Protein AF-0000000083947209 (afdb_homodimer)

InterPro domains:
  IPR000845 Nucleoside phosphorylase domain [PF01048] (144-201)
  IPR035994 Nucleoside phosphorylase superfamily [G3DSA:3.40.50.1580] (2-204)
  IPR035994 Nucleoside phosphorylase superfamily [SSF53167] (5-200)

pLDDT: mean 93.58, std 8.17, range [45.16, 98.88]

Sequence (414 aa):
MKTLVAILTATELEQKPLRDRLGDSFAGRDLSWHIGGMGAGATAAATLCLVRDLRPGIVIQAGIAGALPRKRLAVGDTVLIGSDYQADLGAWRPETGKFEPFSALPEASATVCPYAEPFREHFRIVGARSANSACSPLPLRGGEALESMEGAAFFSVCRAEKVPFLQVRSVSNRVGDPRGEWRIPEALEALSEALARLLETLPVYNLMKTLVAILTATELEQKPLRDRLGDSFAGRDLSWHIGGMGAGATAAATLCLVRDLRPGIVIQAGIAGALPRKRLAVGDTVLIGSDYQADLGAWRPETGKFEPFSALPEASATVCPYAEPFREHFRIVGARSANSACSPLPLRGGEALESMEGAAFFSVCRAEKVPFLQVRSVSNRVGDPRGEWRIPEALEALSEALARLLETLPVYNL

Foldseek 3Di:
DAFEEEEEEADPVLVVVLCVVAPQDHLRHGYHYYHQHAALVSNLVRLLCCCVVVVGLEYEYFEAWAFEPPAPDDALAKAWEFKEFAQQAFDADPVVRATDHPCVDPNGDIFGAPQCVVCVVPGPYFHAYEYSDALDPTDDPDGHGTYYRHPSSSRVNCVVSVHHYIYMYGYQYHSPDDPVRGNRVSRSVSRSVVVNVCVNPDDRRPD/DAFEEEEEEADPVLVVVLCVVAPQDHLRHGYHYYHQHAALVSNLVRLLCCCVVVVGLEYEYFEAWAFEPPAPADFLAKAWEFKEFAQQAFDADPVVRATDHPCVDPRGDIFGAPQCVVCVVPGHYFHAYEYSDALDPTDDPDGHGTYYRHPSSSRVNCVVSVHHYIYMYGYQYHSPDDPVRGNRVSRSVSRSVVVNVCVNPDDRSPD

Organism: NCBI:txid28139

Structure (mmCIF, N/CA/C/O backbone):
data_AF-0000000083947209-model_v1
#
loop_
_entity.id
_entity.type
_entity.pdbx_description
1 polymer 'Futalosine nucleosidase'
#
loop_
_atom_site.group_PDB
_atom_site.id
_atom_site.type_symbol
_atom_site.label_atom_id
_atom_site.label_alt_id
_atom_site.label_comp_id
_atom_site.label_asym_id
_atom_site.label_entity_id
_atom_site.label_seq_id
_atom_site.pdbx_PDB_ins_code
_atom_site.Cartn_x
_atom_site.Cartn_y
_atom_site.Cartn_z
_atom_site.occupancy
_atom_site.B_iso_or_equiv
_atom_site.auth_seq_id
_atom_site.auth_comp_id
_atom_site.auth_asym_id
_atom_site.auth_atom_id
_atom_site.pdbx_PDB_model_num
ATOM 1 N N . MET A 1 1 ? -25 -25.203 -3.809 1 51.09 1 MET A N 1
ATOM 2 C CA . MET A 1 1 ? -24.844 -23.844 -4.332 1 51.09 1 MET A CA 1
ATOM 3 C C . MET A 1 1 ? -23.391 -23.578 -4.738 1 51.09 1 MET A C 1
ATOM 5 O O . MET A 1 1 ? -22.469 -24.062 -4.09 1 51.09 1 MET A O 1
ATOM 9 N N . LYS A 1 2 ? -23.156 -23.125 -5.98 1 68.12 2 LYS A N 1
ATOM 10 C CA . LYS A 1 2 ? -21.797 -22.984 -6.5 1 68.12 2 LYS A CA 1
ATOM 11 C C . LYS A 1 2 ? -21.016 -21.953 -5.699 1 68.12 2 LYS A C 1
ATOM 13 O O . LYS A 1 2 ? -21.562 -20.938 -5.262 1 68.12 2 LYS A O 1
ATOM 18 N N . THR A 1 3 ? -19.875 -22.406 -5.367 1 82.62 3 THR A N 1
ATOM 19 C CA . THR A 1 3 ? -18.984 -21.5 -4.629 1 82.62 3 THR A CA 1
ATOM 20 C C . THR A 1 3 ? -18.422 -20.422 -5.547 1 82.62 3 THR A C 1
ATOM 22 O O . THR A 1 3 ? -17.922 -20.719 -6.633 1 82.62 3 THR A O 1
ATOM 25 N N . LEU A 1 4 ? -18.688 -19.188 -5.234 1 92.94 4 LEU A N 1
ATOM 26 C CA . LEU A 1 4 ? -18.094 -18.078 -5.98 1 92.94 4 LEU A CA 1
ATOM 27 C C . LEU A 1 4 ? -16.625 -17.922 -5.633 1 92.94 4 LEU A C 1
ATOM 29 O O . LEU A 1 4 ? -16.266 -17.75 -4.465 1 92.94 4 LEU A O 1
ATOM 33 N N . VAL A 1 5 ? -15.82 -18.109 -6.699 1 96.56 5 VAL A N 1
ATOM 34 C CA . VAL A 1 5 ? -14.383 -17.891 -6.57 1 96.56 5 VAL A CA 1
ATOM 35 C C . VAL A 1 5 ? -14 -16.547 -7.203 1 96.56 5 VAL A C 1
ATOM 37 O O . VAL A 1 5 ? -14.211 -16.344 -8.398 1 96.56 5 VAL A O 1
ATOM 40 N N . ALA A 1 6 ? -13.484 -15.672 -6.402 1 98.12 6 ALA A N 1
ATOM 41 C CA . ALA A 1 6 ? -12.977 -14.414 -6.941 1 98.12 6 ALA A CA 1
ATOM 42 C C . ALA A 1 6 ? -11.492 -14.523 -7.273 1 98.12 6 ALA A C 1
ATOM 44 O O . ALA A 1 6 ? -10.688 -14.945 -6.438 1 98.12 6 ALA A O 1
ATOM 45 N N . ILE A 1 7 ? -11.141 -14.172 -8.484 1 98.69 7 ILE A N 1
ATOM 46 C CA . ILE A 1 7 ? -9.75 -14.18 -8.93 1 98.69 7 ILE A CA 1
ATOM 47 C C . ILE A 1 7 ? -9.242 -12.742 -9.055 1 98.69 7 ILE A C 1
ATOM 49 O O . ILE A 1 7 ? -9.852 -11.922 -9.742 1 98.69 7 ILE A O 1
ATOM 53 N N . LEU A 1 8 ? -8.18 -12.453 -8.375 1 98.81 8 LEU A N 1
ATOM 54 C CA . LEU A 1 8 ? -7.578 -11.125 -8.375 1 98.81 8 LEU A CA 1
ATOM 55 C C . LEU A 1 8 ? -6.207 -11.141 -9.039 1 98.81 8 LEU A C 1
ATOM 57 O O . LEU A 1 8 ? -5.367 -11.992 -8.711 1 98.81 8 LEU A O 1
ATOM 61 N N . THR A 1 9 ? -5.969 -10.312 -10.016 1 98.69 9 THR A N 1
ATOM 62 C CA . THR A 1 9 ? -4.676 -10.086 -10.656 1 98.69 9 THR A CA 1
ATOM 63 C C . THR A 1 9 ? -4.293 -8.609 -10.602 1 98.69 9 THR A C 1
ATOM 65 O O . THR A 1 9 ? -5.152 -7.75 -10.406 1 98.69 9 THR A O 1
ATOM 68 N N . ALA A 1 10 ? -3.016 -8.328 -10.734 1 97.38 10 ALA A N 1
ATOM 69 C CA . ALA A 1 10 ? -2.572 -6.938 -10.641 1 97.38 10 ALA A CA 1
ATOM 70 C C . ALA A 1 10 ? -2.975 -6.145 -11.875 1 97.38 10 ALA A C 1
ATOM 72 O O . ALA A 1 10 ? -3.371 -4.98 -11.781 1 97.38 10 ALA A O 1
ATOM 73 N N . THR A 1 11 ? -2.879 -6.785 -13.016 1 96.31 11 THR A N 1
ATOM 74 C CA . THR A 1 11 ? -3.102 -6.047 -14.25 1 96.31 11 THR A CA 1
ATOM 75 C C . THR A 1 11 ? -3.934 -6.871 -15.227 1 96.31 11 THR A C 1
ATOM 77 O O . THR A 1 11 ? -4.043 -8.094 -15.086 1 96.31 11 THR A O 1
ATOM 80 N N . GLU A 1 12 ? -4.434 -6.184 -16.234 1 96.12 12 GLU A N 1
ATOM 81 C CA . GLU A 1 12 ? -5.168 -6.848 -17.312 1 96.12 12 GLU A CA 1
ATOM 82 C C . GLU A 1 12 ? -4.266 -7.789 -18.109 1 96.12 12 GLU A C 1
ATOM 84 O O . GLU A 1 12 ? -4.707 -8.844 -18.562 1 96.12 12 GLU A O 1
ATOM 89 N N . LEU A 1 13 ? -3.033 -7.391 -18.25 1 93.62 13 LEU A N 1
ATOM 90 C CA . LEU A 1 13 ? -2.064 -8.219 -18.953 1 93.62 13 LEU A CA 1
ATOM 91 C C . LEU A 1 13 ? -1.935 -9.586 -18.297 1 93.62 13 LEU A C 1
ATOM 93 O O . LEU A 1 13 ? -1.802 -10.602 -18.984 1 93.62 13 LEU A O 1
ATOM 97 N N . GLU A 1 14 ? -1.999 -9.602 -16.984 1 96.38 14 GLU A N 1
ATOM 98 C CA . GLU A 1 14 ? -1.908 -10.859 -16.25 1 96.38 14 GLU A CA 1
ATOM 99 C C . GLU A 1 14 ? -3.23 -11.617 -16.281 1 96.38 14 GLU A C 1
ATOM 101 O O . GLU A 1 14 ? -3.244 -12.852 -16.297 1 96.38 14 GLU A O 1
ATOM 106 N N . GLN A 1 15 ? -4.34 -10.906 -16.312 1 98.06 15 GLN A N 1
ATOM 107 C CA . GLN A 1 15 ? -5.652 -11.523 -16.156 1 98.06 15 GLN A CA 1
ATOM 108 C C . GLN A 1 15 ? -6.129 -12.148 -17.469 1 98.06 15 GLN A C 1
ATOM 110 O O . GLN A 1 15 ? -6.719 -13.234 -17.453 1 98.06 15 GLN A O 1
ATOM 115 N N . LYS A 1 16 ? -5.891 -11.5 -18.547 1 97.38 16 LYS A N 1
ATOM 116 C CA . LYS A 1 16 ? -6.492 -11.852 -19.828 1 97.38 16 LYS A CA 1
ATOM 117 C C . LYS A 1 16 ? -6.172 -13.297 -20.203 1 97.38 16 LYS A C 1
ATOM 119 O O . LYS A 1 16 ? -7.074 -14.078 -20.516 1 97.38 16 LYS A O 1
ATOM 124 N N . PRO A 1 17 ? -4.891 -13.688 -20.188 1 96.94 17 PRO A N 1
ATOM 125 C CA . PRO A 1 17 ? -4.605 -15.078 -20.562 1 96.94 17 PRO A CA 1
ATOM 126 C C . PRO A 1 17 ? -5.277 -16.094 -19.625 1 96.94 17 PRO A C 1
ATOM 128 O O . PRO A 1 17 ? -5.66 -17.172 -20.062 1 96.94 17 PRO A O 1
ATOM 131 N N . LEU A 1 18 ? -5.445 -15.773 -18.359 1 98.12 18 LEU A N 1
ATOM 132 C CA . LEU A 1 18 ? -6.102 -16.656 -17.406 1 98.12 18 LEU A CA 1
ATOM 133 C C . LEU A 1 18 ? -7.594 -16.781 -17.703 1 98.12 18 LEU A C 1
ATOM 135 O O . LEU A 1 18 ? -8.125 -17.891 -17.781 1 98.12 18 LEU A O 1
ATOM 139 N N . ARG A 1 19 ? -8.227 -15.648 -17.875 1 98.19 19 ARG A N 1
ATOM 140 C CA . ARG A 1 19 ? -9.664 -15.609 -18.125 1 98.19 19 ARG A CA 1
ATOM 141 C C . ARG A 1 19 ? -10.008 -16.25 -19.469 1 98.19 19 ARG A C 1
ATOM 143 O O . ARG A 1 19 ? -11.031 -16.922 -19.594 1 98.19 19 ARG A O 1
ATOM 150 N N . ASP A 1 20 ? -9.164 -16.016 -20.469 1 97.31 20 ASP A N 1
ATOM 151 C CA . ASP A 1 20 ? -9.367 -16.625 -21.781 1 97.31 20 ASP A CA 1
ATOM 152 C C . ASP A 1 20 ? -9.367 -18.156 -21.688 1 97.31 20 ASP A C 1
ATOM 154 O O . ASP A 1 20 ? -10.133 -18.828 -22.391 1 97.31 20 ASP A O 1
ATOM 158 N N . ARG A 1 21 ? -8.594 -18.641 -20.844 1 96.19 21 ARG A N 1
ATOM 159 C CA . ARG A 1 21 ? -8.438 -20.094 -20.734 1 96.19 21 ARG A CA 1
ATOM 160 C C . ARG A 1 21 ? -9.531 -20.688 -19.859 1 96.19 21 ARG A C 1
ATOM 162 O O . ARG A 1 21 ? -10.039 -21.781 -20.156 1 96.19 21 ARG A O 1
ATOM 169 N N . LEU A 1 22 ? -9.922 -20 -18.797 1 97.31 22 LEU A N 1
ATOM 170 C CA . LEU A 1 22 ? -10.734 -20.641 -17.766 1 97.31 22 LEU A CA 1
ATOM 171 C C . LEU A 1 22 ? -12.188 -20.172 -17.859 1 97.31 22 LEU A C 1
ATOM 173 O O . LEU A 1 22 ? -13.086 -20.828 -17.312 1 97.31 22 LEU A O 1
ATOM 177 N N . GLY A 1 23 ? -12.391 -19.031 -18.453 1 97.38 23 GLY A N 1
ATOM 178 C CA . GLY A 1 23 ? -13.727 -18.469 -18.562 1 97.38 23 GLY A CA 1
ATOM 179 C C . GLY A 1 23 ? -14.273 -18 -17.234 1 97.38 23 GLY A C 1
ATOM 180 O O . GLY A 1 23 ? -13.516 -17.656 -16.328 1 97.38 23 GLY A O 1
ATOM 181 N N . ASP A 1 24 ? -15.672 -17.906 -17.234 1 97.44 24 ASP A N 1
ATOM 182 C CA . ASP A 1 24 ? -16.344 -17.391 -16.047 1 97.44 24 ASP A CA 1
ATOM 183 C C . ASP A 1 24 ? -16.969 -18.531 -15.234 1 97.44 24 ASP A C 1
ATOM 185 O O . ASP A 1 24 ? -17.609 -18.281 -14.211 1 97.44 24 ASP A O 1
ATOM 189 N N . SER A 1 25 ? -16.844 -19.703 -15.734 1 94.88 25 SER A N 1
ATOM 190 C CA . SER A 1 25 ? -17.219 -20.938 -15.055 1 94.88 25 SER A CA 1
ATOM 191 C C . SER A 1 25 ? -16.25 -22.062 -15.367 1 94.88 25 SER A C 1
ATOM 193 O O . SER A 1 25 ? -15.938 -22.312 -16.531 1 94.88 25 SER A O 1
ATOM 195 N N . PHE A 1 26 ? -15.766 -22.672 -14.289 1 94.12 26 PHE A N 1
ATOM 196 C CA . PHE A 1 26 ? -14.758 -23.719 -14.461 1 94.12 26 PHE A CA 1
ATOM 197 C C . PHE A 1 26 ? -14.836 -24.734 -13.336 1 94.12 26 PHE A C 1
ATOM 199 O O . PHE A 1 26 ? -14.922 -24.375 -12.164 1 94.12 26 PHE A O 1
ATOM 206 N N . ALA A 1 27 ? -14.883 -26.016 -13.711 1 91.38 27 ALA A N 1
ATOM 207 C CA . ALA A 1 27 ? -14.867 -27.125 -12.758 1 91.38 27 ALA A CA 1
ATOM 208 C C . ALA A 1 27 ? -15.984 -26.969 -11.727 1 91.38 27 ALA A C 1
ATOM 210 O O . ALA A 1 27 ? -15.766 -27.172 -10.531 1 91.38 27 ALA A O 1
ATOM 211 N N . GLY A 1 28 ? -17.109 -26.469 -12.164 1 89.19 28 GLY A N 1
ATOM 212 C CA . GLY A 1 28 ? -18.281 -26.359 -11.312 1 89.19 28 GLY A CA 1
ATOM 213 C C . GLY A 1 28 ? -18.25 -25.141 -10.406 1 89.19 28 GLY A C 1
ATOM 214 O O . GLY A 1 28 ? -19 -25.062 -9.438 1 89.19 28 GLY A O 1
ATOM 215 N N . ARG A 1 29 ? -17.344 -24.219 -10.695 1 91.56 29 ARG A N 1
ATOM 216 C CA . ARG A 1 29 ? -17.234 -23 -9.906 1 91.56 29 ARG A CA 1
ATOM 217 C C . ARG A 1 29 ? -17.531 -21.766 -10.75 1 91.56 29 ARG A C 1
ATOM 219 O O . ARG A 1 29 ? -17.188 -21.719 -11.93 1 91.56 29 ARG A O 1
ATOM 226 N N . ASP A 1 30 ? -18.219 -20.844 -10.148 1 94.75 30 ASP A N 1
ATOM 227 C CA . ASP A 1 30 ? -18.375 -19.531 -10.75 1 94.75 30 ASP A CA 1
ATOM 228 C C . ASP A 1 30 ? -17.156 -18.656 -10.469 1 94.75 30 ASP A C 1
ATOM 230 O O . ASP A 1 30 ? -16.75 -18.516 -9.312 1 94.75 30 ASP A O 1
ATOM 234 N N . LEU A 1 31 ? -16.625 -18.125 -11.516 1 97.25 31 LEU A N 1
ATOM 235 C CA . LEU A 1 31 ? -15.422 -17.312 -11.375 1 97.25 31 LEU A CA 1
ATOM 236 C C . LEU A 1 31 ? -15.742 -15.836 -11.602 1 97.25 31 LEU A C 1
ATOM 238 O O . LEU A 1 31 ? -16.453 -15.484 -12.547 1 97.25 31 LEU A O 1
ATOM 242 N N . SER A 1 32 ? -15.352 -14.992 -10.695 1 98.19 32 SER A N 1
ATOM 243 C CA . SER A 1 32 ? -15.375 -13.539 -10.852 1 98.19 32 SER A CA 1
ATOM 244 C C . SER A 1 32 ? -13.969 -12.969 -10.961 1 98.19 32 SER A C 1
ATOM 246 O O . SER A 1 32 ? -13.117 -13.227 -10.102 1 98.19 32 SER A O 1
ATOM 248 N N . TRP A 1 33 ? -13.711 -12.18 -12.016 1 98.69 33 TRP A N 1
ATOM 249 C CA . TRP A 1 33 ? -12.367 -11.688 -12.328 1 98.69 33 TRP A CA 1
ATOM 250 C C . TRP A 1 33 ? -12.234 -10.211 -11.961 1 98.69 33 TRP A C 1
ATOM 252 O O . TRP A 1 33 ? -13.078 -9.391 -12.328 1 98.69 33 TRP A O 1
ATOM 262 N N . HIS A 1 34 ? -11.164 -9.883 -11.25 1 98.69 34 HIS A N 1
ATOM 263 C CA . HIS A 1 34 ? -10.977 -8.523 -10.758 1 98.69 34 HIS A CA 1
ATOM 264 C C . HIS A 1 34 ? -9.523 -8.086 -10.891 1 98.69 34 HIS A C 1
ATOM 266 O O . HIS A 1 34 ? -8.609 -8.891 -10.719 1 98.69 34 HIS A O 1
ATOM 272 N N . ILE A 1 35 ? -9.352 -6.781 -11.18 1 98.12 35 ILE A N 1
ATOM 273 C CA . ILE A 1 35 ? -8.031 -6.164 -11.227 1 98.12 35 ILE A CA 1
ATOM 274 C C . ILE A 1 35 ? -7.738 -5.469 -9.898 1 98.12 35 ILE A C 1
ATOM 276 O O . ILE A 1 35 ? -8.5 -4.602 -9.461 1 98.12 35 ILE A O 1
ATOM 280 N N . GLY A 1 36 ? -6.676 -5.832 -9.281 1 97.62 36 GLY A N 1
ATOM 281 C CA . GLY A 1 36 ? -6.301 -5.281 -7.992 1 97.62 36 GLY A CA 1
ATOM 282 C C . GLY A 1 36 ? -5.457 -4.023 -8.102 1 97.62 36 GLY A C 1
ATOM 283 O O . GLY A 1 36 ? -5.438 -3.203 -7.18 1 97.62 36 GLY A O 1
ATOM 284 N N . GLY A 1 37 ? -4.699 -3.977 -9.297 1 96.25 37 GLY A N 1
ATOM 285 C CA . GLY A 1 37 ? -3.746 -2.889 -9.445 1 96.25 37 GLY A CA 1
ATOM 286 C C . GLY A 1 37 ? -2.363 -3.229 -8.922 1 96.25 37 GLY A C 1
ATOM 287 O O . GLY A 1 37 ? -2.188 -4.227 -8.227 1 96.25 37 GLY A O 1
ATOM 288 N N . MET A 1 38 ? -1.426 -2.371 -9.242 1 96.44 38 MET A N 1
ATOM 289 C CA . MET A 1 38 ? -0.044 -2.631 -8.844 1 96.44 38 MET A CA 1
ATO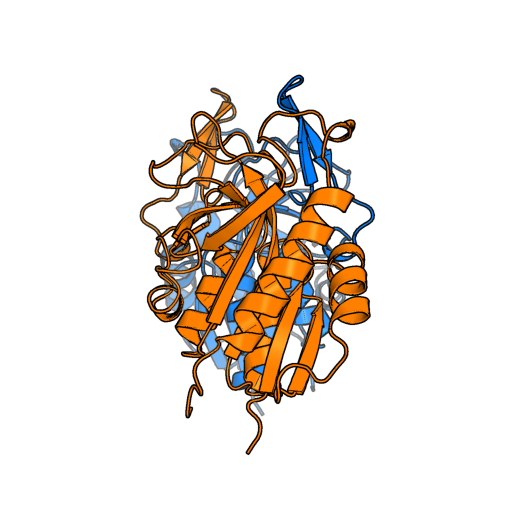M 290 C C . MET A 1 38 ? 0.277 -1.962 -7.512 1 96.44 38 MET A C 1
ATOM 292 O O . MET A 1 38 ? -0.143 -0.831 -7.266 1 96.44 38 MET A O 1
ATOM 296 N N . GLY A 1 39 ? 0.95 -2.738 -6.719 1 97.06 39 GLY A N 1
ATOM 297 C CA . GLY A 1 39 ? 1.408 -2.186 -5.457 1 97.06 39 GLY A CA 1
ATOM 298 C C . GLY A 1 39 ? 0.486 -2.506 -4.293 1 97.06 39 GLY A C 1
ATOM 299 O O . GLY A 1 39 ? -0.642 -2.961 -4.496 1 97.06 39 GLY A O 1
ATOM 300 N N . ALA A 1 40 ? 0.982 -2.191 -3.129 1 97.94 40 ALA A N 1
ATOM 301 C CA . ALA A 1 40 ? 0.301 -2.566 -1.892 1 97.94 40 ALA A CA 1
ATOM 302 C C . ALA A 1 40 ? -0.989 -1.772 -1.713 1 97.94 40 ALA A C 1
ATOM 304 O O . ALA A 1 40 ? -2.02 -2.328 -1.327 1 97.94 40 ALA A O 1
ATOM 305 N N . GLY A 1 41 ? -0.985 -0.476 -2.004 1 98.12 41 GLY A N 1
ATOM 306 C CA . GLY A 1 41 ? -2.148 0.372 -1.798 1 98.12 41 GLY A CA 1
ATOM 307 C C . GLY A 1 41 ? -3.328 -0.012 -2.67 1 98.12 41 GLY A C 1
ATOM 308 O O . GLY A 1 41 ? -4.438 -0.214 -2.17 1 98.12 41 GLY A O 1
ATOM 309 N N . ALA A 1 42 ? -3.088 -0.151 -3.916 1 97.88 42 ALA A N 1
ATOM 310 C CA . ALA A 1 42 ? -4.145 -0.503 -4.859 1 97.88 42 ALA A CA 1
ATOM 311 C C . ALA A 1 42 ? -4.719 -1.884 -4.551 1 97.88 42 ALA A C 1
ATOM 313 O O . ALA A 1 42 ? -5.938 -2.066 -4.531 1 97.88 42 ALA A O 1
ATOM 314 N N . THR A 1 43 ? -3.83 -2.805 -4.297 1 98.44 43 THR A N 1
ATOM 315 C CA . THR A 1 43 ? -4.266 -4.176 -4.047 1 98.44 43 THR A CA 1
ATOM 316 C C . THR A 1 43 ? -5.074 -4.258 -2.756 1 98.44 43 THR A C 1
ATOM 318 O O . THR A 1 43 ? -6.086 -4.957 -2.693 1 98.44 43 THR A O 1
ATOM 321 N N . ALA A 1 44 ? -4.598 -3.564 -1.701 1 98.69 44 ALA A N 1
ATOM 322 C CA . ALA A 1 44 ? -5.324 -3.58 -0.434 1 98.69 44 ALA A CA 1
ATOM 323 C C . ALA A 1 44 ? -6.742 -3.043 -0.608 1 98.69 44 ALA A C 1
ATOM 325 O O . ALA A 1 44 ? -7.707 -3.664 -0.157 1 98.69 44 ALA A O 1
ATOM 326 N N . ALA A 1 45 ? -6.875 -1.914 -1.294 1 98.56 45 ALA A N 1
ATOM 327 C CA . ALA A 1 45 ? -8.188 -1.305 -1.511 1 98.56 45 ALA A CA 1
ATOM 328 C C . ALA A 1 45 ? -9.078 -2.211 -2.354 1 98.56 45 ALA A C 1
ATOM 330 O O . ALA A 1 45 ? -10.234 -2.457 -2 1 98.56 45 ALA A O 1
ATOM 331 N N . ALA A 1 46 ? -8.531 -2.744 -3.418 1 98.5 46 ALA A N 1
ATOM 332 C CA . ALA A 1 46 ? -9.312 -3.586 -4.324 1 98.5 46 ALA A CA 1
ATOM 333 C C . ALA A 1 46 ? -9.75 -4.875 -3.637 1 98.5 46 ALA A C 1
ATOM 335 O O . ALA A 1 46 ? -10.883 -5.328 -3.812 1 98.5 46 ALA A O 1
ATOM 336 N N . THR A 1 47 ? -8.828 -5.469 -2.891 1 98.81 47 THR A N 1
ATOM 337 C CA . THR A 1 47 ? -9.156 -6.695 -2.176 1 98.81 47 THR A CA 1
ATOM 338 C C . THR A 1 47 ? -10.273 -6.457 -1.17 1 98.81 47 THR A C 1
ATOM 340 O O . THR A 1 47 ? -11.227 -7.238 -1.089 1 98.81 47 THR A O 1
ATOM 343 N N . LEU A 1 48 ? -10.133 -5.387 -0.447 1 98.75 48 LEU A N 1
ATOM 344 C CA . LEU A 1 48 ? -11.141 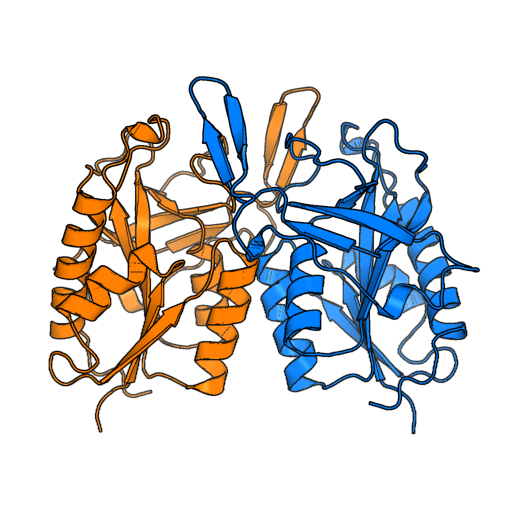-5.078 0.559 1 98.75 48 LEU A CA 1
ATOM 345 C C . LEU A 1 48 ? -12.5 -4.844 -0.09 1 98.75 48 LEU A C 1
ATOM 347 O O . LEU A 1 48 ? -13.516 -5.367 0.377 1 98.75 48 LEU A O 1
ATOM 351 N N . CYS A 1 49 ? -12.539 -4.078 -1.182 1 98.25 49 CYS A N 1
ATOM 352 C CA . CYS A 1 49 ? -13.781 -3.854 -1.914 1 98.25 49 CYS A CA 1
ATOM 353 C C . CYS A 1 49 ? -14.383 -5.172 -2.393 1 98.25 49 CYS A C 1
ATOM 355 O O . CYS A 1 49 ? -15.57 -5.418 -2.207 1 98.25 49 CYS A O 1
ATOM 357 N N . LEU A 1 50 ? -13.547 -5.953 -2.943 1 98 50 LEU A N 1
ATOM 358 C CA . LEU A 1 50 ? -13.961 -7.242 -3.484 1 98 50 LEU A CA 1
ATOM 359 C C . LEU A 1 50 ? -14.594 -8.109 -2.402 1 98 50 LEU A C 1
ATOM 361 O O . LEU A 1 50 ? -15.688 -8.648 -2.594 1 98 50 LEU A O 1
ATOM 365 N N . VAL A 1 51 ? -13.961 -8.211 -1.27 1 97.94 51 VAL A N 1
ATOM 366 C CA . VAL A 1 51 ? -14.383 -9.102 -0.19 1 97.94 51 VAL A CA 1
ATOM 367 C C . VAL A 1 51 ? -15.68 -8.586 0.43 1 97.94 51 VAL A C 1
ATOM 369 O O . VAL A 1 51 ? -16.609 -9.359 0.681 1 97.94 51 VAL A O 1
ATOM 372 N N . ARG A 1 52 ? -15.781 -7.336 0.606 1 97.25 52 ARG A N 1
ATOM 373 C CA . ARG A 1 52 ? -16.922 -6.777 1.314 1 97.25 52 ARG A CA 1
ATOM 374 C C . ARG A 1 52 ? -18.141 -6.652 0.391 1 97.25 52 ARG A C 1
ATOM 376 O O . ARG A 1 52 ? -19.281 -6.812 0.828 1 97.25 52 ARG A O 1
ATOM 383 N N . ASP A 1 53 ? -17.906 -6.391 -0.873 1 96.81 53 ASP A N 1
ATOM 384 C CA . ASP A 1 53 ? -19.016 -6.168 -1.798 1 96.81 53 ASP A CA 1
ATOM 385 C C . ASP A 1 53 ? -19.547 -7.492 -2.352 1 96.81 53 ASP A C 1
ATOM 387 O O . ASP A 1 53 ? -20.75 -7.684 -2.473 1 96.81 53 ASP A O 1
ATOM 391 N N . LEU A 1 54 ? -18.688 -8.414 -2.666 1 96.12 54 LEU A N 1
ATOM 392 C CA . LEU A 1 54 ? -19.062 -9.641 -3.355 1 96.12 54 LEU A CA 1
ATOM 393 C C . LEU A 1 54 ? -19.219 -10.797 -2.367 1 96.12 54 LEU A C 1
ATOM 395 O O . LEU A 1 54 ? -19.922 -11.766 -2.654 1 96.12 54 LEU A O 1
ATOM 399 N N . ARG A 1 55 ? -18.516 -10.766 -1.285 1 94.56 55 ARG A N 1
ATOM 400 C CA . ARG A 1 55 ? -18.516 -11.812 -0.268 1 94.56 55 ARG A CA 1
ATOM 401 C C . ARG A 1 55 ? -18.281 -13.18 -0.89 1 94.56 55 ARG A C 1
ATOM 403 O O . ARG A 1 55 ? -19.062 -14.102 -0.701 1 94.56 55 ARG A O 1
ATOM 410 N N . PRO A 1 56 ? -17.188 -13.391 -1.589 1 96 56 PRO A N 1
ATOM 411 C CA . PRO A 1 56 ? -16.891 -14.664 -2.242 1 96 56 PRO A CA 1
ATOM 412 C C . PRO A 1 56 ? -16.609 -15.789 -1.244 1 96 56 PRO A C 1
ATOM 414 O O . PRO A 1 56 ? -16.297 -15.523 -0.079 1 96 56 PRO A O 1
ATOM 417 N N . GLY A 1 57 ? -16.781 -17.016 -1.708 1 94.31 57 GLY A N 1
ATOM 418 C CA . GLY A 1 57 ? -16.422 -18.156 -0.886 1 94.31 57 GLY A CA 1
ATOM 419 C C . GLY A 1 57 ? -14.922 -18.266 -0.659 1 94.31 57 GLY A C 1
ATOM 420 O O . GLY A 1 57 ? -14.484 -18.781 0.371 1 94.31 57 GLY A O 1
ATOM 421 N N . ILE A 1 58 ? -14.125 -17.781 -1.649 1 96.56 58 ILE A N 1
ATOM 422 C CA . ILE A 1 58 ? -12.672 -17.781 -1.581 1 96.56 58 ILE A CA 1
ATOM 423 C C . ILE A 1 58 ? -12.117 -16.734 -2.557 1 96.56 58 ILE A C 1
ATOM 425 O O . ILE A 1 58 ? -12.711 -16.484 -3.602 1 96.56 58 ILE A O 1
ATOM 429 N N . VAL A 1 59 ? -11.039 -16.141 -2.195 1 98.25 59 VAL A N 1
ATOM 430 C CA . VAL A 1 59 ? -10.305 -15.242 -3.08 1 98.25 59 VAL A CA 1
ATOM 431 C C . VAL A 1 59 ? -8.953 -15.852 -3.439 1 98.25 59 VAL A C 1
ATOM 433 O O . VAL A 1 59 ? -8.227 -16.328 -2.561 1 98.25 59 VAL A O 1
ATOM 436 N N . ILE A 1 60 ? -8.617 -15.867 -4.719 1 98.5 60 ILE A N 1
ATOM 437 C CA . ILE A 1 60 ? -7.312 -16.328 -5.18 1 98.5 60 ILE A CA 1
ATOM 438 C C . ILE A 1 60 ? -6.582 -15.188 -5.887 1 98.5 60 ILE A C 1
ATOM 440 O O . ILE A 1 60 ? -7.086 -14.633 -6.867 1 98.5 60 ILE A O 1
ATOM 444 N N . GLN A 1 61 ? -5.48 -14.836 -5.363 1 98.88 61 GLN A N 1
ATOM 445 C CA . GLN A 1 61 ? -4.613 -13.906 -6.082 1 98.88 61 GLN A CA 1
ATOM 446 C C . GLN A 1 61 ? -3.615 -14.656 -6.961 1 98.88 61 GLN A C 1
ATOM 448 O O . GLN A 1 61 ? -2.84 -15.477 -6.469 1 98.88 61 GLN A O 1
ATOM 453 N N . ALA A 1 62 ? -3.705 -14.398 -8.188 1 98.81 62 ALA A N 1
ATOM 454 C CA . ALA A 1 62 ? -2.828 -15.031 -9.164 1 98.81 62 ALA A CA 1
ATOM 455 C C . ALA A 1 62 ? -1.93 -14 -9.844 1 98.81 62 ALA A C 1
ATOM 457 O O . ALA A 1 62 ? -2.393 -12.93 -10.242 1 98.81 62 ALA A O 1
ATOM 458 N N . GLY A 1 63 ? -0.671 -14.289 -9.938 1 98.5 63 GLY A N 1
ATOM 459 C CA . GLY A 1 63 ? 0.258 -13.375 -10.578 1 98.5 63 GLY A CA 1
ATOM 460 C C . GLY A 1 63 ? 1.637 -13.977 -10.781 1 98.5 63 GLY A C 1
ATOM 461 O O . GLY A 1 63 ? 1.854 -15.156 -10.516 1 98.5 63 GLY A O 1
ATOM 462 N N . ILE A 1 64 ? 2.559 -13.203 -11.336 1 98.06 64 ILE A N 1
ATOM 463 C CA . ILE A 1 64 ? 3.939 -13.617 -11.555 1 98.06 64 ILE A CA 1
ATOM 464 C C . ILE A 1 64 ? 4.836 -13.023 -10.469 1 98.06 64 ILE A C 1
ATOM 466 O O . ILE A 1 64 ? 4.414 -12.125 -9.727 1 98.06 64 ILE A O 1
ATOM 470 N N . ALA A 1 65 ? 6.031 -13.547 -10.352 1 97.38 65 ALA A N 1
ATOM 471 C CA . ALA A 1 65 ? 6.969 -13.117 -9.312 1 97.38 65 ALA A CA 1
ATOM 472 C C . ALA A 1 65 ? 8.414 -13.391 -9.734 1 97.38 65 ALA A C 1
ATOM 474 O O . ALA A 1 65 ? 8.656 -14.094 -10.711 1 97.38 65 ALA A O 1
ATOM 475 N N . GLY A 1 66 ? 9.258 -12.758 -9.023 1 96.5 66 GLY A N 1
ATOM 476 C CA . GLY A 1 66 ? 10.68 -13.031 -9.188 1 96.5 66 GLY A CA 1
ATOM 477 C C . GLY A 1 66 ? 11.227 -13.992 -8.156 1 96.5 66 GLY A C 1
ATOM 478 O O . GLY A 1 66 ? 10.969 -13.836 -6.957 1 96.5 66 GLY A O 1
ATOM 479 N N . ALA A 1 67 ? 12.023 -14.938 -8.648 1 96.94 67 ALA A N 1
ATOM 480 C CA . ALA A 1 67 ? 12.688 -15.859 -7.727 1 96.94 67 ALA A CA 1
ATOM 481 C C . ALA A 1 67 ? 13.883 -15.188 -7.047 1 96.94 67 ALA A C 1
ATOM 483 O O . ALA A 1 67 ? 14.68 -14.523 -7.707 1 96.94 67 ALA A O 1
ATOM 484 N N . LEU A 1 68 ? 13.922 -15.328 -5.738 1 95.06 68 LEU A N 1
ATOM 485 C CA . LEU A 1 68 ? 15.055 -14.781 -4.996 1 95.06 68 LEU A CA 1
ATOM 486 C C . LEU A 1 68 ? 16.297 -15.664 -5.172 1 95.06 68 LEU A C 1
ATOM 488 O O . LEU A 1 68 ? 16.172 -16.844 -5.512 1 95.06 68 LEU A O 1
ATOM 492 N N . PRO A 1 69 ? 17.453 -15.102 -4.945 1 85.38 69 PRO A N 1
ATOM 493 C CA . PRO A 1 69 ? 18.672 -15.875 -5.156 1 85.38 69 PRO A CA 1
ATOM 494 C C . PRO A 1 69 ? 18.766 -17.109 -4.254 1 85.38 69 PRO A C 1
ATOM 496 O O . PRO A 1 69 ? 18.219 -17.094 -3.148 1 85.38 69 PRO A O 1
ATOM 499 N N . ARG A 1 70 ? 19.516 -18.062 -4.711 1 75.19 70 ARG A N 1
ATOM 500 C CA . ARG A 1 70 ? 19.906 -19.281 -4.004 1 75.19 70 ARG A CA 1
ATOM 501 C C . ARG A 1 70 ? 18.672 -20.062 -3.584 1 75.19 70 ARG A C 1
ATOM 503 O O . ARG A 1 70 ? 18.719 -20.859 -2.633 1 75.19 70 ARG A O 1
ATOM 510 N N . LYS A 1 71 ? 17.672 -19.609 -4.34 1 72.31 71 LYS A N 1
ATOM 511 C CA . LYS A 1 71 ? 16.484 -20.391 -4.047 1 72.31 71 LYS A CA 1
ATOM 512 C C . LYS A 1 71 ? 16.188 -21.375 -5.18 1 72.31 71 LYS A C 1
ATOM 514 O O . LYS A 1 71 ? 16.719 -21.25 -6.281 1 72.31 71 LYS A O 1
ATOM 519 N N . ARG A 1 72 ? 15.656 -22.531 -4.914 1 82.62 72 ARG A N 1
ATOM 520 C CA . ARG A 1 72 ? 15.453 -23.625 -5.863 1 82.62 72 ARG A CA 1
ATOM 521 C C . ARG A 1 72 ? 14.156 -23.422 -6.645 1 82.62 72 ARG A C 1
ATOM 523 O O . ARG A 1 72 ? 13.297 -24.312 -6.668 1 82.62 72 ARG A O 1
ATOM 530 N N . LEU A 1 73 ? 14.023 -22.219 -7.211 1 94.56 73 LEU A N 1
ATOM 531 C CA . LEU A 1 73 ? 12.914 -21.953 -8.117 1 94.56 73 LEU A CA 1
ATOM 532 C C . LEU A 1 73 ? 13.414 -21.516 -9.484 1 94.56 73 LEU A C 1
ATOM 534 O O . LEU A 1 73 ? 14.328 -20.688 -9.586 1 94.56 73 LEU A O 1
ATOM 538 N N . ALA A 1 74 ? 12.883 -22.172 -10.508 1 92.69 74 ALA A N 1
ATOM 539 C CA . ALA A 1 74 ? 13.203 -21.828 -11.891 1 92.69 74 ALA A CA 1
ATOM 540 C C . ALA A 1 74 ? 12.062 -21.062 -12.555 1 92.69 74 ALA A C 1
ATOM 542 O O . ALA A 1 74 ? 10.914 -21.141 -12.102 1 92.69 74 ALA A O 1
ATOM 543 N N . VAL A 1 75 ? 12.43 -20.328 -13.539 1 93.12 75 VAL A N 1
ATOM 544 C CA . VAL A 1 75 ? 11.391 -19.688 -14.344 1 93.12 75 VAL A CA 1
ATOM 545 C C . VAL A 1 75 ? 10.383 -20.734 -14.812 1 93.12 75 VAL A C 1
ATOM 547 O O . VAL A 1 75 ? 10.766 -21.828 -15.25 1 93.12 75 VAL A O 1
ATOM 550 N N . GLY A 1 76 ? 9.141 -20.406 -14.633 1 94.62 76 GLY A N 1
ATOM 551 C CA . GLY A 1 76 ? 8.086 -21.328 -15.016 1 94.62 76 GLY A CA 1
ATOM 552 C C . GLY A 1 76 ? 7.559 -22.141 -13.844 1 94.62 76 GLY A C 1
ATOM 553 O O . GLY A 1 76 ? 6.473 -22.734 -13.93 1 94.62 76 GLY A O 1
ATOM 554 N N . ASP A 1 77 ? 8.344 -22.219 -12.812 1 97.06 77 ASP A N 1
ATOM 555 C CA . ASP A 1 77 ? 7.812 -22.859 -11.609 1 97.06 77 ASP A CA 1
ATOM 556 C C . ASP A 1 77 ? 6.621 -22.078 -11.055 1 97.06 77 ASP A C 1
ATOM 558 O O . ASP A 1 77 ? 6.633 -20.844 -11.031 1 97.06 77 ASP A O 1
ATOM 562 N N . THR A 1 78 ? 5.57 -22.797 -10.695 1 98.25 78 THR A N 1
ATOM 563 C CA . THR A 1 78 ? 4.41 -22.188 -10.047 1 98.25 78 THR A CA 1
ATOM 564 C C . THR A 1 78 ? 4.234 -22.734 -8.633 1 98.25 78 THR A C 1
ATOM 566 O O . THR A 1 78 ? 4.285 -23.938 -8.414 1 98.25 78 THR A O 1
ATOM 569 N N . VAL A 1 79 ? 4.039 -21.828 -7.672 1 98.25 79 VAL A N 1
ATOM 570 C CA . VAL A 1 79 ? 4 -22.219 -6.266 1 98.25 79 VAL A CA 1
ATOM 571 C C . VAL A 1 79 ? 2.82 -21.531 -5.574 1 98.25 79 VAL A C 1
ATOM 573 O O . VAL A 1 79 ? 2.262 -20.562 -6.102 1 98.25 79 VAL A O 1
ATOM 576 N N . LEU A 1 80 ? 2.4 -22.078 -4.441 1 98.38 80 LEU A N 1
ATOM 577 C CA . LEU A 1 80 ? 1.495 -21.422 -3.508 1 98.38 80 LEU A CA 1
ATOM 578 C C . LEU A 1 80 ? 2.273 -20.703 -2.41 1 98.38 80 LEU A C 1
ATOM 580 O O . LEU A 1 80 ? 3.322 -21.188 -1.973 1 98.38 80 LEU A O 1
ATOM 584 N N . ILE A 1 81 ? 1.73 -19.625 -2.01 1 98.62 81 ILE A N 1
ATOM 585 C CA . ILE A 1 81 ? 2.398 -18.844 -0.971 1 98.62 81 ILE A CA 1
ATOM 586 C C . ILE A 1 81 ? 1.767 -19.156 0.386 1 98.62 81 ILE A C 1
ATOM 588 O O . ILE A 1 81 ? 0.565 -18.938 0.578 1 98.62 81 ILE A O 1
ATOM 592 N N . GLY A 1 82 ? 2.619 -19.594 1.298 1 98.31 82 GLY A N 1
ATOM 593 C CA . GLY A 1 82 ? 2.137 -19.938 2.627 1 98.31 82 GLY A CA 1
ATOM 594 C C . GLY A 1 82 ? 2.273 -18.797 3.619 1 98.31 82 GLY A C 1
ATOM 595 O O . GLY A 1 82 ? 1.612 -18.781 4.66 1 98.31 82 GLY A O 1
ATOM 596 N N . SER A 1 83 ? 3.209 -17.922 3.311 1 98.25 83 SER A N 1
ATOM 597 C CA . SER A 1 83 ? 3.432 -16.734 4.129 1 98.25 83 SER A CA 1
ATOM 598 C C . SER A 1 83 ? 4.023 -15.594 3.305 1 98.25 83 SER A C 1
ATOM 600 O O . SER A 1 83 ? 4.723 -15.828 2.318 1 98.25 83 SER A O 1
ATOM 602 N N . ASP A 1 84 ? 3.697 -14.445 3.689 1 98.31 84 ASP A N 1
ATOM 603 C CA . ASP A 1 84 ? 4.188 -13.258 3.002 1 98.31 84 ASP A CA 1
ATOM 604 C C . ASP A 1 84 ? 4.344 -12.086 3.971 1 98.31 84 ASP A C 1
ATOM 606 O O . ASP A 1 84 ? 3.619 -12 4.965 1 98.31 84 ASP A O 1
ATOM 610 N N . TYR A 1 85 ? 5.324 -11.188 3.709 1 97.5 85 TYR A N 1
ATOM 611 C CA . TYR A 1 85 ? 5.488 -9.984 4.52 1 97.5 85 TYR A CA 1
ATOM 612 C C . TYR A 1 85 ? 5.898 -8.797 3.654 1 97.5 85 TYR A C 1
ATOM 614 O O . TYR A 1 85 ? 6.496 -8.977 2.59 1 97.5 85 TYR A O 1
ATOM 622 N N . GLN A 1 86 ? 5.52 -7.672 4.078 1 97.94 86 GLN A N 1
ATOM 623 C CA . GLN A 1 86 ? 5.895 -6.438 3.395 1 97.94 86 GLN A CA 1
ATOM 624 C C . GLN A 1 86 ? 7.332 -6.039 3.729 1 97.94 86 GLN A C 1
ATOM 626 O O . GLN A 1 86 ? 7.594 -5.492 4.801 1 97.94 86 GLN A O 1
ATOM 631 N N . ALA A 1 87 ? 8.227 -6.105 2.832 1 97 87 ALA A N 1
ATOM 632 C CA . ALA A 1 87 ? 9.656 -6.055 3.109 1 97 87 ALA A CA 1
ATOM 633 C C . ALA A 1 87 ? 10.172 -4.617 3.072 1 97 87 ALA A C 1
ATOM 635 O O . ALA A 1 87 ? 11.25 -4.324 3.602 1 97 87 ALA A O 1
ATOM 636 N N . ASP A 1 88 ? 9.391 -3.756 2.467 1 97.12 88 ASP A N 1
ATOM 637 C CA . ASP A 1 88 ? 9.945 -2.432 2.211 1 97.12 88 ASP A CA 1
ATOM 638 C C . ASP A 1 88 ? 9.422 -1.411 3.219 1 97.12 88 ASP A C 1
ATOM 640 O O . ASP A 1 88 ? 9.469 -0.205 2.971 1 97.12 88 ASP A O 1
ATOM 644 N N . LEU A 1 89 ? 8.906 -1.841 4.312 1 96.75 89 LEU A N 1
ATOM 645 C CA . LEU A 1 89 ? 8.578 -0.921 5.395 1 96.75 89 LEU A CA 1
ATOM 646 C C . LEU A 1 89 ? 9.805 -0.635 6.254 1 96.75 89 LEU A C 1
ATOM 648 O O . LEU A 1 89 ? 10.289 -1.517 6.969 1 96.75 89 LEU A O 1
ATOM 652 N N . GLY A 1 90 ? 10.344 0.542 6.152 1 94.38 90 GLY A N 1
ATOM 653 C CA . GLY A 1 90 ? 11.562 0.938 6.832 1 94.38 90 GLY A CA 1
ATOM 654 C C . GLY A 1 90 ? 12.086 2.285 6.375 1 94.38 90 GLY A C 1
ATOM 655 O O . GLY A 1 90 ? 11.32 3.148 5.953 1 94.38 90 GLY A O 1
ATOM 656 N N . ALA A 1 91 ? 13.359 2.494 6.566 1 93.44 91 ALA A N 1
ATOM 657 C CA . ALA A 1 91 ? 14.008 3.744 6.188 1 93.44 91 ALA A CA 1
ATOM 658 C C . ALA A 1 91 ? 15.367 3.479 5.543 1 93.44 91 ALA A C 1
ATOM 660 O O . ALA A 1 91 ? 16.109 2.598 5.98 1 93.44 91 ALA A O 1
ATOM 661 N N . TRP A 1 92 ? 15.586 4.215 4.516 1 93.25 92 TRP A N 1
ATOM 662 C CA . TRP A 1 92 ? 16.906 4.188 3.91 1 93.25 92 TRP A CA 1
ATOM 663 C C . TRP A 1 92 ? 17.859 5.16 4.609 1 93.25 92 TRP A C 1
ATOM 665 O O . TRP A 1 92 ? 17.453 6.27 4.969 1 93.25 92 TRP A O 1
ATOM 675 N N . ARG A 1 93 ? 19.078 4.719 4.746 1 90.81 93 ARG A N 1
ATOM 676 C CA . ARG A 1 93 ? 20.156 5.574 5.242 1 90.81 93 ARG A CA 1
ATOM 677 C C . ARG A 1 93 ? 20.984 6.137 4.09 1 90.81 93 ARG A C 1
ATOM 679 O O . ARG A 1 93 ? 21.844 5.445 3.553 1 90.81 93 ARG A O 1
ATOM 686 N N . PRO A 1 94 ? 20.75 7.371 3.826 1 82.5 94 PRO A N 1
ATOM 687 C CA . PRO A 1 94 ? 21.422 7.918 2.643 1 82.5 94 PRO A CA 1
ATOM 688 C C . PRO A 1 94 ? 22.938 7.871 2.748 1 82.5 94 PRO A C 1
ATOM 690 O O . PRO A 1 94 ? 23.625 7.727 1.734 1 82.5 94 PRO A O 1
ATOM 693 N N . GLU A 1 95 ? 23.469 8 3.945 1 84.06 95 GLU A N 1
ATOM 694 C CA . GLU A 1 95 ? 24.922 8.055 4.148 1 84.06 95 GLU A CA 1
ATOM 695 C C . GLU A 1 95 ? 25.562 6.723 3.785 1 84.06 95 GLU A C 1
ATOM 697 O O . GLU A 1 95 ? 26.703 6.691 3.297 1 84.06 95 GLU A O 1
ATOM 702 N N . THR A 1 96 ? 24.812 5.66 3.963 1 86.19 96 THR A N 1
ATOM 703 C CA . THR A 1 96 ? 25.391 4.336 3.758 1 86.19 96 THR A CA 1
ATOM 704 C C . THR A 1 96 ? 24.703 3.615 2.607 1 86.19 96 THR A C 1
ATOM 706 O O . THR A 1 96 ? 25.203 2.605 2.107 1 86.19 96 THR A O 1
ATOM 709 N N . GLY A 1 97 ? 23.609 4.133 2.281 1 85.25 97 GLY A N 1
ATOM 710 C CA . GLY A 1 97 ? 22.828 3.453 1.266 1 85.25 97 GLY A CA 1
ATOM 711 C C . GLY A 1 97 ? 22.156 2.191 1.775 1 85.25 97 GLY A C 1
ATOM 712 O O . GLY A 1 97 ? 21.672 1.379 0.987 1 85.25 97 GLY A O 1
ATOM 713 N N . LYS A 1 98 ? 22.141 2.02 3.012 1 90.88 98 LYS A N 1
ATOM 714 C CA . LYS A 1 98 ? 21.594 0.809 3.607 1 90.88 98 LYS A CA 1
ATOM 715 C C . LYS A 1 98 ? 20.125 1.013 4.008 1 90.88 98 LYS A C 1
ATOM 717 O O . LYS A 1 98 ? 19.719 2.127 4.34 1 90.88 98 LYS A O 1
ATOM 722 N N . PHE A 1 99 ? 19.391 -0.055 3.945 1 93.56 99 PHE A N 1
ATOM 723 C CA . PHE A 1 99 ? 17.984 -0.052 4.344 1 93.56 99 PHE A CA 1
ATOM 724 C C . PHE A 1 99 ? 17.828 -0.607 5.754 1 93.56 99 PHE A C 1
ATOM 726 O O . PHE A 1 99 ? 18.406 -1.645 6.09 1 93.56 99 PHE A O 1
ATOM 733 N N . GLU A 1 100 ? 17 0.116 6.602 1 92.31 100 GLU A N 1
ATOM 734 C CA . GLU A 1 100 ? 16.656 -0.316 7.953 1 92.31 100 GLU A CA 1
ATOM 735 C C . GLU A 1 10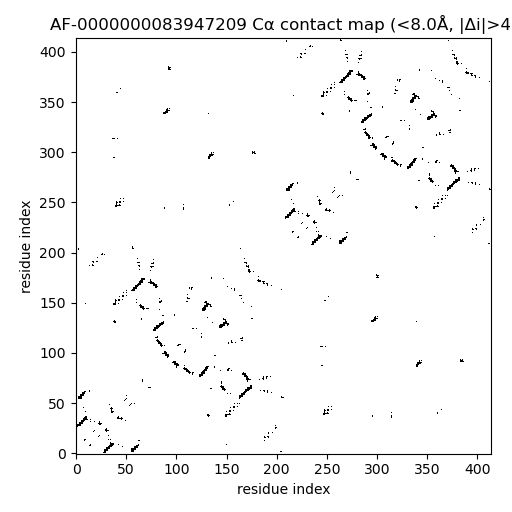0 ? 15.18 -0.659 8.062 1 92.31 100 GLU A C 1
ATOM 737 O O . GLU A 1 100 ? 14.328 0.233 8.062 1 92.31 100 GLU A O 1
ATOM 742 N N . PRO A 1 101 ? 14.961 -1.931 8.227 1 93.19 101 PRO A N 1
ATOM 743 C CA . PRO A 1 101 ? 13.555 -2.334 8.312 1 93.19 101 PRO A CA 1
ATOM 744 C C . PRO A 1 101 ? 12.906 -1.938 9.641 1 93.19 101 PRO A C 1
ATOM 746 O O . PRO A 1 101 ? 13.578 -1.919 10.68 1 93.19 101 PRO A O 1
ATOM 749 N N . PHE A 1 102 ? 11.531 -1.575 9.555 1 89.38 102 PHE A N 1
ATOM 750 C CA . PHE A 1 102 ? 10.711 -1.435 10.75 1 89.38 102 PHE A CA 1
ATOM 751 C C . PHE A 1 102 ? 10.109 -2.775 11.156 1 89.38 102 PHE A C 1
ATOM 753 O O . PHE A 1 102 ? 8.891 -2.924 11.211 1 89.38 102 PHE A O 1
ATOM 760 N N . SER A 1 103 ? 10.875 -3.676 11.484 1 81.62 103 SER A N 1
ATOM 761 C CA . SER A 1 103 ? 10.477 -5.074 11.625 1 81.62 103 SER A CA 1
ATOM 762 C C . SER A 1 103 ? 9.578 -5.273 12.844 1 81.62 103 SER A C 1
ATOM 764 O O . SER A 1 103 ? 8.852 -6.266 12.922 1 81.62 103 SER A O 1
ATOM 766 N N . ALA A 1 104 ? 9.57 -4.355 13.688 1 80.62 104 ALA A N 1
ATOM 767 C CA . ALA A 1 104 ? 8.805 -4.52 14.93 1 80.62 104 ALA A CA 1
ATOM 768 C C . ALA A 1 104 ? 7.348 -4.121 14.734 1 80.62 104 ALA A C 1
ATOM 770 O O . ALA A 1 104 ? 6.508 -4.363 15.602 1 80.62 104 ALA A O 1
ATOM 771 N N . LEU A 1 105 ? 7.047 -3.715 13.531 1 84.56 105 LEU A N 1
ATOM 772 C CA . LEU A 1 105 ? 5.691 -3.242 13.281 1 84.56 105 LEU A CA 1
ATOM 773 C C . LEU A 1 105 ? 4.793 -4.387 12.828 1 84.56 105 LEU A C 1
ATOM 775 O O . LEU A 1 105 ? 5.227 -5.258 12.07 1 84.56 105 LEU A O 1
ATOM 779 N N . PRO A 1 106 ? 3.598 -4.316 13.273 1 83.88 106 PRO A N 1
ATOM 780 C CA . PRO A 1 106 ? 2.648 -5.348 12.844 1 83.88 106 PRO A CA 1
ATOM 781 C C . PRO A 1 106 ? 2.51 -5.43 11.328 1 83.88 106 PRO A C 1
ATOM 783 O O . PRO A 1 106 ? 2.418 -6.523 10.766 1 83.88 106 PRO A O 1
ATOM 786 N N . GLU A 1 107 ? 2.605 -4.359 10.703 1 85.5 107 GLU A N 1
ATOM 787 C CA . GLU A 1 107 ? 2.426 -4.301 9.25 1 85.5 107 GLU A CA 1
ATOM 788 C C . GLU A 1 107 ? 3.576 -4.996 8.523 1 85.5 107 GLU A C 1
ATOM 790 O O . GLU A 1 107 ? 3.449 -5.352 7.352 1 85.5 107 GLU A O 1
ATOM 795 N N . ALA A 1 108 ? 4.66 -5.117 9.273 1 88.38 108 ALA A N 1
ATOM 796 C CA . ALA A 1 108 ? 5.844 -5.727 8.672 1 88.38 108 ALA A CA 1
ATOM 797 C C . ALA A 1 108 ? 5.938 -7.211 9.023 1 88.38 108 ALA A C 1
ATOM 799 O O . ALA A 1 108 ? 6.816 -7.918 8.523 1 88.38 108 ALA A O 1
ATOM 800 N N . SER A 1 109 ? 5.059 -7.641 9.859 1 92.06 109 SER A N 1
ATOM 801 C CA . SER A 1 109 ? 5.078 -9.047 10.258 1 92.06 109 SER A CA 1
ATOM 802 C C . SER A 1 109 ? 4.555 -9.945 9.141 1 92.06 109 SER A C 1
ATOM 804 O O . SER A 1 109 ? 3.701 -9.531 8.352 1 92.06 109 SER A O 1
ATOM 806 N N . ALA A 1 110 ? 5.086 -11.164 9.156 1 94.69 110 ALA A N 1
ATOM 807 C CA . ALA A 1 110 ? 4.625 -12.141 8.164 1 94.69 110 ALA A CA 1
ATOM 808 C C . ALA A 1 110 ? 3.193 -12.578 8.453 1 94.69 110 ALA A C 1
ATOM 810 O O . ALA A 1 110 ? 2.838 -12.844 9.602 1 94.69 110 ALA A O 1
ATOM 811 N N . THR A 1 111 ? 2.443 -12.57 7.395 1 96.44 111 THR A N 1
ATOM 812 C CA . THR A 1 111 ? 1.101 -13.133 7.449 1 96.44 111 THR A CA 1
ATOM 813 C C . THR A 1 111 ? 1.084 -14.547 6.871 1 96.44 111 THR A C 1
ATOM 815 O O . THR A 1 111 ? 1.605 -14.781 5.781 1 96.44 111 THR A O 1
ATOM 818 N N . VAL A 1 112 ? 0.432 -15.492 7.535 1 97.56 112 VAL A N 1
ATOM 819 C CA . VAL A 1 112 ? 0.379 -16.875 7.098 1 97.56 112 VAL A CA 1
ATOM 820 C C . VAL A 1 112 ? -0.962 -17.156 6.422 1 97.56 112 VAL A C 1
ATOM 822 O O . VAL A 1 112 ? -1.987 -16.594 6.805 1 97.56 112 VAL A O 1
ATOM 825 N N . CYS A 1 113 ? -0.942 -17.984 5.465 1 97.56 113 CYS A N 1
ATOM 826 C CA . CYS A 1 113 ? -2.152 -18.469 4.812 1 97.56 113 CYS A CA 1
ATOM 827 C C . CYS A 1 113 ? -2.459 -19.906 5.238 1 97.56 113 CYS A C 1
ATOM 829 O O . CYS A 1 113 ? -1.896 -20.859 4.688 1 97.56 113 CYS A O 1
ATOM 831 N N . PRO A 1 114 ? -3.406 -20.094 6.051 1 94.75 114 PRO A N 1
ATOM 832 C CA . PRO A 1 114 ? -3.723 -21.453 6.496 1 94.75 114 PRO A CA 1
ATOM 833 C C . PRO A 1 114 ? -4.414 -22.281 5.414 1 94.75 114 PRO A C 1
ATOM 835 O O . PRO A 1 114 ? -4.465 -23.516 5.512 1 94.75 114 PRO A O 1
ATOM 838 N N . TYR A 1 115 ? -4.844 -21.703 4.395 1 95.62 115 TYR A N 1
ATOM 839 C CA . TYR A 1 115 ? -5.66 -22.375 3.391 1 95.62 115 TYR A CA 1
ATOM 840 C C . TYR A 1 115 ? -4.785 -23 2.311 1 95.62 115 TYR A C 1
ATOM 842 O O . TYR A 1 115 ? -5.289 -23.703 1.429 1 95.62 115 TYR A O 1
ATOM 850 N N . ALA A 1 116 ? -3.508 -22.75 2.418 1 96.25 116 ALA A N 1
ATOM 851 C CA . ALA A 1 116 ? -2.582 -23.344 1.452 1 96.25 116 ALA A CA 1
ATOM 852 C C . ALA A 1 116 ? -2.244 -24.781 1.823 1 96.25 116 ALA A C 1
ATOM 854 O O . ALA A 1 116 ? -1.913 -25.594 0.954 1 96.25 116 ALA A O 1
ATOM 855 N N . GLU A 1 117 ? -2.373 -25.172 3.004 1 94.06 117 GLU A N 1
ATOM 856 C CA . GLU A 1 117 ? -1.852 -26.422 3.545 1 94.06 117 GLU A CA 1
ATOM 857 C C . GLU A 1 117 ? -2.516 -27.625 2.883 1 94.06 117 GLU A C 1
ATOM 859 O O . GLU A 1 117 ? -1.847 -28.609 2.566 1 94.06 117 GLU A O 1
ATOM 864 N N . PRO A 1 118 ? -3.766 -27.594 2.645 1 93.12 118 PRO A N 1
ATOM 865 C CA . PRO A 1 118 ? -4.426 -28.75 2.031 1 93.12 118 PRO A CA 1
ATOM 866 C C . PRO A 1 118 ? -3.871 -29.078 0.645 1 93.12 118 PRO A C 1
ATOM 868 O O . PRO A 1 118 ? -4.078 -30.188 0.137 1 93.12 118 PRO A O 1
ATOM 871 N N . PHE A 1 119 ? -3.135 -28.125 0.043 1 95.25 119 PHE A N 1
ATOM 872 C CA . PHE A 1 119 ? -2.664 -28.297 -1.325 1 95.25 119 PHE A CA 1
ATOM 873 C C . PHE A 1 119 ? -1.204 -28.734 -1.343 1 95.25 119 PHE A C 1
ATOM 875 O O . PHE A 1 119 ? -0.588 -28.828 -2.408 1 95.25 119 PHE A O 1
ATOM 882 N N . ARG A 1 120 ? -0.644 -29.062 -0.237 1 94.31 120 ARG A N 1
ATOM 883 C CA . ARG A 1 120 ? 0.787 -29.297 -0.077 1 94.31 120 ARG A CA 1
ATOM 884 C C . ARG A 1 120 ? 1.239 -30.5 -0.899 1 94.31 120 ARG A C 1
ATOM 886 O O . ARG A 1 120 ? 2.406 -30.594 -1.289 1 94.31 120 ARG A O 1
ATOM 893 N N . GLU A 1 121 ? 0.355 -31.469 -1.155 1 92.06 121 GLU A N 1
ATOM 894 C CA . GLU A 1 121 ? 0.714 -32.656 -1.916 1 92.06 121 GLU A CA 1
ATOM 895 C C . GLU A 1 121 ? 0.839 -32.344 -3.404 1 92.06 121 GLU A C 1
ATOM 897 O O . GLU A 1 121 ? 1.58 -33.031 -4.125 1 92.06 121 GLU A O 1
ATOM 902 N N . HIS A 1 122 ? 0.203 -31.266 -3.83 1 90.88 122 HIS A N 1
ATOM 903 C CA . HIS A 1 122 ? 0.124 -31 -5.266 1 90.88 122 HIS A CA 1
ATOM 904 C C . HIS A 1 122 ? 0.845 -29.703 -5.629 1 90.88 122 HIS A C 1
ATOM 906 O O . HIS A 1 122 ? 1.138 -29.469 -6.805 1 90.88 122 HIS A O 1
ATOM 912 N N . PHE A 1 123 ? 1.085 -28.844 -4.637 1 95.12 123 PHE A N 1
ATOM 913 C CA . PHE A 1 123 ? 1.743 -27.562 -4.875 1 95.12 123 PHE A CA 1
ATOM 914 C C . PHE A 1 123 ? 2.873 -27.344 -3.875 1 95.12 123 PHE A C 1
ATOM 916 O O . PHE A 1 123 ? 2.713 -27.609 -2.682 1 95.12 123 PHE A O 1
ATOM 923 N N . ARG A 1 124 ? 3.994 -26.969 -4.43 1 96.38 124 ARG A N 1
ATOM 924 C CA . ARG A 1 124 ? 5.02 -26.469 -3.521 1 96.38 124 ARG A CA 1
ATOM 925 C C . ARG A 1 124 ? 4.559 -25.203 -2.818 1 96.38 124 ARG A C 1
ATOM 927 O O . ARG A 1 124 ? 4.047 -24.281 -3.461 1 96.38 124 ARG A O 1
ATOM 934 N N . ILE A 1 125 ? 4.613 -25.203 -1.444 1 97.62 125 ILE A N 1
ATOM 935 C CA . ILE A 1 125 ? 4.234 -24.031 -0.646 1 97.62 125 ILE A CA 1
ATOM 936 C C . ILE A 1 125 ? 5.484 -23.344 -0.12 1 97.62 125 ILE A C 1
ATOM 938 O O . ILE A 1 125 ? 6.34 -23.969 0.509 1 97.62 125 ILE A O 1
ATOM 942 N N . VAL A 1 126 ? 5.652 -22.062 -0.427 1 97.81 126 VAL A N 1
ATOM 943 C CA . VAL A 1 126 ? 6.867 -21.359 -0.039 1 97.81 126 VAL A CA 1
ATOM 944 C C . VAL A 1 126 ? 6.508 -20.031 0.635 1 97.81 126 VAL A C 1
ATOM 946 O O . VAL A 1 126 ? 5.348 -19.609 0.607 1 97.81 126 VAL A O 1
ATOM 949 N N . GLY A 1 127 ? 7.512 -19.422 1.303 1 97.56 127 GLY A N 1
ATOM 950 C CA . GLY A 1 127 ? 7.395 -18.062 1.799 1 97.56 127 GLY A CA 1
ATOM 951 C C . GLY A 1 127 ? 7.758 -17.016 0.763 1 97.56 127 GLY A C 1
ATOM 952 O O . GLY A 1 127 ? 8.609 -17.25 -0.093 1 97.56 127 GLY A O 1
ATOM 953 N N . ALA A 1 128 ? 7.141 -15.859 0.879 1 98.06 128 ALA A N 1
ATOM 954 C CA . ALA A 1 128 ? 7.398 -14.766 -0.049 1 98.06 128 ALA A CA 1
ATOM 955 C C . ALA A 1 128 ? 7.605 -13.453 0.7 1 98.06 128 ALA A C 1
ATOM 957 O O . ALA A 1 128 ? 7.305 -13.352 1.892 1 98.06 128 ALA A O 1
ATOM 958 N N . ARG A 1 129 ? 8.219 -12.5 0.002 1 97.5 129 ARG A N 1
ATOM 959 C CA . ARG A 1 129 ? 8.18 -11.102 0.419 1 97.5 129 ARG A CA 1
ATOM 960 C C . ARG A 1 129 ? 7.531 -10.227 -0.647 1 97.5 129 ARG A C 1
ATOM 962 O O . ARG A 1 129 ? 7.477 -10.609 -1.82 1 97.5 129 ARG A O 1
ATOM 969 N N . SER A 1 130 ? 7.043 -9.141 -0.193 1 98.06 130 SER A N 1
ATOM 970 C CA . SER A 1 130 ? 6.445 -8.172 -1.103 1 98.06 130 SER A CA 1
ATOM 971 C C . SER A 1 130 ? 7.086 -6.797 -0.94 1 98.06 130 SER A C 1
ATOM 973 O O . SER A 1 130 ? 7.488 -6.422 0.161 1 98.06 130 SER A O 1
ATOM 975 N N . ALA A 1 131 ? 7.207 -6.109 -2.029 1 97.19 131 ALA A N 1
ATOM 976 C CA . ALA A 1 131 ? 7.637 -4.715 -2.09 1 97.19 131 ALA A CA 1
ATOM 977 C C . ALA A 1 131 ? 6.93 -3.969 -3.217 1 97.19 131 ALA A C 1
ATOM 979 O O . ALA A 1 131 ? 6.512 -4.578 -4.207 1 97.19 131 ALA A O 1
ATOM 980 N N . ASN A 1 132 ? 6.805 -2.65 -3.096 1 96.56 132 ASN A N 1
ATOM 981 C CA . ASN A 1 132 ? 6.133 -1.878 -4.137 1 96.56 132 ASN A CA 1
ATOM 982 C C . ASN A 1 132 ? 6.965 -1.812 -5.41 1 96.56 132 ASN A C 1
ATOM 984 O O . ASN A 1 132 ? 6.449 -1.48 -6.48 1 96.56 132 ASN A O 1
ATOM 988 N N . SER A 1 133 ? 8.242 -2.018 -5.277 1 94.94 133 SER A N 1
ATOM 989 C CA . SER A 1 133 ? 9.117 -2.059 -6.449 1 94.94 133 SER A CA 1
ATOM 990 C C . SER A 1 133 ? 9.641 -3.469 -6.695 1 94.94 133 SER A C 1
ATOM 992 O O . SER A 1 133 ? 9.992 -4.18 -5.754 1 94.94 133 SER A O 1
ATOM 994 N N . ALA A 1 134 ? 9.664 -3.854 -7.926 1 93.88 134 ALA A N 1
ATOM 995 C CA . ALA A 1 134 ? 10.258 -5.137 -8.305 1 93.88 134 ALA A CA 1
ATOM 996 C C . ALA A 1 134 ? 11.773 -5.102 -8.156 1 93.88 134 ALA A C 1
ATOM 998 O O . ALA A 1 134 ? 12.406 -4.07 -8.406 1 93.88 134 ALA A O 1
ATOM 999 N N . CYS A 1 135 ? 12.32 -6.223 -7.711 1 93.5 135 CYS A N 1
ATOM 1000 C CA . CYS A 1 135 ? 13.758 -6.426 -7.598 1 93.5 135 CYS A CA 1
ATOM 1001 C C . CYS A 1 135 ? 14.375 -5.426 -6.625 1 93.5 135 CYS A C 1
ATOM 1003 O O . CYS A 1 135 ? 15.461 -4.902 -6.875 1 93.5 135 CYS A O 1
ATOM 1005 N N . SER A 1 136 ? 13.641 -5.117 -5.566 1 91.12 136 SER A N 1
ATOM 1006 C CA . SER A 1 136 ? 14.102 -4.148 -4.574 1 91.12 136 SER A CA 1
ATOM 1007 C C . SER A 1 136 ? 15.336 -4.652 -3.842 1 91.12 136 SER A C 1
ATOM 1009 O O . SER A 1 136 ? 15.391 -5.809 -3.42 1 91.12 136 SER A O 1
ATOM 1011 N N . PRO A 1 137 ? 16.312 -3.793 -3.713 1 91.5 137 PRO A N 1
ATOM 1012 C CA . PRO A 1 137 ? 17.516 -4.184 -2.992 1 91.5 137 PRO A CA 1
ATOM 1013 C C . PRO A 1 137 ? 17.344 -4.148 -1.477 1 91.5 137 PRO A C 1
ATOM 1015 O O . PRO A 1 137 ? 18.016 -3.371 -0.792 1 91.5 137 PRO A O 1
ATOM 1018 N N . LEU A 1 138 ? 16.516 -4.984 -0.964 1 93.75 138 LEU A N 1
ATOM 1019 C CA . LEU A 1 138 ? 16.188 -5.062 0.455 1 93.75 138 LEU A CA 1
ATOM 1020 C C . LEU A 1 138 ? 16.812 -6.293 1.095 1 93.75 138 LEU A C 1
ATOM 1022 O O . LEU A 1 138 ? 17.062 -7.297 0.417 1 93.75 138 LEU A O 1
ATOM 1026 N N . PRO A 1 139 ? 17.125 -6.195 2.332 1 92.94 139 PRO A N 1
ATOM 1027 C CA . PRO A 1 139 ? 17.688 -7.367 3.008 1 92.94 139 PRO A CA 1
ATOM 1028 C C . PRO A 1 139 ? 16.719 -8.539 3.072 1 92.94 139 PRO A C 1
ATOM 1030 O O . PRO A 1 139 ? 15.5 -8.328 3.164 1 92.94 139 PRO A O 1
ATOM 1033 N N . LEU A 1 140 ? 17.312 -9.727 3.002 1 92.31 140 LEU A N 1
ATOM 1034 C CA . LEU A 1 140 ? 16.516 -10.938 3.152 1 92.31 140 LEU A CA 1
ATOM 1035 C C . LEU A 1 140 ? 16.391 -11.328 4.621 1 92.31 140 LEU A C 1
ATOM 1037 O O . LEU A 1 140 ? 17.344 -11.195 5.391 1 92.31 140 LEU A O 1
ATOM 1041 N N . ARG A 1 141 ? 15.195 -11.703 5.027 1 91.19 141 ARG A N 1
ATOM 1042 C CA . ARG A 1 141 ? 14.992 -12.211 6.375 1 91.19 141 ARG A CA 1
ATOM 1043 C C . ARG A 1 141 ? 15.312 -13.703 6.453 1 91.19 141 ARG A C 1
ATOM 1045 O O . ARG A 1 141 ? 15.539 -14.242 7.539 1 91.19 141 ARG A O 1
ATOM 1052 N N . GLY A 1 142 ? 15.227 -14.266 5.43 1 88.94 142 GLY A N 1
ATOM 1053 C CA . GLY A 1 142 ? 15.367 -15.711 5.414 1 88.94 142 GLY A CA 1
ATOM 1054 C C . GLY A 1 142 ? 14.047 -16.438 5.297 1 88.94 142 GLY A C 1
ATOM 1055 O O . GLY A 1 142 ? 13.031 -15.992 5.836 1 88.94 142 GLY A O 1
ATOM 1056 N N . GLY A 1 143 ? 13.82 -17.375 4.348 1 91.06 143 GLY A N 1
ATOM 1057 C CA . GLY A 1 143 ? 12.633 -18.203 4.211 1 91.06 143 GLY A CA 1
ATOM 1058 C C . GLY A 1 143 ? 11.812 -17.875 2.979 1 91.06 143 GLY A C 1
ATOM 1059 O O . GLY A 1 143 ? 10.953 -18.656 2.568 1 91.06 143 GLY A O 1
ATOM 1060 N N . GLU A 1 144 ? 12.008 -16.578 2.58 1 95.81 144 GLU A N 1
ATOM 1061 C CA . GLU A 1 144 ? 11.281 -16.219 1.367 1 95.81 144 GLU A CA 1
ATOM 1062 C C . GLU A 1 144 ? 11.961 -16.781 0.123 1 95.81 144 GLU A C 1
ATOM 1064 O O . GLU A 1 144 ? 13.195 -16.812 0.05 1 95.81 144 GLU A O 1
ATOM 1069 N N . ALA A 1 145 ? 11.172 -17.219 -0.78 1 97.38 145 ALA A N 1
ATOM 1070 C CA . ALA A 1 145 ? 11.695 -17.828 -2.004 1 97.38 145 ALA A CA 1
ATOM 1071 C C . ALA A 1 145 ? 11.484 -16.906 -3.201 1 97.38 145 ALA A C 1
ATOM 1073 O O . ALA A 1 145 ? 12.172 -17.031 -4.219 1 97.38 145 ALA A O 1
ATOM 1074 N N . LEU A 1 146 ? 10.539 -16 -3.084 1 97.38 146 LEU A N 1
ATOM 1075 C CA . LEU A 1 146 ? 10.266 -15.117 -4.215 1 97.38 146 LEU A CA 1
ATOM 1076 C C . LEU A 1 146 ? 9.781 -13.758 -3.736 1 97.38 146 LEU A C 1
ATOM 1078 O O . LEU A 1 146 ? 9.516 -13.57 -2.547 1 97.38 146 LEU A O 1
ATOM 1082 N N . GLU A 1 147 ? 9.812 -12.828 -4.625 1 97.31 147 GLU A N 1
ATOM 1083 C CA . GLU A 1 147 ? 9.352 -11.461 -4.395 1 97.31 147 GLU A CA 1
ATOM 1084 C C . GLU A 1 147 ? 8.18 -11.109 -5.309 1 97.31 147 GLU A C 1
ATOM 1086 O O . GLU A 1 147 ? 8.203 -11.414 -6.504 1 97.31 147 GLU A O 1
ATOM 1091 N N . SER A 1 148 ? 7.125 -10.617 -4.727 1 97.31 148 SER A N 1
ATOM 1092 C CA . SER A 1 148 ? 6.02 -10.047 -5.484 1 97.31 148 SER A CA 1
ATOM 1093 C C . SER A 1 148 ? 5.785 -8.586 -5.098 1 97.31 148 SER A C 1
ATOM 1095 O O . SER A 1 148 ? 6.531 -8.023 -4.297 1 97.31 148 SER A O 1
ATOM 1097 N N . MET A 1 149 ? 4.781 -7.988 -5.738 1 97.38 149 MET A N 1
ATOM 1098 C CA . MET A 1 149 ? 4.52 -6.578 -5.465 1 97.38 149 MET A CA 1
ATOM 1099 C C . MET A 1 149 ? 3.242 -6.406 -4.652 1 97.38 149 MET A C 1
ATOM 1101 O O . MET A 1 149 ? 3.014 -5.348 -4.062 1 97.38 149 MET A O 1
ATOM 1105 N N . GLU A 1 150 ? 2.404 -7.453 -4.629 1 98.12 150 GLU A N 1
ATOM 1106 C CA . GLU A 1 150 ? 1.063 -7.234 -4.098 1 98.12 150 GLU A CA 1
ATOM 1107 C C . GLU A 1 150 ? 0.74 -8.234 -2.99 1 98.12 150 GLU A C 1
ATOM 1109 O O . GLU A 1 150 ? -0.224 -8.047 -2.244 1 98.12 150 GLU A O 1
ATOM 1114 N N . GLY A 1 151 ? 1.467 -9.234 -2.775 1 98.62 151 GLY A N 1
ATOM 1115 C CA . GLY A 1 151 ? 1.063 -10.406 -2.02 1 98.62 151 GLY A CA 1
ATOM 1116 C C . GLY A 1 151 ? 0.798 -10.109 -0.555 1 98.62 151 GLY A C 1
ATOM 1117 O O . GLY A 1 151 ? -0.227 -10.523 -0.009 1 98.62 151 GLY A O 1
ATOM 1118 N N . ALA A 1 152 ? 1.712 -9.383 0.09 1 98.44 152 ALA A N 1
ATOM 1119 C CA . ALA A 1 152 ? 1.593 -9.117 1.521 1 98.44 152 ALA A CA 1
ATOM 1120 C C . ALA A 1 152 ? 0.328 -8.32 1.828 1 98.44 152 ALA A C 1
ATOM 1122 O O . ALA A 1 152 ? -0.362 -8.594 2.812 1 98.44 152 ALA A O 1
ATOM 1123 N N . ALA A 1 153 ? 0.058 -7.344 1.011 1 98.5 153 ALA A N 1
ATOM 1124 C CA . ALA A 1 153 ? -1.151 -6.547 1.198 1 98.5 153 ALA A CA 1
ATOM 1125 C C . ALA A 1 153 ? -2.404 -7.402 1.032 1 98.5 153 ALA A C 1
ATOM 1127 O O . ALA A 1 153 ? -3.35 -7.289 1.817 1 98.5 153 ALA A O 1
ATOM 1128 N N . PHE A 1 154 ? -2.391 -8.266 0.01 1 98.88 154 PHE A N 1
ATOM 1129 C CA . PHE A 1 154 ? -3.484 -9.203 -0.23 1 98.88 154 PHE A CA 1
ATOM 1130 C C . PHE A 1 154 ? -3.713 -10.094 0.986 1 98.88 154 PHE A C 1
ATOM 1132 O O . PHE A 1 154 ? -4.844 -10.211 1.468 1 98.88 154 PHE A O 1
ATOM 1139 N N . PHE A 1 155 ? -2.654 -10.656 1.527 1 98.81 155 PHE A N 1
ATOM 1140 C CA . PHE A 1 155 ? -2.713 -11.508 2.705 1 98.81 155 PHE A CA 1
ATOM 1141 C C . PHE A 1 155 ? -3.32 -10.766 3.889 1 98.81 155 PHE A C 1
ATOM 1143 O O . PHE A 1 155 ? -4.219 -11.281 4.555 1 98.81 155 PHE A O 1
ATOM 1150 N N . SER A 1 156 ? -2.824 -9.602 4.086 1 98.12 156 SER A N 1
ATOM 1151 C CA . SER A 1 156 ? -3.227 -8.828 5.258 1 98.12 156 SER A CA 1
ATOM 1152 C C . SER A 1 156 ? -4.723 -8.539 5.242 1 98.12 156 SER A C 1
ATOM 1154 O O . SER A 1 156 ? -5.402 -8.711 6.258 1 98.12 156 SER A O 1
ATOM 1156 N N . VAL A 1 157 ? -5.238 -8.148 4.105 1 98.5 157 VAL A N 1
ATOM 1157 C CA . VAL A 1 157 ? -6.652 -7.801 3.998 1 98.5 157 VAL A CA 1
ATOM 1158 C C . VAL A 1 157 ? -7.504 -9.055 4.168 1 98.5 157 VAL A C 1
ATOM 1160 O O . VAL A 1 157 ? -8.484 -9.055 4.91 1 98.5 157 VAL A O 1
ATOM 1163 N N . CYS A 1 158 ? -7.141 -10.125 3.5 1 98.5 158 CYS A N 1
ATOM 1164 C CA . CYS A 1 158 ? -7.926 -11.352 3.572 1 98.5 158 CYS A CA 1
ATOM 1165 C C . CYS A 1 158 ? -7.961 -11.898 4.996 1 98.5 158 CYS A C 1
ATOM 1167 O O . CYS A 1 158 ? -9.008 -12.344 5.469 1 98.5 158 CYS A O 1
ATOM 1169 N N . ARG A 1 159 ? -6.793 -11.828 5.656 1 97.94 159 ARG A N 1
ATOM 1170 C CA . ARG A 1 159 ? -6.734 -12.289 7.039 1 97.94 159 ARG A CA 1
ATOM 1171 C C . ARG A 1 159 ? -7.633 -11.438 7.934 1 97.94 159 ARG A C 1
ATOM 1173 O O . ARG A 1 159 ? -8.375 -11.969 8.766 1 97.94 159 ARG A O 1
ATOM 1180 N N . ALA A 1 160 ? -7.543 -10.195 7.773 1 97 160 ALA A N 1
ATOM 1181 C CA . ALA A 1 160 ? -8.32 -9.273 8.602 1 97 160 ALA A CA 1
ATOM 1182 C C . ALA A 1 160 ? -9.812 -9.461 8.383 1 97 160 ALA A C 1
ATOM 1184 O O . ALA A 1 160 ? -10.609 -9.352 9.32 1 97 160 ALA A O 1
ATOM 1185 N N . GLU A 1 161 ? -10.219 -9.742 7.145 1 97.56 161 GLU A N 1
ATOM 1186 C CA . GLU A 1 161 ? -11.625 -9.891 6.797 1 97.56 161 GLU A CA 1
ATOM 1187 C C . GLU A 1 161 ? -12.094 -11.328 6.992 1 97.56 161 GLU A C 1
ATOM 1189 O O . GLU A 1 161 ? -13.266 -11.641 6.762 1 97.56 161 GLU A O 1
ATOM 1194 N N . LYS A 1 162 ? -11.18 -12.227 7.367 1 96.81 162 LYS A N 1
ATOM 1195 C CA . LYS A 1 162 ? -11.469 -13.625 7.664 1 96.81 162 LYS A CA 1
ATOM 1196 C C . LYS A 1 162 ? -12.109 -14.32 6.469 1 96.81 162 LYS A C 1
ATOM 1198 O O . LYS A 1 162 ? -13.086 -15.062 6.621 1 96.81 162 LYS A O 1
ATOM 1203 N N . VAL A 1 163 ? -11.648 -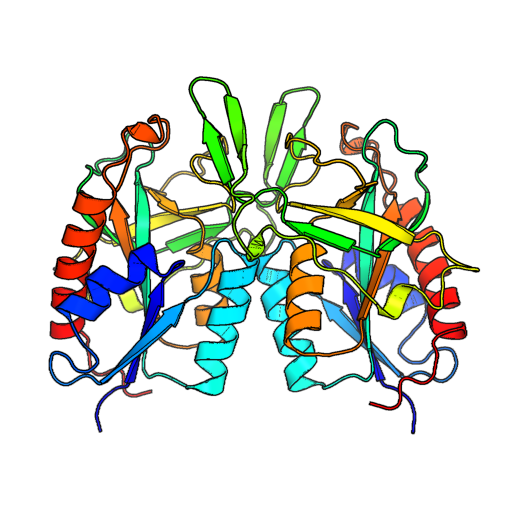14.031 5.266 1 96.69 163 VAL A N 1
ATOM 1204 C CA . VAL A 1 163 ? -12.102 -14.711 4.055 1 96.69 163 VAL A CA 1
ATOM 1205 C C . VAL A 1 163 ? -11.078 -15.766 3.639 1 96.69 163 VAL A C 1
ATOM 1207 O O . VAL A 1 163 ? -9.867 -15.523 3.711 1 96.69 163 VAL A O 1
ATOM 1210 N N . PRO A 1 164 ? -11.484 -16.953 3.289 1 96.81 164 PRO A N 1
ATOM 1211 C CA . PRO A 1 164 ? -10.531 -17.891 2.717 1 96.81 164 PRO A CA 1
ATOM 1212 C C . PRO A 1 164 ? -9.797 -17.344 1.498 1 96.81 164 PRO A C 1
ATOM 1214 O O . PRO A 1 164 ? -10.406 -16.656 0.669 1 96.81 164 PRO A O 1
ATOM 1217 N N . PHE A 1 165 ? -8.484 -17.625 1.438 1 98.06 165 PHE A N 1
ATOM 1218 C CA . PHE A 1 165 ? -7.711 -17.047 0.349 1 98.06 165 PHE A CA 1
ATOM 1219 C C . PHE A 1 165 ? -6.523 -17.922 -0.006 1 98.06 165 PHE A C 1
ATOM 1221 O O . PHE A 1 165 ? -6.109 -18.766 0.795 1 98.06 165 PHE A O 1
ATOM 1228 N N . LEU A 1 166 ? -6.047 -17.75 -1.229 1 98.25 166 LEU A N 1
ATOM 1229 C CA . LEU A 1 166 ? -4.828 -18.375 -1.736 1 98.25 166 LEU A CA 1
ATOM 1230 C C . LEU A 1 166 ? -4.039 -17.391 -2.6 1 98.25 166 LEU A C 1
ATOM 1232 O O . LEU A 1 166 ? -4.621 -16.516 -3.24 1 98.25 166 LEU A O 1
ATOM 1236 N N . GLN A 1 167 ? -2.82 -17.531 -2.58 1 98.81 167 GLN A N 1
ATOM 1237 C CA . GLN A 1 167 ? -1.913 -16.812 -3.471 1 98.81 167 GLN A CA 1
ATOM 1238 C C . GLN A 1 167 ? -1.076 -17.781 -4.297 1 98.81 167 GLN A C 1
ATOM 1240 O O . GLN A 1 167 ? -0.381 -18.641 -3.746 1 98.81 167 GLN A O 1
ATOM 1245 N N . VAL A 1 168 ? -1.211 -17.641 -5.578 1 98.75 168 VAL A N 1
ATOM 1246 C CA . VAL A 1 168 ? -0.434 -18.469 -6.496 1 98.75 168 VAL A CA 1
ATOM 1247 C C . VAL A 1 168 ? 0.451 -17.578 -7.367 1 98.75 168 VAL A C 1
ATOM 1249 O O . VAL A 1 168 ? 0.009 -16.547 -7.852 1 98.75 168 VAL A O 1
ATOM 1252 N N . ARG A 1 169 ? 1.703 -17.922 -7.492 1 98.69 169 ARG A N 1
ATOM 1253 C CA . ARG A 1 169 ? 2.67 -17.156 -8.273 1 98.69 169 ARG A CA 1
ATOM 1254 C C . ARG A 1 169 ? 3.455 -18.062 -9.219 1 98.69 169 ARG A C 1
ATOM 1256 O O . ARG A 1 169 ? 3.859 -19.172 -8.828 1 98.69 169 ARG A O 1
ATOM 1263 N N . SER A 1 170 ? 3.602 -17.625 -10.391 1 98.56 170 SER A N 1
ATOM 1264 C CA . SER A 1 170 ? 4.543 -18.25 -11.32 1 98.56 170 SER A CA 1
ATOM 1265 C C . SER A 1 170 ? 5.793 -17.391 -11.5 1 98.56 170 SER A C 1
ATOM 1267 O O . SER A 1 170 ? 5.695 -16.172 -11.633 1 98.56 170 SER A O 1
ATOM 1269 N N . VAL A 1 171 ? 6.918 -18.047 -11.562 1 98 171 VAL A N 1
ATOM 1270 C CA . VAL A 1 171 ? 8.195 -17.344 -11.625 1 98 171 VAL A CA 1
ATOM 1271 C C . VAL A 1 171 ? 8.453 -16.875 -13.047 1 98 171 VAL A C 1
ATOM 1273 O O . VAL A 1 171 ? 8.492 -17.672 -13.984 1 98 171 VAL A O 1
ATOM 1276 N N . SER A 1 172 ? 8.609 -15.578 -13.172 1 97.19 172 SER A N 1
ATOM 1277 C CA . SER A 1 172 ? 8.852 -15.008 -14.492 1 97.19 172 SER A CA 1
ATOM 1278 C C . SER A 1 172 ? 10.32 -14.641 -14.68 1 97.19 172 SER A C 1
ATOM 1280 O O . SER A 1 172 ? 10.789 -14.492 -15.812 1 97.19 172 SER A O 1
ATOM 1282 N N . ASN A 1 173 ? 11.031 -14.492 -13.578 1 94.69 173 ASN A N 1
ATOM 1283 C CA . ASN A 1 173 ? 12.422 -14.031 -13.602 1 94.69 173 ASN A CA 1
ATOM 1284 C C . ASN A 1 173 ? 13.141 -14.344 -12.297 1 94.69 173 ASN A C 1
ATOM 1286 O O . ASN A 1 173 ? 12.508 -14.742 -11.312 1 94.69 173 ASN A O 1
ATOM 1290 N N . ARG A 1 174 ? 14.43 -14.164 -12.438 1 92.31 174 ARG A N 1
ATOM 1291 C CA . ARG A 1 174 ? 15.219 -14.102 -11.219 1 92.31 174 ARG A CA 1
ATOM 1292 C C . ARG A 1 174 ? 15.445 -12.648 -10.789 1 92.31 174 ARG A C 1
ATOM 1294 O O . ARG A 1 174 ? 15.68 -11.781 -11.633 1 92.31 174 ARG A O 1
ATOM 1301 N N . VAL A 1 175 ? 15.242 -12.5 -9.461 1 89.88 175 VAL A N 1
ATOM 1302 C CA . VAL A 1 175 ? 15.523 -11.156 -8.961 1 89.88 175 VAL A CA 1
ATOM 1303 C C . VAL A 1 175 ? 16.969 -10.773 -9.305 1 89.88 175 VAL A C 1
ATOM 1305 O O . VAL A 1 175 ? 17.906 -11.5 -8.984 1 89.88 175 VAL A O 1
ATOM 1308 N N . GLY A 1 176 ? 17.141 -9.711 -10.07 1 82.25 176 GLY A N 1
ATOM 1309 C CA . GLY A 1 176 ? 18.453 -9.289 -10.508 1 82.25 176 GLY A CA 1
ATOM 1310 C C . GLY A 1 176 ? 18.641 -9.352 -12.016 1 82.25 176 GLY A C 1
ATOM 1311 O O . GLY A 1 176 ? 19.547 -8.727 -12.562 1 82.25 176 GLY A O 1
ATOM 1312 N N . ASP A 1 177 ? 17.812 -10.164 -12.648 1 85.5 177 ASP A N 1
ATOM 1313 C CA . ASP A 1 177 ? 17.875 -10.234 -14.102 1 85.5 177 ASP A CA 1
ATOM 1314 C C . ASP A 1 177 ? 17.406 -8.922 -14.734 1 85.5 177 ASP A C 1
ATOM 1316 O O . ASP A 1 177 ? 16.5 -8.266 -14.203 1 85.5 177 ASP A O 1
ATOM 1320 N N . PRO A 1 178 ? 18.016 -8.664 -15.883 1 84.75 178 PRO A N 1
ATOM 1321 C CA . PRO A 1 178 ? 17.469 -7.523 -16.625 1 84.75 178 PRO A CA 1
ATOM 1322 C C . PRO A 1 178 ? 16.031 -7.738 -17.062 1 84.75 178 PRO A C 1
ATOM 1324 O O . PRO A 1 178 ? 15.648 -8.859 -17.406 1 84.75 178 PRO A O 1
ATOM 1327 N N . ARG A 1 179 ? 15.297 -6.637 -17.078 1 82.81 179 ARG A N 1
ATOM 1328 C CA . ARG A 1 179 ? 13.875 -6.715 -17.359 1 82.81 179 ARG A CA 1
ATOM 1329 C C . ARG A 1 179 ? 13.625 -7.371 -18.719 1 82.81 179 ARG A C 1
ATOM 1331 O O . ARG A 1 179 ? 12.664 -8.125 -18.875 1 82.81 179 ARG A O 1
ATOM 1338 N N . GLY A 1 180 ? 14.469 -7.086 -19.594 1 83.38 180 GLY A N 1
ATOM 1339 C CA . GLY A 1 180 ? 14.32 -7.621 -20.938 1 83.38 180 GLY A CA 1
ATOM 1340 C C . GLY A 1 180 ? 14.438 -9.133 -21 1 83.38 180 GLY A C 1
ATOM 1341 O O . GLY A 1 180 ? 14.055 -9.758 -21.984 1 83.38 180 GLY A O 1
ATOM 1342 N N . GLU A 1 181 ? 14.875 -9.75 -19.938 1 89.38 181 GLU A N 1
ATOM 1343 C CA . GLU A 1 181 ? 15.086 -11.195 -19.891 1 89.38 181 GLU A CA 1
ATOM 1344 C C . GLU A 1 181 ? 13.969 -11.898 -19.141 1 89.38 181 GLU A C 1
ATOM 1346 O O . GLU A 1 181 ? 13.953 -13.125 -19.031 1 89.38 181 GLU A O 1
ATOM 1351 N N . TRP A 1 182 ? 13.039 -11.133 -18.688 1 92.56 182 TRP A N 1
ATOM 1352 C CA . TRP A 1 182 ? 11.914 -11.742 -17.984 1 92.56 182 TRP A CA 1
ATOM 1353 C C . TRP A 1 182 ? 11.055 -12.562 -18.922 1 92.56 182 TRP A C 1
ATOM 1355 O O . TRP A 1 182 ? 10.688 -12.094 -20.016 1 92.56 182 TRP A O 1
ATOM 1365 N N . ARG A 1 183 ? 10.75 -13.734 -18.5 1 95.94 183 ARG A N 1
ATOM 1366 C CA . ARG A 1 183 ? 9.953 -14.648 -19.312 1 95.94 183 ARG A CA 1
ATOM 1367 C C . ARG A 1 183 ? 8.492 -14.617 -18.906 1 95.94 183 ARG A C 1
ATOM 1369 O O . ARG A 1 183 ? 7.938 -15.641 -18.484 1 95.94 183 ARG A O 1
ATOM 1376 N N . ILE A 1 184 ? 7.859 -13.523 -19.188 1 95.75 184 ILE A N 1
ATOM 1377 C CA . ILE A 1 184 ? 6.527 -13.219 -18.688 1 95.75 184 ILE A CA 1
ATOM 1378 C C . ILE A 1 184 ? 5.496 -14.109 -19.375 1 95.75 184 ILE A C 1
ATOM 1380 O O . ILE A 1 184 ? 4.676 -14.75 -18.719 1 95.75 184 ILE A O 1
ATOM 1384 N N . PRO A 1 185 ? 5.57 -14.297 -20.734 1 95.44 185 PRO A N 1
ATOM 1385 C CA . PRO A 1 185 ? 4.582 -15.156 -21.391 1 95.44 185 PRO A CA 1
ATOM 1386 C C . PRO A 1 185 ? 4.625 -16.594 -20.875 1 95.44 185 PRO A C 1
ATOM 1388 O O . PRO A 1 185 ? 3.576 -17.203 -20.656 1 95.44 185 PRO A O 1
ATOM 1391 N N . GLU A 1 186 ? 5.812 -17.062 -20.703 1 96.69 186 GLU A N 1
ATOM 1392 C CA . GLU A 1 186 ? 5.98 -18.422 -20.203 1 96.69 186 GLU A CA 1
ATOM 1393 C C . GLU A 1 186 ? 5.422 -18.562 -18.781 1 96.69 186 GLU A C 1
ATOM 1395 O O . GLU A 1 186 ? 4.746 -19.531 -18.469 1 96.69 186 GLU A O 1
ATOM 1400 N N . ALA A 1 187 ? 5.684 -17.625 -17.953 1 97.88 187 ALA A N 1
ATOM 1401 C CA . ALA A 1 187 ? 5.195 -17.641 -16.578 1 97.88 187 ALA A CA 1
ATOM 1402 C C . ALA A 1 187 ? 3.672 -17.562 -16.547 1 97.88 187 ALA A C 1
ATOM 1404 O O . ALA A 1 187 ? 3.035 -18.234 -15.727 1 97.88 187 ALA A O 1
ATOM 1405 N N . LEU A 1 188 ? 3.08 -16.766 -17.422 1 97.44 188 LEU A N 1
ATOM 1406 C CA . LEU A 1 188 ? 1.628 -16.609 -17.453 1 97.44 188 LEU A CA 1
ATOM 1407 C C . LEU A 1 188 ? 0.961 -17.906 -17.922 1 97.44 188 LEU A C 1
ATOM 1409 O O . LEU A 1 188 ? -0.113 -18.266 -17.438 1 97.44 188 LEU A O 1
ATOM 1413 N N . GLU A 1 189 ? 1.575 -18.562 -18.828 1 97.19 189 GLU A N 1
ATOM 1414 C CA . GLU A 1 189 ? 1.069 -19.859 -19.266 1 97.19 189 GLU A CA 1
ATOM 1415 C C . GLU A 1 189 ? 1.093 -20.875 -18.125 1 97.19 189 GLU A C 1
ATOM 1417 O O . GLU A 1 189 ? 0.109 -21.578 -17.891 1 97.19 189 GLU A O 1
ATOM 1422 N N . ALA A 1 190 ? 2.201 -20.922 -17.453 1 97.94 190 ALA A N 1
ATOM 1423 C CA . ALA A 1 190 ? 2.324 -21.812 -16.312 1 97.94 190 ALA A CA 1
ATOM 1424 C C . ALA A 1 190 ? 1.297 -21.469 -15.234 1 97.94 190 ALA A C 1
ATOM 1426 O O . ALA A 1 190 ? 0.71 -22.359 -14.617 1 97.94 190 ALA A O 1
ATOM 1427 N N . LEU A 1 191 ? 1.105 -20.219 -15.008 1 98.38 191 LEU A N 1
ATOM 1428 C CA . LEU A 1 191 ? 0.14 -19.734 -14.023 1 98.38 191 LEU A CA 1
ATOM 1429 C C . LEU A 1 191 ? -1.27 -20.188 -14.375 1 98.38 191 LEU A C 1
ATOM 1431 O O . LEU A 1 191 ? -2.014 -20.641 -13.5 1 98.38 191 LEU A O 1
ATOM 1435 N N . SER A 1 192 ? -1.628 -20.094 -15.617 1 97.44 192 SER A N 1
ATOM 1436 C CA . SER A 1 192 ? -2.949 -20.516 -16.078 1 97.44 192 SER A CA 1
ATOM 1437 C C . SER A 1 192 ? -3.182 -22 -15.828 1 97.44 192 SER A C 1
ATOM 1439 O O . SER A 1 192 ? -4.25 -22.391 -15.352 1 97.44 192 SER A O 1
ATOM 1441 N N . GLU A 1 193 ? -2.201 -22.781 -16.109 1 96.94 193 GLU A N 1
ATOM 1442 C CA . GLU A 1 193 ? -2.289 -24.219 -15.891 1 96.94 193 GLU A CA 1
ATOM 1443 C C . GLU A 1 193 ? -2.428 -24.5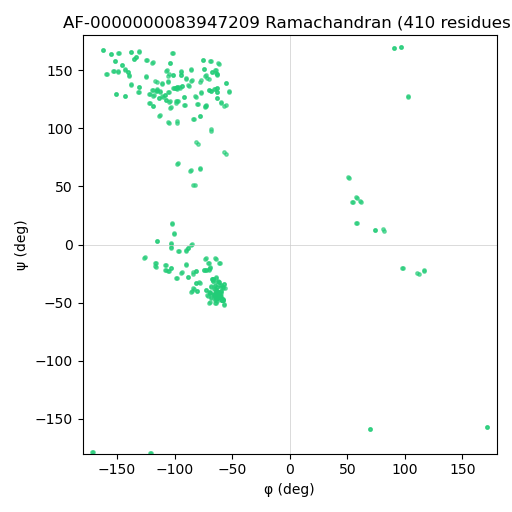31 -14.406 1 96.94 193 GLU A C 1
ATOM 1445 O O . GLU A 1 193 ? -3.234 -25.375 -14.016 1 96.94 193 GLU A O 1
ATOM 1450 N N . ALA A 1 194 ? -1.637 -23.875 -13.633 1 97.31 194 ALA A N 1
ATOM 1451 C CA . ALA A 1 194 ? -1.668 -24.094 -12.188 1 97.31 194 ALA A CA 1
ATOM 1452 C C . ALA A 1 194 ? -3.014 -23.688 -11.602 1 97.31 194 ALA A C 1
ATOM 1454 O O . ALA A 1 194 ? -3.551 -24.359 -10.727 1 97.31 194 ALA A O 1
ATOM 1455 N N . LEU A 1 195 ? -3.514 -22.531 -12.031 1 97.44 195 LEU A N 1
ATOM 1456 C CA . LEU A 1 195 ? -4.805 -22.047 -11.547 1 97.44 195 LEU A CA 1
ATOM 1457 C C . LEU A 1 195 ? -5.91 -23.047 -11.883 1 97.44 195 LEU A C 1
ATOM 1459 O O . LEU A 1 195 ? -6.785 -23.312 -11.062 1 97.44 195 LEU A O 1
ATOM 1463 N N . ALA A 1 196 ? -5.883 -23.656 -13.078 1 96.62 196 ALA A N 1
ATOM 1464 C CA . ALA A 1 196 ? -6.852 -24.672 -13.461 1 96.62 196 ALA A CA 1
ATOM 1465 C C . ALA A 1 196 ? -6.809 -25.859 -12.5 1 96.62 196 ALA A C 1
ATOM 1467 O O . ALA A 1 196 ? -7.848 -26.312 -12.016 1 96.62 196 ALA A O 1
ATOM 1468 N N . ARG A 1 197 ? -5.617 -26.312 -12.242 1 95.44 197 ARG A N 1
ATOM 1469 C CA . ARG A 1 197 ? -5.441 -27.438 -11.328 1 95.44 197 ARG A CA 1
ATOM 1470 C C . ARG A 1 197 ? -5.949 -27.094 -9.93 1 95.44 197 ARG A C 1
ATOM 1472 O O . ARG A 1 197 ? -6.582 -27.922 -9.281 1 95.44 197 ARG A O 1
ATOM 1479 N N . LEU A 1 198 ? -5.633 -25.922 -9.5 1 95.06 198 LEU A N 1
ATOM 1480 C CA . LEU A 1 198 ? -6.062 -25.453 -8.18 1 95.06 198 LEU A CA 1
ATOM 1481 C C . LEU A 1 198 ? -7.582 -25.422 -8.086 1 95.06 198 LEU A C 1
ATOM 1483 O O . LEU A 1 198 ? -8.156 -25.906 -7.102 1 95.06 198 LEU A O 1
ATOM 1487 N N . LEU A 1 199 ? -8.227 -24.922 -9.109 1 94.38 199 LEU A N 1
ATOM 1488 C CA . LEU A 1 199 ? -9.688 -24.797 -9.141 1 94.38 199 LEU A CA 1
ATOM 1489 C C . LEU A 1 199 ? -10.344 -26.172 -9.164 1 94.38 199 LEU A C 1
ATOM 1491 O O . LEU A 1 199 ? -11.422 -26.359 -8.594 1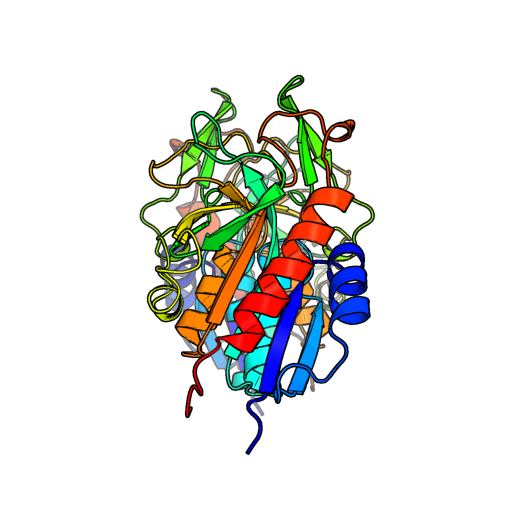 94.38 199 LEU A O 1
ATOM 1495 N N . GLU A 1 200 ? -9.711 -27.156 -9.75 1 93.06 200 GLU A N 1
ATOM 1496 C CA . GLU A 1 200 ? -10.242 -28.516 -9.836 1 93.06 200 GLU A CA 1
ATOM 1497 C C . GLU A 1 200 ? -10.18 -29.219 -8.477 1 93.06 200 GLU A C 1
ATOM 1499 O O . GLU A 1 200 ? -10.938 -30.156 -8.219 1 93.06 200 GLU A O 1
ATOM 1504 N N . THR A 1 201 ? -9.305 -28.734 -7.621 1 90.56 201 THR A N 1
ATOM 1505 C CA . THR A 1 201 ? -9.062 -29.469 -6.383 1 90.56 201 THR A CA 1
ATOM 1506 C C . THR A 1 201 ? -9.508 -28.641 -5.176 1 90.56 201 THR A C 1
ATOM 1508 O O . THR A 1 201 ? -9.305 -29.047 -4.031 1 90.56 201 THR A O 1
ATOM 1511 N N . LEU A 1 202 ? -10.078 -27.453 -5.414 1 89.12 202 LEU A N 1
ATOM 1512 C CA . LEU A 1 202 ? -10.516 -26.578 -4.328 1 89.12 202 LEU A CA 1
ATOM 1513 C C . LEU A 1 202 ? -11.562 -27.266 -3.465 1 89.12 202 LEU A C 1
ATOM 1515 O O . LEU A 1 202 ? -12.539 -27.812 -3.982 1 89.12 202 LEU A O 1
ATOM 1519 N N . PRO A 1 203 ? -11.25 -27.359 -2.23 1 78 203 PRO A N 1
ATOM 1520 C CA . PRO A 1 203 ? -12.32 -27.875 -1.371 1 78 203 PRO A CA 1
ATOM 1521 C C . PRO A 1 203 ? -13.523 -26.953 -1.311 1 78 203 PRO A C 1
ATOM 1523 O O . PRO A 1 203 ? -13.43 -25.781 -1.699 1 78 203 PRO A O 1
ATOM 1526 N N . VAL A 1 204 ? -14.75 -27.531 -1.104 1 64.88 204 VAL A N 1
ATOM 1527 C CA . VAL A 1 204 ? -15.914 -26.688 -0.856 1 64.88 204 VAL A CA 1
ATOM 1528 C C . VAL A 1 204 ? -15.781 -26 0.504 1 64.88 204 VAL A C 1
ATOM 1530 O O . VAL A 1 204 ? -15.648 -26.672 1.531 1 64.88 204 VAL A O 1
ATOM 1533 N N . TYR A 1 205 ? -15.328 -24.656 0.428 1 59.81 205 TYR A N 1
ATOM 1534 C CA . TYR A 1 205 ? -15.258 -23.938 1.692 1 59.81 205 TYR A CA 1
ATOM 1535 C C . TYR A 1 205 ? -16.625 -23.406 2.102 1 59.81 205 TYR A C 1
ATOM 1537 O O . TYR A 1 205 ? -17.375 -22.906 1.265 1 59.81 205 TYR A O 1
ATOM 1545 N N . ASN A 1 206 ? -17.453 -24.172 2.832 1 50.22 206 ASN A N 1
ATOM 1546 C CA . ASN A 1 206 ? -18.734 -23.719 3.365 1 50.22 206 ASN A CA 1
ATOM 1547 C C . ASN A 1 206 ? -18.562 -22.484 4.254 1 50.22 206 ASN A C 1
ATOM 1549 O O . ASN A 1 206 ? -17.906 -22.547 5.293 1 50.22 206 ASN A O 1
ATOM 1553 N N . LEU A 1 207 ? -18.422 -21.297 3.686 1 45.47 207 LEU A N 1
ATOM 1554 C CA . LEU A 1 207 ? -18.438 -20.156 4.598 1 45.47 207 LEU A CA 1
ATOM 1555 C C . LEU A 1 207 ? -19.844 -19.938 5.16 1 45.47 207 LEU A C 1
ATOM 1557 O O . LEU A 1 207 ? -20.828 -20.172 4.469 1 45.47 207 LEU A O 1
ATOM 1561 N N . MET B 1 1 ? -26.5 19.844 12.281 1 50.97 1 MET B N 1
ATOM 1562 C CA . MET B 1 1 ? -25.922 18.562 12.688 1 50.97 1 MET B CA 1
ATOM 1563 C C . MET B 1 1 ? -24.406 18.594 12.578 1 50.97 1 MET B C 1
ATOM 1565 O O . MET B 1 1 ? -23.844 19.234 11.672 1 50.97 1 MET B O 1
ATOM 1569 N N . LYS B 1 2 ? -23.688 18.234 13.648 1 67.38 2 LYS B N 1
ATOM 1570 C CA . LYS B 1 2 ? -22.234 18.359 13.688 1 67.38 2 LYS B CA 1
ATOM 1571 C C . LYS B 1 2 ? -21.562 17.469 12.641 1 67.38 2 LYS B C 1
ATOM 1573 O O . LYS B 1 2 ? -22.031 16.359 12.383 1 67.38 2 LYS B O 1
ATOM 1578 N N . THR B 1 3 ? -20.703 18.109 11.969 1 82.44 3 THR B N 1
ATOM 1579 C CA . THR B 1 3 ? -19.969 17.375 10.953 1 82.44 3 THR B CA 1
ATOM 1580 C C . THR B 1 3 ? -18.938 16.453 11.602 1 82.44 3 THR B C 1
ATOM 1582 O O . THR B 1 3 ? -18.188 16.875 12.477 1 82.44 3 THR B O 1
ATOM 1585 N N . LEU B 1 4 ? -19.078 15.164 11.367 1 92.75 4 LEU B N 1
ATOM 1586 C CA . LEU B 1 4 ? -18.078 14.211 11.844 1 92.75 4 LEU B CA 1
ATOM 1587 C C . LEU B 1 4 ? -16.797 14.32 11.031 1 92.75 4 LEU B C 1
ATOM 1589 O O . LEU B 1 4 ? -16.812 14.172 9.805 1 92.75 4 LEU B O 1
ATOM 1593 N N . VAL B 1 5 ? -15.734 14.664 11.773 1 96.44 5 VAL B N 1
ATOM 1594 C CA . VAL B 1 5 ? -14.406 14.711 11.18 1 96.44 5 VAL B CA 1
ATOM 1595 C C . VAL B 1 5 ? -13.602 13.484 11.609 1 96.44 5 VAL B C 1
ATOM 1597 O O . VAL B 1 5 ? -13.367 13.273 12.805 1 96.44 5 VAL B O 1
ATOM 1600 N N . ALA B 1 6 ? -13.227 12.688 10.656 1 98.12 6 ALA B N 1
ATOM 1601 C CA . ALA B 1 6 ? -12.344 11.555 10.961 1 98.12 6 ALA B CA 1
ATOM 1602 C C . ALA B 1 6 ? -10.883 11.938 10.789 1 98.12 6 ALA B C 1
ATOM 1604 O O . ALA B 1 6 ? -10.492 12.484 9.758 1 98.12 6 ALA B O 1
ATOM 1605 N N . ILE B 1 7 ? -10.094 11.695 11.812 1 98.69 7 ILE B N 1
ATOM 1606 C CA . ILE B 1 7 ? -8.664 11.969 11.766 1 98.69 7 ILE B CA 1
ATOM 1607 C C . ILE B 1 7 ? -7.895 10.648 11.68 1 98.69 7 ILE B C 1
ATOM 1609 O O . ILE B 1 7 ? -8.078 9.758 12.508 1 98.69 7 ILE B O 1
ATOM 1613 N N . LEU B 1 8 ? -7.082 10.531 10.688 1 98.81 8 LEU B N 1
ATOM 1614 C CA . LEU B 1 8 ? -6.285 9.336 10.445 1 98.81 8 LEU B CA 1
ATOM 1615 C C . LEU B 1 8 ? -4.797 9.625 10.617 1 98.81 8 LEU B C 1
ATOM 1617 O O . LEU B 1 8 ? -4.281 10.602 10.07 1 98.81 8 LEU B O 1
ATOM 1621 N N . THR B 1 9 ? -4.098 8.875 11.438 1 98.69 9 THR B N 1
ATOM 1622 C CA . THR B 1 9 ? -2.65 8.914 11.609 1 98.69 9 THR B CA 1
ATOM 1623 C C . THR B 1 9 ? -2.043 7.531 11.391 1 98.69 9 THR B C 1
ATOM 1625 O O . THR B 1 9 ? -2.746 6.52 11.461 1 98.69 9 THR B O 1
ATOM 1628 N N . ALA B 1 10 ? -0.77 7.48 11.086 1 97.38 10 ALA B N 1
ATOM 1629 C CA . ALA B 1 10 ? -0.139 6.195 10.805 1 97.38 10 ALA B CA 1
ATOM 1630 C C . ALA B 1 10 ? 0.041 5.379 12.078 1 97.38 10 ALA B C 1
ATOM 1632 O O . ALA B 1 10 ? -0.143 4.16 12.078 1 97.38 10 ALA B O 1
ATOM 1633 N N . THR B 1 11 ? 0.39 6.062 13.141 1 96.31 11 THR B N 1
ATOM 1634 C CA . THR B 1 11 ? 0.724 5.332 14.367 1 96.31 11 THR B CA 1
ATOM 1635 C C . THR B 1 11 ? 0.123 6.02 15.586 1 96.31 11 THR B C 1
ATOM 1637 O O . THR B 1 11 ? -0.245 7.195 15.523 1 96.31 11 THR B O 1
ATOM 1640 N N . GLU B 1 12 ? 0.11 5.285 16.688 1 96.12 12 GLU B N 1
ATOM 1641 C CA . GLU B 1 12 ? -0.341 5.836 17.969 1 96.12 12 GLU B CA 1
ATOM 1642 C C . GLU B 1 12 ? 0.587 6.949 18.438 1 96.12 12 GLU B C 1
ATOM 1644 O O . GLU B 1 12 ? 0.137 7.918 19.062 1 96.12 12 GLU B O 1
ATOM 1649 N N . LEU B 1 13 ? 1.848 6.785 18.156 1 93.56 13 LEU B N 1
ATOM 1650 C CA . LEU B 1 13 ? 2.828 7.797 18.547 1 93.56 13 LEU B CA 1
ATOM 1651 C C . LEU B 1 13 ? 2.492 9.148 17.906 1 93.56 13 LEU B C 1
ATOM 1653 O O . LEU B 1 13 ? 2.67 10.195 18.547 1 93.56 13 LEU B O 1
ATOM 1657 N N . GLU B 1 14 ? 2.004 9.109 16.688 1 96.44 14 GLU B N 1
ATOM 1658 C CA . GLU B 1 14 ? 1.62 10.336 16 1 96.44 14 GLU B CA 1
ATOM 1659 C C . GLU B 1 14 ? 0.271 10.844 16.5 1 96.44 14 GLU B C 1
ATOM 1661 O O . GLU B 1 14 ? 0.047 12.055 16.562 1 96.44 14 GLU B O 1
ATOM 1666 N N . GLN B 1 15 ? -0.627 9.953 16.875 1 98.06 15 GLN B N 1
ATOM 1667 C CA . GLN B 1 15 ? -2.008 10.32 17.172 1 98.06 15 GLN B CA 1
ATOM 1668 C C . GLN B 1 15 ? -2.135 10.891 18.578 1 98.06 15 GLN B C 1
ATOM 1670 O O . GLN B 1 15 ? -2.879 11.844 18.812 1 98.06 15 GLN B O 1
ATOM 1675 N N . LYS B 1 16 ? -1.444 10.328 19.5 1 97.31 16 LYS B N 1
ATOM 1676 C CA . LYS B 1 16 ? -1.643 10.602 20.922 1 97.31 16 LYS B CA 1
ATOM 1677 C C . LYS B 1 16 ? -1.482 12.086 21.219 1 97.31 16 LYS B C 1
ATOM 1679 O O . LYS B 1 16 ? -2.359 12.703 21.828 1 97.31 16 LYS B O 1
ATOM 1684 N N . PRO B 1 17 ? -0.371 12.703 20.781 1 96.88 17 PRO B N 1
ATOM 1685 C CA . PRO B 1 17 ? -0.232 14.125 21.094 1 96.88 17 PRO B CA 1
ATOM 1686 C C . PRO B 1 17 ? -1.339 14.977 20.469 1 96.88 17 PRO B C 1
ATOM 1688 O O . PRO B 1 17 ? -1.743 15.984 21.047 1 96.88 17 PRO B O 1
ATOM 1691 N N . LEU B 1 18 ? -1.855 14.586 19.328 1 98.06 18 LEU B N 1
ATOM 1692 C CA . LEU B 1 18 ? -2.938 15.312 18.656 1 98.06 18 LEU B CA 1
ATOM 1693 C C . LEU B 1 18 ? -4.238 15.172 19.438 1 98.06 18 LEU B C 1
ATOM 1695 O O . LEU B 1 18 ? -4.91 16.172 19.719 1 98.06 18 LEU B O 1
ATOM 1699 N N . ARG B 1 19 ? -4.582 13.953 19.766 1 98.12 19 ARG B N 1
ATOM 1700 C CA . ARG B 1 19 ? -5.824 13.656 20.469 1 98.12 19 ARG B CA 1
ATOM 1701 C C . ARG B 1 19 ? -5.816 14.266 21.859 1 98.12 19 ARG B C 1
ATOM 1703 O O . ARG B 1 19 ? -6.848 14.75 22.344 1 98.12 19 ARG B O 1
ATOM 1710 N N . ASP B 1 20 ? -4.66 14.242 22.531 1 97.25 20 ASP B N 1
ATOM 1711 C CA . ASP B 1 20 ? -4.535 14.836 23.859 1 97.25 20 ASP B CA 1
ATOM 1712 C C . ASP B 1 20 ? -4.84 16.328 23.812 1 97.25 20 ASP B C 1
ATOM 1714 O O . ASP B 1 20 ? -5.434 16.875 24.75 1 97.25 20 ASP B O 1
ATOM 1718 N N . ARG B 1 21 ? -4.484 16.938 22.781 1 96.12 21 ARG B N 1
ATOM 1719 C CA . ARG B 1 21 ? -4.633 18.375 22.672 1 96.12 21 ARG B CA 1
ATOM 1720 C C . ARG B 1 21 ? -6.047 18.75 22.234 1 96.12 21 ARG B C 1
ATOM 1722 O O . ARG B 1 21 ? -6.613 19.734 22.703 1 96.12 21 ARG B O 1
ATOM 1729 N N . LEU B 1 22 ? -6.629 17.969 21.328 1 97.25 22 LEU B N 1
ATOM 1730 C CA . LEU B 1 22 ? -7.836 18.406 20.641 1 97.25 22 LEU B CA 1
ATOM 1731 C C . LEU B 1 22 ? -9.07 17.688 21.188 1 97.25 22 LEU B C 1
ATOM 1733 O O . LEU B 1 22 ? -10.195 18.156 21 1 97.25 22 LEU B O 1
ATOM 1737 N N . GLY B 1 23 ? -8.859 16.547 21.781 1 97.25 23 GLY B N 1
ATOM 1738 C CA . GLY B 1 23 ? -9.969 15.758 22.297 1 97.25 23 GLY B CA 1
ATOM 1739 C C . GLY B 1 23 ? -10.828 15.148 21.219 1 97.25 23 GLY B C 1
ATOM 1740 O O . GLY B 1 23 ? -10.352 14.922 20.094 1 97.25 23 GLY B O 1
ATOM 1741 N N . ASP B 1 24 ? -12.109 14.812 21.688 1 97.38 24 ASP B N 1
ATOM 1742 C CA . ASP B 1 24 ? -13.031 14.148 20.766 1 97.38 24 ASP B CA 1
ATOM 1743 C C . ASP B 1 24 ? -14.07 15.133 20.234 1 97.38 24 ASP B C 1
ATOM 1745 O O . ASP B 1 24 ? -14.961 14.742 19.469 1 97.38 24 ASP B O 1
ATOM 1749 N N . SER B 1 25 ? -14.008 16.328 20.703 1 94.81 25 SER B N 1
ATOM 1750 C CA . SER B 1 25 ? -14.805 17.453 20.234 1 94.81 25 SER B CA 1
ATOM 1751 C C . SER B 1 25 ? -14 18.75 20.25 1 94.81 25 SER B C 1
ATOM 1753 O O . SER B 1 25 ? -13.375 19.094 21.25 1 94.81 25 SER B O 1
ATOM 1755 N N . PHE B 1 26 ? -14.016 19.406 19.078 1 94.06 26 PHE B N 1
ATOM 1756 C CA . PHE B 1 26 ? -13.211 20.609 18.938 1 94.06 26 PHE B CA 1
ATOM 1757 C C . PHE B 1 26 ? -13.844 21.578 17.938 1 94.06 26 PHE B C 1
ATOM 1759 O O . PHE B 1 26 ? -14.234 21.172 16.844 1 94.06 26 PHE B O 1
ATOM 1766 N N . ALA B 1 27 ? -13.992 22.828 18.344 1 91.25 27 ALA B N 1
ATOM 1767 C CA . ALA B 1 27 ? -14.5 23.891 17.469 1 91.25 27 ALA B CA 1
ATOM 1768 C C . ALA B 1 27 ? -15.844 23.5 16.859 1 91.25 27 ALA B C 1
ATOM 1770 O O . ALA B 1 27 ? -16.062 23.703 15.664 1 91.25 27 ALA B O 1
ATOM 1771 N N . GLY B 1 28 ? -16.641 22.828 17.625 1 88.94 28 GLY B N 1
ATOM 1772 C CA . GLY B 1 28 ? -18 22.484 17.188 1 88.94 28 GLY B CA 1
ATOM 1773 C C . GLY B 1 28 ? -18.047 21.25 16.297 1 88.94 28 GLY B C 1
ATOM 1774 O O . GLY B 1 28 ? -19.047 21 15.625 1 88.94 28 GLY B O 1
ATOM 1775 N N . ARG B 1 29 ? -16.938 20.531 16.234 1 91.44 29 ARG B N 1
ATOM 1776 C CA . ARG B 1 29 ? -16.859 19.312 15.422 1 91.44 29 ARG B CA 1
ATOM 1777 C C . ARG B 1 29 ? -16.656 18.078 16.281 1 91.44 29 ARG B C 1
ATOM 1779 O O . ARG B 1 29 ? -15.938 18.125 17.281 1 91.44 29 ARG B O 1
ATOM 1786 N N . ASP B 1 30 ? -17.328 17.047 15.914 1 94.69 30 ASP B N 1
ATOM 1787 C CA . ASP B 1 30 ? -17.031 15.734 16.484 1 94.69 30 ASP B CA 1
ATOM 1788 C C . ASP B 1 30 ? -15.836 15.086 15.797 1 94.69 30 ASP B C 1
ATOM 1790 O O . ASP B 1 30 ? -15.805 14.984 14.562 1 94.69 30 ASP B O 1
ATOM 1794 N N . LEU B 1 31 ? -14.898 14.688 16.594 1 97.19 31 LEU B N 1
ATOM 1795 C CA . LEU B 1 31 ? -13.68 14.094 16.047 1 97.19 31 LEU B CA 1
ATOM 1796 C C . LEU B 1 31 ? -13.641 12.594 16.312 1 97.19 31 LEU B C 1
ATOM 1798 O O . LEU B 1 31 ? -13.93 12.156 17.438 1 97.19 31 LEU B O 1
ATOM 1802 N N . SER B 1 32 ? -13.414 11.82 15.305 1 98.19 32 SER B N 1
ATOM 1803 C CA . SER B 1 32 ? -13.125 10.391 15.422 1 98.19 32 SER B CA 1
ATOM 1804 C C . SER B 1 32 ? -11.68 10.086 15.047 1 98.19 32 SER B C 1
ATOM 1806 O O . SER B 1 32 ? -11.219 10.469 13.961 1 98.19 32 SER B O 1
ATOM 1808 N N . TRP B 1 33 ? -10.953 9.383 15.93 1 98.69 33 TRP B N 1
ATOM 1809 C CA . TRP B 1 33 ? -9.523 9.156 15.773 1 98.69 33 TRP B CA 1
ATOM 1810 C C . TRP B 1 33 ? -9.25 7.719 15.336 1 98.69 33 TRP B C 1
ATOM 1812 O O . TRP B 1 33 ? -9.758 6.77 15.938 1 98.69 33 TRP B O 1
ATOM 1822 N N . HIS B 1 34 ? -8.43 7.574 14.305 1 98.62 34 HIS B N 1
ATOM 1823 C CA . HIS B 1 34 ? -8.18 6.258 13.734 1 98.62 34 HIS B CA 1
ATOM 1824 C C . HIS B 1 34 ? -6.707 6.086 13.367 1 98.62 34 HIS B C 1
ATOM 1826 O O . HIS B 1 34 ? -6.059 7.039 12.93 1 98.62 34 HIS B O 1
ATOM 1832 N N . ILE B 1 35 ? -6.215 4.836 13.531 1 98.12 35 ILE B N 1
ATOM 1833 C CA . ILE B 1 35 ? -4.863 4.473 13.125 1 98.12 35 ILE B CA 1
ATOM 1834 C C . ILE B 1 35 ? -4.902 3.803 11.75 1 98.12 35 ILE B C 1
ATOM 1836 O O . ILE B 1 35 ? -5.594 2.801 11.562 1 98.12 35 ILE B O 1
ATOM 1840 N N . GLY B 1 36 ? -4.191 4.332 10.836 1 97.62 36 GLY B N 1
ATOM 1841 C CA . GLY B 1 36 ? -4.164 3.82 9.477 1 97.62 36 GLY B CA 1
ATOM 1842 C C . GLY B 1 36 ? -3.123 2.738 9.266 1 97.62 36 GLY B C 1
ATOM 1843 O O . GLY B 1 36 ? -3.258 1.909 8.359 1 97.62 36 GLY B O 1
ATOM 1844 N N . GLY B 1 37 ? -2.02 2.865 10.141 1 96.25 37 GLY B N 1
ATOM 1845 C CA . GLY B 1 37 ? -0.892 1.97 9.93 1 96.25 37 GLY B CA 1
ATOM 1846 C C . GLY B 1 37 ? 0.159 2.539 9 1 96.25 37 GLY B C 1
ATOM 1847 O O . GLY B 1 37 ? -0.092 3.523 8.297 1 96.25 37 GLY B O 1
ATOM 1848 N N . MET B 1 38 ? 1.289 1.874 8.961 1 96.44 38 MET B N 1
ATOM 1849 C CA . MET B 1 38 ? 2.395 2.365 8.141 1 96.44 38 MET B CA 1
ATOM 1850 C C . MET B 1 38 ? 2.375 1.719 6.758 1 96.44 38 MET B C 1
ATOM 1852 O O . MET B 1 38 ? 2.113 0.521 6.633 1 96.44 38 MET B O 1
ATOM 1856 N N . GLY B 1 39 ? 2.596 2.578 5.82 1 97.06 39 GLY B N 1
ATOM 1857 C CA . GLY B 1 39 ? 2.703 2.072 4.461 1 97.06 39 GLY B CA 1
ATOM 1858 C C . GLY B 1 39 ? 1.408 2.189 3.676 1 97.06 39 GLY B C 1
ATOM 1859 O O . GLY B 1 39 ? 0.348 2.439 4.254 1 97.06 39 GLY B O 1
ATOM 1860 N N . ALA B 1 40 ? 1.547 1.936 2.406 1 97.94 40 ALA B N 1
ATOM 1861 C CA . ALA B 1 40 ? 0.442 2.148 1.476 1 97.94 40 ALA B CA 1
ATOM 1862 C C . ALA B 1 40 ? -0.672 1.131 1.705 1 97.94 40 ALA B C 1
ATOM 1864 O O . ALA B 1 40 ? -1.854 1.483 1.694 1 97.94 40 ALA B O 1
ATOM 1865 N N . GLY B 1 41 ? -0.349 -0.134 1.932 1 98.19 41 GLY B N 1
ATOM 1866 C CA . GLY B 1 41 ? -1.344 -1.183 2.092 1 98.19 41 GLY B CA 1
ATOM 1867 C C . GLY B 1 41 ? -2.219 -0.993 3.318 1 98.19 41 GLY B C 1
ATOM 1868 O O . GLY B 1 41 ? -3.447 -1.005 3.219 1 98.19 41 GLY B O 1
ATOM 1869 N N . ALA B 1 42 ? -1.599 -0.779 4.422 1 97.88 42 ALA B N 1
ATOM 1870 C CA . ALA B 1 42 ? -2.328 -0.595 5.672 1 97.88 42 ALA B CA 1
ATOM 1871 C C . ALA B 1 42 ? -3.211 0.649 5.613 1 97.88 42 ALA B C 1
ATOM 1873 O O . ALA B 1 42 ? -4.379 0.607 6.004 1 97.88 42 ALA B O 1
ATOM 1874 N N . THR B 1 43 ? -2.648 1.706 5.109 1 98.5 43 THR B N 1
ATOM 1875 C CA . THR B 1 43 ? -3.383 2.965 5.059 1 98.5 43 THR B CA 1
ATOM 1876 C C . THR B 1 43 ? -4.574 2.857 4.109 1 98.5 43 THR B C 1
ATOM 1878 O O . THR B 1 43 ? -5.656 3.363 4.406 1 98.5 43 THR B O 1
ATOM 1881 N N . ALA B 1 44 ? -4.355 2.234 2.941 1 98.69 44 ALA B N 1
ATOM 1882 C CA . ALA B 1 44 ? -5.449 2.08 1.986 1 98.69 44 ALA B CA 1
ATOM 1883 C C . ALA B 1 44 ? -6.605 1.3 2.602 1 98.69 44 ALA B C 1
ATOM 1885 O O . ALA B 1 44 ? -7.762 1.723 2.514 1 98.69 44 ALA B O 1
ATOM 1886 N N . ALA B 1 45 ? -6.301 0.186 3.252 1 98.56 45 ALA B N 1
ATOM 1887 C CA . ALA B 1 45 ? -7.336 -0.642 3.869 1 98.56 45 ALA B CA 1
ATOM 1888 C C . ALA B 1 45 ? -8.047 0.114 4.988 1 98.56 45 ALA B C 1
ATOM 1890 O O . ALA B 1 45 ? -9.281 0.135 5.043 1 98.56 45 ALA B O 1
ATOM 1891 N N . ALA B 1 46 ? -7.281 0.77 5.828 1 98.5 46 ALA B N 1
ATOM 1892 C CA . ALA B 1 46 ? -7.852 1.486 6.965 1 98.5 46 ALA B CA 1
ATOM 1893 C C . ALA B 1 46 ? -8.719 2.654 6.5 1 98.5 46 ALA B C 1
ATOM 1895 O O . ALA B 1 46 ? -9.789 2.898 7.059 1 98.5 46 ALA B O 1
ATOM 1896 N N . THR B 1 47 ? -8.219 3.381 5.516 1 98.81 47 THR B N 1
ATOM 1897 C CA . THR B 1 47 ? -8.977 4.508 4.988 1 98.81 47 THR B CA 1
ATOM 1898 C C . THR B 1 47 ? -10.305 4.035 4.398 1 98.81 47 THR B C 1
ATOM 1900 O O . THR B 1 47 ? -11.352 4.629 4.66 1 98.81 47 THR B O 1
ATOM 1903 N N . LEU B 1 48 ? -10.227 2.986 3.637 1 98.75 48 LEU B N 1
ATOM 1904 C CA . LEU B 1 48 ? -11.438 2.465 3.008 1 98.75 48 LEU B CA 1
ATOM 1905 C C . LEU B 1 48 ? -12.438 2.006 4.059 1 98.75 48 LEU B C 1
ATOM 1907 O O . LEU B 1 48 ? -13.625 2.32 3.967 1 98.75 48 LEU B O 1
ATOM 1911 N N . CYS B 1 49 ? -11.969 1.293 5.074 1 98.25 49 CYS B N 1
ATOM 1912 C CA . CYS B 1 49 ? -12.836 0.869 6.168 1 98.25 49 CYS B CA 1
ATOM 1913 C C . CYS B 1 49 ? -13.477 2.07 6.855 1 98.25 49 CYS B C 1
ATOM 1915 O O . CYS B 1 49 ? -14.688 2.092 7.078 1 98.25 49 CYS B O 1
ATOM 1917 N N . LEU B 1 50 ? -12.664 3.006 7.129 1 98 50 LEU B N 1
ATOM 1918 C CA . LEU B 1 50 ? -13.102 4.219 7.812 1 98 50 LEU B CA 1
ATOM 1919 C C . LEU B 1 50 ? -14.203 4.922 7.023 1 98 50 LEU B C 1
ATOM 1921 O O . LEU B 1 50 ? -15.25 5.258 7.578 1 98 50 LEU B O 1
ATOM 1925 N N . VAL B 1 51 ? -14.008 5.102 5.746 1 97.88 51 VAL B N 1
ATOM 1926 C CA . VAL B 1 51 ? -14.914 5.863 4.891 1 97.88 51 VAL B CA 1
ATOM 1927 C C . VAL B 1 51 ? -16.219 5.098 4.715 1 97.88 51 VAL B C 1
ATOM 1929 O O . VAL B 1 51 ? -17.312 5.684 4.797 1 97.88 51 VAL B O 1
ATOM 1932 N N . ARG B 1 52 ? -16.156 3.836 4.551 1 97.19 52 ARG B N 1
ATOM 1933 C CA . ARG B 1 52 ? -17.344 3.055 4.242 1 97.19 52 ARG B CA 1
ATOM 1934 C C . ARG B 1 52 ? -18.141 2.746 5.508 1 97.19 52 ARG B C 1
ATOM 1936 O O . ARG B 1 52 ? -19.375 2.678 5.473 1 97.19 52 ARG B O 1
ATOM 1943 N N . ASP B 1 53 ? -17.469 2.576 6.613 1 96.75 53 ASP B N 1
ATOM 1944 C CA . ASP B 1 53 ? -18.156 2.188 7.844 1 96.75 53 ASP B CA 1
ATOM 1945 C C . ASP B 1 53 ? -18.703 3.41 8.578 1 96.75 53 ASP B C 1
ATOM 1947 O O . ASP B 1 53 ? -19.812 3.383 9.094 1 96.75 53 ASP B O 1
ATOM 1951 N N . LEU B 1 54 ? -17.953 4.48 8.633 1 96.12 54 LEU B N 1
ATOM 1952 C CA . LEU B 1 54 ? -18.312 5.637 9.445 1 96.12 54 LEU B CA 1
ATOM 1953 C C . LEU B 1 54 ? -18.984 6.711 8.602 1 96.12 54 LEU B C 1
ATOM 1955 O O . LEU B 1 54 ? -19.719 7.547 9.133 1 96.12 54 LEU B O 1
ATOM 1959 N N . ARG B 1 55 ? -18.672 6.781 7.344 1 94.5 55 ARG B N 1
ATOM 1960 C CA . ARG B 1 55 ? -19.203 7.777 6.418 1 94.5 55 ARG B CA 1
ATOM 1961 C C . ARG B 1 55 ? -19.031 9.188 6.965 1 94.5 55 ARG B C 1
ATOM 1963 O O . ARG B 1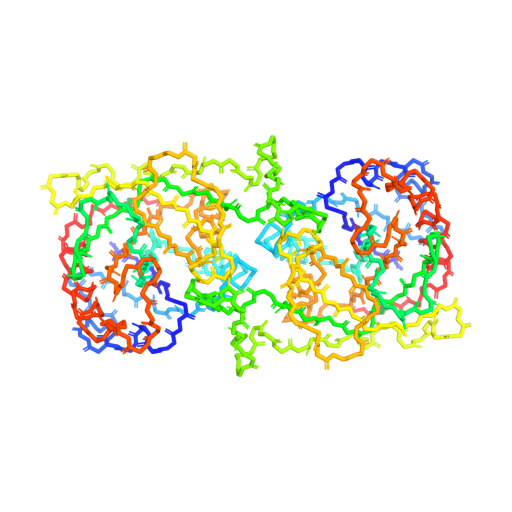 55 ? -19.984 9.945 7.074 1 94.5 55 ARG B O 1
ATOM 1970 N N . PRO B 1 56 ? -17.828 9.617 7.273 1 95.88 56 PRO B N 1
ATOM 1971 C CA . PRO B 1 56 ? -17.578 10.945 7.832 1 95.88 56 PRO B CA 1
ATOM 1972 C C . PRO B 1 56 ? -17.828 12.07 6.828 1 95.88 56 PRO B C 1
ATOM 1974 O O . PRO B 1 56 ? -17.891 11.82 5.621 1 95.88 56 PRO B O 1
ATOM 1977 N N . GLY B 1 57 ? -18.062 13.258 7.359 1 94.12 57 GLY B N 1
ATOM 1978 C CA . GLY B 1 57 ? -18.203 14.422 6.496 1 94.12 57 GLY B CA 1
ATOM 1979 C C . GLY B 1 57 ? -16.922 14.797 5.793 1 94.12 57 GLY B C 1
ATOM 1980 O O . GLY B 1 57 ? -16.938 15.344 4.691 1 94.12 57 GLY B O 1
ATOM 1981 N N . ILE B 1 58 ? -15.766 14.492 6.449 1 96.5 58 ILE B N 1
ATOM 1982 C CA . ILE B 1 58 ? -14.438 14.742 5.902 1 96.5 58 ILE B CA 1
ATOM 1983 C C . ILE B 1 58 ? -13.414 13.859 6.613 1 96.5 58 ILE B C 1
ATOM 1985 O O . ILE B 1 58 ? -13.578 13.523 7.785 1 96.5 58 ILE B O 1
ATOM 1989 N N . VAL B 1 59 ? -12.422 13.453 5.906 1 98.19 59 VAL B N 1
ATOM 1990 C CA . VAL B 1 59 ? -11.297 12.727 6.473 1 98.19 59 VAL B CA 1
ATOM 1991 C C . VAL B 1 59 ? -10.031 13.586 6.387 1 98.19 59 VAL B C 1
ATOM 1993 O O . VAL B 1 59 ? -9.727 14.148 5.332 1 98.19 59 VAL B O 1
ATOM 1996 N N . ILE B 1 60 ? -9.297 13.695 7.48 1 98.44 60 ILE B N 1
ATOM 1997 C CA . ILE B 1 60 ? -8.023 14.398 7.5 1 98.44 60 ILE B CA 1
ATOM 1998 C C . ILE B 1 60 ? -6.906 13.422 7.891 1 98.44 60 ILE B C 1
ATOM 2000 O O . ILE B 1 60 ? -6.949 12.812 8.961 1 98.44 60 ILE B O 1
ATOM 2004 N N . GLN B 1 61 ? -5.996 13.273 7.023 1 98.88 61 GLN B N 1
ATOM 2005 C CA . GLN B 1 61 ? -4.789 12.539 7.391 1 98.88 61 GLN B CA 1
ATOM 2006 C C . GLN B 1 61 ? -3.707 13.484 7.914 1 98.88 61 GLN B C 1
ATOM 2008 O O . GLN B 1 61 ? -3.297 14.414 7.215 1 98.88 61 GLN B O 1
ATOM 2013 N N . ALA B 1 62 ? -3.342 13.258 9.086 1 98.81 62 ALA B N 1
ATOM 2014 C CA . ALA B 1 62 ? -2.32 14.062 9.742 1 98.81 62 ALA B CA 1
ATOM 2015 C C . ALA B 1 62 ? -1.076 13.234 10.047 1 98.81 62 ALA B C 1
ATOM 2017 O O . ALA B 1 62 ? -1.179 12.102 10.531 1 98.81 62 ALA B O 1
ATOM 2018 N N . GLY B 1 63 ? 0.07 13.758 9.742 1 98.44 63 GLY B N 1
ATOM 2019 C CA . GLY B 1 63 ? 1.308 13.039 10.008 1 98.44 63 GLY B CA 1
ATOM 2020 C C . GLY B 1 63 ? 2.547 13.883 9.781 1 98.44 63 GLY B C 1
ATOM 2021 O O . GLY B 1 63 ? 2.447 15.078 9.508 1 98.44 63 GLY B O 1
ATOM 2022 N N . ILE B 1 64 ? 3.721 13.305 9.961 1 98 64 ILE B N 1
ATOM 2023 C CA . ILE B 1 64 ? 5 13.961 9.734 1 98 64 ILE B CA 1
ATOM 2024 C C . ILE B 1 64 ? 5.586 13.508 8.398 1 98 64 ILE B C 1
ATOM 2026 O O . ILE B 1 64 ? 5.117 12.523 7.812 1 98 64 ILE B O 1
ATOM 2030 N N . ALA B 1 65 ? 6.559 14.227 7.906 1 97.38 65 ALA B N 1
ATOM 2031 C CA . ALA B 1 65 ? 7.164 13.945 6.609 1 97.38 65 ALA B CA 1
ATOM 2032 C C . ALA B 1 65 ? 8.594 14.484 6.539 1 97.38 65 ALA B C 1
ATOM 2034 O O . ALA B 1 65 ? 9.016 15.25 7.406 1 97.38 65 ALA B O 1
ATOM 2035 N N . GLY B 1 66 ? 9.258 13.992 5.574 1 96.5 66 GLY B N 1
ATOM 2036 C CA . GLY B 1 66 ? 10.578 14.523 5.273 1 96.5 66 GLY B CA 1
ATOM 2037 C C . GLY B 1 66 ? 10.57 15.539 4.145 1 96.5 66 GLY B C 1
ATOM 2038 O O . GLY B 1 66 ? 9.969 15.297 3.094 1 96.5 66 GLY B O 1
ATOM 2039 N N . ALA B 1 67 ? 11.297 16.625 4.375 1 96.88 67 ALA B N 1
ATOM 2040 C CA . ALA B 1 67 ? 11.445 17.609 3.316 1 96.88 67 ALA B CA 1
ATOM 2041 C C . ALA B 1 67 ? 12.445 17.156 2.264 1 96.88 67 ALA B C 1
ATOM 2043 O O . ALA B 1 67 ? 13.523 16.672 2.6 1 96.88 67 ALA B O 1
ATOM 2044 N N . LEU B 1 68 ? 12.023 17.25 1.013 1 94.94 68 LEU B N 1
ATOM 2045 C CA . LEU B 1 68 ? 12.93 16.891 -0.077 1 94.94 68 LEU B CA 1
ATOM 2046 C C . LEU B 1 68 ? 13.969 17.984 -0.292 1 94.94 68 LEU B C 1
ATOM 2048 O O . LEU B 1 68 ? 13.766 19.141 0.101 1 94.94 68 LEU B O 1
ATOM 2052 N N . PRO B 1 69 ? 15.07 17.641 -0.906 1 85.19 69 PRO B N 1
ATOM 2053 C CA . PRO B 1 69 ? 16.141 18.641 -1.088 1 85.19 69 PRO B CA 1
ATOM 2054 C C . PRO B 1 69 ? 15.695 19.828 -1.934 1 85.19 69 PRO B C 1
ATOM 2056 O O . PRO B 1 69 ? 14.82 19.688 -2.799 1 85.19 69 PRO B O 1
ATOM 2059 N N . ARG B 1 70 ? 16.375 20.906 -1.719 1 75.31 70 ARG B N 1
ATOM 2060 C CA . ARG B 1 70 ? 16.266 22.156 -2.477 1 75.31 70 ARG B CA 1
ATOM 2061 C C . ARG B 1 70 ? 14.844 22.688 -2.443 1 75.31 70 ARG B C 1
ATOM 2063 O O . ARG B 1 70 ? 14.43 23.438 -3.338 1 75.31 70 ARG B O 1
ATOM 2070 N N . LYS B 1 71 ? 14.266 22.078 -1.407 1 71.5 71 LYS B N 1
ATOM 2071 C CA . LYS B 1 71 ? 12.922 22.625 -1.266 1 71.5 71 LYS B CA 1
ATOM 2072 C C . LYS B 1 71 ? 12.836 23.578 -0.073 1 71.5 71 LYS B C 1
ATOM 2074 O O . LYS B 1 71 ? 13.727 23.578 0.784 1 71.5 71 LYS B O 1
ATOM 2079 N N . ARG B 1 72 ? 12.078 24.641 -0.103 1 82.38 72 ARG B N 1
ATOM 2080 C CA . ARG B 1 72 ? 12.008 25.703 0.894 1 82.38 72 ARG B CA 1
ATOM 2081 C C . ARG B 1 72 ? 11.094 25.312 2.051 1 82.38 72 ARG B C 1
ATOM 2083 O O . ARG B 1 72 ? 10.148 26.031 2.379 1 82.38 72 ARG B O 1
ATOM 2090 N N . LEU B 1 73 ? 11.375 24.109 2.586 1 94.56 73 LEU B N 1
ATOM 2091 C CA . LEU B 1 73 ? 10.688 23.672 3.797 1 94.56 73 LEU B CA 1
ATOM 2092 C C . LEU B 1 73 ? 11.68 23.375 4.914 1 94.56 73 LEU B C 1
ATOM 2094 O O . LEU B 1 73 ? 12.703 22.719 4.684 1 94.56 73 LEU B O 1
ATOM 2098 N N . ALA B 1 74 ? 11.406 23.953 6.078 1 92.62 74 ALA B N 1
ATOM 2099 C CA . ALA B 1 74 ? 12.219 23.719 7.27 1 92.62 74 ALA B CA 1
ATOM 2100 C C . ALA B 1 74 ? 11.516 22.781 8.242 1 92.62 74 ALA B C 1
ATOM 2102 O O . ALA B 1 74 ? 10.289 22.641 8.195 1 92.62 74 ALA B O 1
ATOM 2103 N N . VAL B 1 75 ? 12.312 22.156 9.031 1 93.12 75 VAL B N 1
ATOM 2104 C CA . VAL B 1 75 ? 11.734 21.359 10.109 1 93.12 75 VAL B CA 1
ATOM 2105 C C . VAL B 1 75 ? 10.758 22.219 10.922 1 93.12 75 VAL B C 1
ATOM 2107 O O . VAL B 1 75 ? 11.055 23.375 11.242 1 93.12 75 VAL B O 1
ATOM 2110 N N . GLY B 1 76 ? 9.602 21.656 11.133 1 94.5 76 GLY B N 1
ATOM 2111 C CA . GLY B 1 76 ? 8.586 22.391 11.867 1 94.5 76 GLY B CA 1
ATOM 2112 C C . GLY B 1 76 ? 7.562 23.062 10.969 1 94.5 76 GLY B C 1
ATOM 2113 O O . GLY B 1 76 ? 6.48 23.438 11.422 1 94.5 76 GLY B O 1
ATOM 2114 N N . ASP B 1 77 ? 7.941 23.25 9.734 1 97 77 ASP B N 1
ATOM 2115 C CA . ASP B 1 77 ? 6.938 23.75 8.797 1 97 77 ASP B CA 1
ATOM 2116 C C . ASP B 1 77 ? 5.793 22.75 8.641 1 97 77 ASP B C 1
ATOM 2118 O O . ASP B 1 77 ? 6.016 21.547 8.578 1 97 77 ASP B O 1
ATOM 2122 N N . THR B 1 78 ? 4.57 23.25 8.672 1 98.25 78 THR B N 1
ATOM 2123 C CA . THR B 1 78 ? 3.393 22.422 8.422 1 98.25 78 THR B CA 1
ATOM 2124 C C . THR B 1 78 ? 2.67 22.875 7.156 1 98.25 78 THR B C 1
ATOM 2126 O O . THR B 1 78 ? 2.43 24.062 6.969 1 98.25 78 THR B O 1
ATOM 2129 N N . VAL B 1 79 ? 2.332 21.938 6.289 1 98.25 79 VAL B N 1
ATOM 2130 C CA . VAL B 1 79 ? 1.763 22.266 4.984 1 98.25 79 VAL B CA 1
ATOM 2131 C C . VAL B 1 79 ? 0.566 21.359 4.703 1 98.25 79 VAL B C 1
ATOM 2133 O O . VAL B 1 79 ? 0.394 20.328 5.352 1 98.25 79 VAL B O 1
ATOM 2136 N N . LEU B 1 80 ? -0.29 21.797 3.787 1 98.38 80 LEU B N 1
ATOM 2137 C CA . LEU B 1 80 ? -1.316 20.953 3.186 1 98.38 80 LEU B CA 1
ATOM 2138 C C . LEU B 1 80 ? -0.828 20.344 1.87 1 98.38 80 LEU B C 1
ATOM 2140 O O . LEU B 1 80 ? -0.088 21 1.126 1 98.38 80 LEU B O 1
ATOM 2144 N N . ILE B 1 81 ? -1.275 19.188 1.641 1 98.62 81 ILE B N 1
ATOM 2145 C CA . ILE B 1 81 ? -0.858 18.5 0.418 1 98.62 81 ILE B CA 1
ATOM 2146 C C . ILE B 1 81 ? -1.943 18.641 -0.646 1 98.62 81 ILE B C 1
ATOM 2148 O O . ILE B 1 81 ? -3.084 18.219 -0.44 1 98.62 81 ILE B O 1
ATOM 2152 N N . GLY B 1 82 ? -1.527 19.219 -1.777 1 98.31 82 GLY B N 1
ATOM 2153 C CA . GLY B 1 82 ? -2.473 19.422 -2.863 1 98.31 82 GLY B CA 1
ATOM 2154 C C . GLY B 1 82 ? -2.471 18.297 -3.877 1 98.31 82 GLY B C 1
ATOM 2155 O O . GLY B 1 82 ? -3.426 18.141 -4.641 1 98.31 82 GLY B O 1
ATOM 2156 N N . SER B 1 83 ? -1.351 17.609 -3.918 1 98.19 83 SER B N 1
ATOM 2157 C CA . SER B 1 83 ? -1.203 16.453 -4.801 1 98.19 83 SER B CA 1
ATOM 2158 C C . SER B 1 83 ? -0.178 15.461 -4.25 1 98.19 83 SER B C 1
ATOM 2160 O O . SER B 1 83 ? 0.752 15.852 -3.543 1 98.19 83 SER B O 1
ATOM 2162 N N . ASP B 1 84 ? -0.396 14.258 -4.539 1 98.31 84 ASP B N 1
ATOM 2163 C CA . ASP B 1 84 ? 0.5 13.195 -4.09 1 98.31 84 ASP B CA 1
ATOM 2164 C C . ASP B 1 84 ? 0.533 12.047 -5.09 1 98.31 84 ASP B C 1
ATOM 2166 O O . ASP B 1 84 ? -0.449 11.797 -5.793 1 98.31 84 ASP B O 1
ATOM 2170 N N . TYR B 1 85 ? 1.682 11.352 -5.195 1 97.44 85 TYR B N 1
ATOM 2171 C CA . TYR B 1 85 ? 1.783 10.172 -6.047 1 97.44 85 TYR B CA 1
ATOM 2172 C C . TYR B 1 85 ? 2.664 9.109 -5.402 1 97.44 85 TYR B C 1
ATOM 2174 O O . TYR B 1 85 ? 3.535 9.422 -4.59 1 97.44 85 TYR B O 1
ATOM 2182 N N . GLN B 1 86 ? 2.377 7.91 -5.707 1 97.88 86 GLN B N 1
ATOM 2183 C CA . GLN B 1 86 ? 3.172 6.789 -5.223 1 97.88 86 GLN B CA 1
ATOM 2184 C C . GLN B 1 86 ? 4.465 6.645 -6.023 1 97.88 86 GLN B C 1
ATOM 2186 O O . GLN B 1 86 ? 4.457 6.109 -7.133 1 97.88 86 GLN B O 1
ATOM 2191 N N . ALA B 1 87 ? 5.578 6.906 -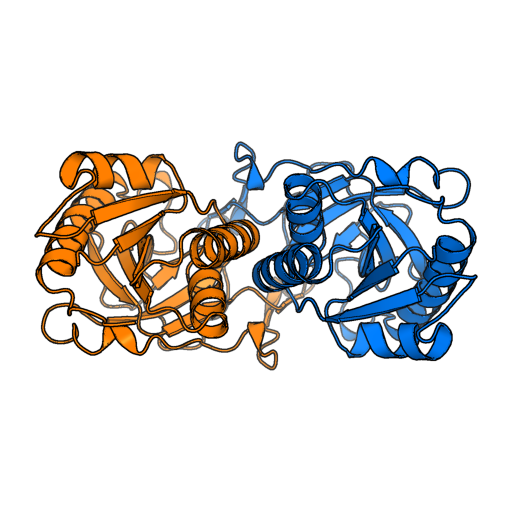5.473 1 96.94 87 ALA B N 1
ATOM 2192 C CA . ALA B 1 87 ? 6.824 7.105 -6.211 1 96.94 87 ALA B CA 1
ATOM 2193 C C . ALA B 1 87 ? 7.574 5.789 -6.387 1 96.94 87 ALA B C 1
ATOM 2195 O O . ALA B 1 87 ? 8.445 5.676 -7.25 1 96.94 87 ALA B O 1
ATOM 2196 N N . ASP B 1 88 ? 7.195 4.812 -5.586 1 97.12 88 ASP B N 1
ATOM 2197 C CA . ASP B 1 88 ? 8.031 3.619 -5.566 1 97.12 88 ASP B CA 1
ATOM 2198 C C . ASP B 1 88 ? 7.402 2.492 -6.379 1 97.12 88 ASP B C 1
ATOM 2200 O O . ASP B 1 88 ? 7.75 1.322 -6.203 1 97.12 88 ASP B O 1
ATOM 2204 N N . LEU B 1 89 ? 6.488 2.785 -7.227 1 96.75 89 LEU B N 1
ATOM 2205 C CA . LEU B 1 89 ? 5.992 1.786 -8.172 1 96.75 89 LEU B CA 1
ATOM 2206 C C . LEU B 1 89 ? 6.898 1.699 -9.391 1 96.75 89 LEU B C 1
ATOM 2208 O O . LEU B 1 89 ? 6.949 2.629 -10.203 1 96.75 89 LEU B O 1
ATOM 2212 N N . GLY B 1 90 ? 7.637 0.65 -9.508 1 94.44 90 GLY B N 1
ATOM 2213 C CA . GLY B 1 90 ? 8.617 0.459 -10.562 1 94.44 90 GLY B CA 1
ATOM 2214 C C . GLY B 1 90 ? 9.492 -0.76 -10.352 1 94.44 90 GLY B C 1
ATOM 2215 O O . GLY B 1 90 ? 9.078 -1.729 -9.711 1 94.44 90 GLY B O 1
ATOM 2216 N N . ALA B 1 91 ? 10.648 -0.75 -10.961 1 93.5 91 ALA B N 1
ATOM 2217 C CA . ALA B 1 91 ? 11.609 -1.85 -10.859 1 93.5 91 ALA B CA 1
ATOM 2218 C C . ALA B 1 91 ? 13.031 -1.325 -10.688 1 93.5 91 ALA B C 1
ATOM 2220 O O . ALA B 1 91 ? 13.414 -0.339 -11.32 1 93.5 91 ALA B O 1
ATOM 2221 N N . TRP B 1 92 ? 13.703 -1.981 -9.805 1 93.38 92 TRP B N 1
ATOM 2222 C CA . TRP B 1 92 ? 15.125 -1.691 -9.664 1 93.38 92 TRP B CA 1
ATOM 2223 C C . TRP B 1 92 ? 15.945 -2.502 -10.664 1 93.38 92 TRP B C 1
ATOM 2225 O O . TRP B 1 92 ? 15.664 -3.678 -10.898 1 93.38 92 TRP B O 1
ATOM 2235 N N . ARG B 1 93 ? 16.953 -1.837 -11.188 1 90.88 93 ARG B N 1
ATOM 2236 C CA . ARG B 1 93 ? 17.938 -2.504 -12.031 1 90.88 93 ARG B CA 1
ATOM 2237 C C . ARG B 1 93 ? 19.188 -2.869 -11.242 1 90.88 93 ARG B C 1
ATOM 2239 O O . ARG B 1 93 ? 20.047 -2.016 -10.992 1 90.88 93 ARG B O 1
ATOM 2246 N N . PRO B 1 94 ? 19.312 -4.121 -10.969 1 82.31 94 PRO B N 1
ATOM 2247 C CA . PRO B 1 94 ? 20.406 -4.504 -10.086 1 82.31 94 PRO B CA 1
ATOM 2248 C C . PRO B 1 94 ? 21.781 -4.184 -10.688 1 82.31 94 PRO B C 1
ATOM 2250 O O . PRO B 1 94 ? 22.719 -3.887 -9.953 1 82.31 94 PRO B O 1
ATOM 2253 N N . GLU B 1 95 ? 21.891 -4.254 -12 1 84.06 95 GLU B N 1
ATOM 2254 C CA . GLU B 1 95 ? 23.172 -4.047 -12.664 1 84.06 95 GLU B CA 1
ATOM 2255 C C . GLU B 1 95 ? 23.656 -2.607 -12.508 1 84.06 95 GLU B C 1
ATOM 2257 O O . GLU B 1 95 ? 24.859 -2.354 -12.422 1 84.06 95 GLU B O 1
ATOM 2262 N N . THR B 1 96 ? 22.688 -1.704 -12.391 1 86.19 96 THR B N 1
ATOM 2263 C CA . THR B 1 96 ? 23.047 -0.292 -12.352 1 86.19 96 THR B CA 1
ATOM 2264 C C . THR B 1 96 ? 22.656 0.327 -11.008 1 86.19 96 THR B C 1
ATOM 2266 O O . THR B 1 96 ? 23.109 1.426 -10.672 1 86.19 96 THR B O 1
ATOM 2269 N N . GLY B 1 97 ? 21.859 -0.364 -10.367 1 85.25 97 GLY B N 1
ATOM 2270 C CA . GLY B 1 97 ? 21.344 0.19 -9.125 1 85.25 97 GLY B CA 1
ATOM 2271 C C . GLY B 1 97 ? 20.328 1.29 -9.336 1 85.25 97 GLY B C 1
ATOM 2272 O O . GLY B 1 97 ? 19.984 2.021 -8.406 1 85.25 97 GLY B O 1
ATOM 2273 N N . LYS B 1 98 ? 19.875 1.418 -10.5 1 90.88 98 LYS B N 1
ATOM 2274 C CA . LYS B 1 98 ? 18.953 2.492 -10.836 1 90.88 98 LYS B CA 1
ATOM 2275 C C . LYS B 1 98 ? 17.5 2.016 -10.734 1 90.88 98 LYS B C 1
ATOM 2277 O O . LYS B 1 98 ? 17.219 0.835 -10.945 1 90.88 98 LYS B O 1
ATOM 2282 N N . PHE B 1 99 ? 16.641 2.93 -10.383 1 93.62 99 PHE B N 1
ATOM 2283 C CA . PHE B 1 99 ? 15.211 2.666 -10.297 1 93.62 99 PHE B CA 1
ATOM 2284 C C . PHE B 1 99 ? 14.5 3.141 -11.562 1 93.62 99 PHE B C 1
ATOM 2286 O O . PHE B 1 99 ? 14.734 4.254 -12.031 1 93.62 99 PHE B O 1
ATOM 2293 N N . GLU B 1 100 ? 13.594 2.258 -12.125 1 92.38 100 GLU B N 1
ATOM 2294 C CA . GLU B 1 100 ? 12.75 2.582 -13.266 1 92.38 100 GLU B CA 1
ATOM 2295 C C . GLU B 1 100 ? 11.281 2.645 -12.875 1 92.38 100 GLU B C 1
ATOM 2297 O O . GLU B 1 100 ? 10.656 1.612 -12.609 1 92.38 100 GLU B O 1
ATOM 2302 N N . PRO B 1 101 ? 10.789 3.854 -12.922 1 93.06 101 PRO B N 1
ATOM 2303 C CA . PRO B 1 101 ? 9.383 3.988 -12.531 1 93.06 101 PRO B CA 1
ATOM 2304 C C . PRO B 1 101 ? 8.422 3.438 -13.586 1 93.06 101 PRO B C 1
ATOM 2306 O O . PRO B 1 101 ? 8.703 3.512 -14.781 1 93.06 101 PRO B O 1
ATOM 2309 N N . PHE B 1 102 ? 7.25 2.828 -13.062 1 89.44 102 PHE B N 1
ATOM 2310 C CA . PHE B 1 102 ? 6.125 2.504 -13.93 1 89.44 102 PHE B CA 1
ATOM 2311 C C . PHE B 1 102 ? 5.195 3.701 -14.086 1 89.44 102 PHE B C 1
ATOM 2313 O O . PHE B 1 102 ? 4.02 3.631 -13.719 1 89.44 102 PHE B O 1
ATOM 2320 N N . SER B 1 103 ? 5.637 4.699 -14.641 1 81.25 103 SER B N 1
ATOM 2321 C CA . SER B 1 103 ? 4.977 6 -14.609 1 81.25 103 SER B CA 1
ATOM 2322 C C . SER B 1 103 ? 3.701 5.992 -15.453 1 81.25 103 SER B C 1
ATOM 2324 O O . SER B 1 103 ? 2.826 6.84 -15.266 1 81.25 103 SER B O 1
ATOM 2326 N N . ALA B 1 104 ? 3.572 5.051 -16.266 1 79.69 104 ALA B N 1
ATOM 2327 C CA . ALA B 1 104 ? 2.424 5.023 -17.156 1 79.69 104 ALA B CA 1
ATOM 2328 C C . ALA B 1 104 ? 1.212 4.387 -16.484 1 79.69 104 ALA B C 1
ATOM 2330 O O . ALA B 1 104 ? 0.099 4.441 -17.016 1 79.69 104 ALA B O 1
ATOM 2331 N N . LEU B 1 105 ? 1.428 4 -15.266 1 84.19 105 LEU B N 1
ATOM 2332 C CA . LEU B 1 105 ? 0.344 3.307 -14.578 1 84.19 105 LEU B CA 1
ATOM 2333 C C . LEU B 1 105 ? -0.542 4.293 -13.828 1 84.19 105 LEU B C 1
ATOM 2335 O O . LEU B 1 105 ? -0.046 5.258 -13.242 1 84.19 105 LEU B O 1
ATOM 2339 N N . PRO B 1 106 ? -1.789 3.992 -13.852 1 83.25 106 PRO B N 1
ATOM 2340 C CA . PRO B 1 106 ? -2.713 4.855 -13.109 1 83.25 106 PRO B CA 1
ATOM 2341 C C . PRO B 1 106 ? -2.354 4.969 -11.633 1 83.25 106 PRO B C 1
ATOM 2343 O O . PRO B 1 106 ? -2.457 6.051 -11.047 1 83.25 106 PRO B O 1
ATOM 2346 N N . GLU B 1 107 ? -1.868 3.961 -11.102 1 84.25 107 GLU B N 1
ATOM 2347 C CA . GLU B 1 107 ? -1.548 3.93 -9.672 1 84.25 107 GLU B CA 1
ATOM 2348 C C . GLU B 1 107 ? -0.367 4.84 -9.352 1 84.25 107 GLU B C 1
ATOM 2350 O O . GLU B 1 107 ? -0.158 5.211 -8.195 1 84.25 107 GLU B O 1
ATOM 2355 N N . ALA B 1 108 ? 0.375 5.133 -10.406 1 87.5 108 ALA B N 1
ATOM 2356 C CA . ALA B 1 108 ? 1.558 5.969 -10.219 1 87.5 108 ALA B CA 1
ATOM 2357 C C . ALA B 1 108 ? 1.251 7.43 -10.539 1 87.5 108 ALA B C 1
ATOM 2359 O O . ALA B 1 108 ? 2.098 8.305 -10.344 1 87.5 108 ALA B O 1
ATOM 2360 N N . SER B 1 109 ? 0.068 7.668 -11.016 1 91.81 109 SER B N 1
ATOM 2361 C CA . SER B 1 109 ? -0.304 9.039 -11.352 1 91.81 109 SER B CA 1
ATOM 2362 C C . SER B 1 109 ? -0.583 9.859 -10.094 1 91.81 109 SER B C 1
ATOM 2364 O O . SER B 1 109 ? -1.043 9.32 -9.086 1 91.81 109 SER B O 1
ATOM 2366 N N . ALA B 1 110 ? -0.319 11.148 -10.258 1 94.56 110 ALA B N 1
ATOM 2367 C CA . ALA B 1 110 ? -0.592 12.047 -9.141 1 94.56 110 ALA B CA 1
ATOM 2368 C C . ALA B 1 110 ? -2.094 12.211 -8.914 1 94.56 110 ALA B C 1
ATOM 2370 O O . ALA B 1 110 ? -2.852 12.391 -9.875 1 94.56 110 ALA B O 1
ATOM 2371 N N . THR B 1 111 ? -2.438 12.086 -7.676 1 96.38 111 THR B N 1
ATOM 2372 C CA . THR B 1 111 ? -3.805 12.391 -7.27 1 96.38 111 THR B CA 1
ATOM 2373 C C . THR B 1 111 ? -3.885 13.797 -6.676 1 96.38 111 THR B C 1
ATOM 2375 O O . THR B 1 111 ? -3.088 14.156 -5.809 1 96.38 111 THR B O 1
ATOM 2378 N N . VAL B 1 112 ? -4.883 14.594 -7.066 1 97.5 112 VAL B N 1
ATOM 2379 C CA . VAL B 1 112 ? -5.039 15.969 -6.598 1 97.5 112 VAL B CA 1
ATOM 2380 C C . VAL B 1 112 ? -6.113 16.016 -5.512 1 97.5 112 VAL B C 1
ATOM 2382 O O . VAL B 1 112 ? -7.094 15.273 -5.559 1 97.5 112 VAL B O 1
ATOM 2385 N N . CYS B 1 113 ? -5.926 16.859 -4.582 1 97.56 113 CYS B N 1
ATOM 2386 C CA . CYS B 1 113 ? -6.918 17.141 -3.555 1 97.56 113 CYS B CA 1
ATOM 2387 C C . CYS B 1 113 ? -7.602 18.484 -3.807 1 97.56 113 CYS B C 1
ATOM 2389 O O . CYS B 1 113 ? -7.066 19.531 -3.449 1 97.56 113 CYS B O 1
ATOM 2391 N N . PRO B 1 114 ? -8.781 18.469 -4.27 1 94.81 114 PRO B N 1
ATOM 2392 C CA . PRO B 1 114 ? -9.469 19.734 -4.539 1 94.81 114 PRO B CA 1
ATOM 2393 C C . PRO B 1 114 ? -9.906 20.453 -3.264 1 94.81 114 PRO B C 1
ATOM 2395 O O . PRO B 1 114 ? -10.211 21.656 -3.297 1 94.81 114 PRO B O 1
ATOM 2398 N N . TYR B 1 115 ? -9.859 19.844 -2.176 1 95.62 115 TYR B N 1
ATOM 2399 C CA . TYR B 1 115 ? -10.406 20.375 -0.939 1 95.62 115 TYR B CA 1
ATOM 2400 C C . TYR B 1 115 ? -9.359 21.188 -0.186 1 95.62 115 TYR B C 1
ATOM 2402 O O . TYR B 1 115 ? -9.656 21.812 0.833 1 95.62 115 TYR B O 1
ATOM 2410 N N . ALA B 1 116 ? -8.148 21.172 -0.717 1 96.25 116 ALA B N 1
ATOM 2411 C CA . ALA B 1 116 ? -7.082 21.953 -0.089 1 96.25 116 ALA B CA 1
ATOM 2412 C C . ALA B 1 116 ? -7.152 23.422 -0.504 1 96.25 116 ALA B C 1
ATOM 2414 O O . ALA B 1 116 ? -6.703 24.297 0.234 1 96.25 116 ALA B O 1
ATOM 2415 N N . GLU B 1 117 ? -7.734 23.734 -1.564 1 94.06 117 GLU B N 1
ATOM 2416 C CA . GLU B 1 117 ? -7.652 25.047 -2.207 1 94.06 117 GLU B CA 1
ATOM 2417 C C . GLU B 1 117 ? -8.266 26.125 -1.326 1 94.06 117 GLU B C 1
ATOM 2419 O O . GLU B 1 117 ? -7.719 27.234 -1.216 1 94.06 117 GLU B O 1
ATOM 2424 N N . PRO B 1 118 ? -9.336 25.891 -0.7 1 93.06 118 PRO B N 1
ATOM 2425 C CA . PRO B 1 118 ? -9.953 26.922 0.133 1 93.06 118 PRO B CA 1
ATOM 2426 C C . PRO B 1 118 ? -9.039 27.375 1.27 1 93.06 118 PRO B C 1
ATOM 2428 O O . PRO B 1 118 ? -9.266 28.438 1.853 1 93.06 118 PRO B O 1
ATOM 2431 N N . PHE B 1 119 ? -7.984 26.594 1.562 1 95.25 119 PHE B N 1
ATOM 2432 C CA . PHE B 1 119 ? -7.129 26.906 2.705 1 95.25 119 PHE B CA 1
ATOM 2433 C C . PHE B 1 119 ? -5.848 27.594 2.256 1 95.25 119 PHE B C 1
ATOM 2435 O O . PHE B 1 119 ? -4.941 27.812 3.061 1 95.25 119 PHE B O 1
ATOM 2442 N N . ARG B 1 120 ? -5.75 27.984 1.044 1 94.25 120 ARG B N 1
ATOM 2443 C CA . ARG B 1 120 ? -4.52 28.469 0.43 1 94.25 120 ARG B CA 1
ATOM 2444 C C . ARG B 1 120 ? -4.047 29.75 1.096 1 94.25 120 ARG B C 1
ATOM 2446 O O . ARG B 1 120 ? -2.854 30.062 1.085 1 94.25 120 ARG B O 1
ATOM 2453 N N . GLU B 1 121 ? -4.965 30.547 1.649 1 92 121 GLU B N 1
ATOM 2454 C CA . GLU B 1 121 ? -4.598 31.812 2.285 1 92 121 GLU B CA 1
ATOM 2455 C C . GLU B 1 121 ? -3.936 31.578 3.641 1 92 121 GLU B C 1
ATOM 2457 O O . GLU B 1 121 ? -3.131 32.375 4.098 1 92 121 GLU B O 1
ATOM 2462 N N . HIS B 1 122 ? -4.191 30.406 4.227 1 90.88 122 HIS B N 1
ATOM 2463 C CA . HIS B 1 122 ? -3.748 30.172 5.598 1 90.88 122 HIS B CA 1
ATOM 2464 C C . HIS B 1 122 ? -2.723 29.047 5.664 1 90.88 122 HIS B C 1
ATOM 2466 O O . HIS B 1 122 ? -2.02 28.906 6.668 1 90.88 122 HIS B O 1
ATOM 2472 N N . PHE B 1 123 ? -2.68 28.203 4.621 1 95.12 123 PHE B N 1
ATOM 2473 C CA . PHE B 1 123 ? -1.759 27.078 4.59 1 95.12 123 PHE B CA 1
ATOM 2474 C C . PHE B 1 123 ? -0.999 27.031 3.268 1 95.12 123 PHE B C 1
ATOM 2476 O O . PHE B 1 123 ? -1.585 27.234 2.201 1 95.12 123 PHE B O 1
ATOM 2483 N N . ARG B 1 124 ? 0.285 26.891 3.404 1 96.38 124 ARG B N 1
ATOM 2484 C CA . ARG B 1 124 ? 1.031 26.547 2.195 1 96.38 124 ARG B CA 1
ATOM 2485 C C . ARG B 1 124 ? 0.605 25.188 1.646 1 96.38 124 ARG B C 1
ATOM 2487 O O . ARG B 1 124 ? 0.506 24.219 2.393 1 96.38 124 ARG B O 1
ATOM 2494 N N . ILE B 1 125 ? 0.217 25.156 0.325 1 97.62 125 ILE B N 1
ATOM 2495 C CA . ILE B 1 125 ? -0.188 23.922 -0.339 1 97.62 125 ILE B CA 1
ATOM 2496 C C . ILE B 1 125 ? 0.926 23.438 -1.271 1 97.62 125 ILE B C 1
ATOM 2498 O O . ILE B 1 125 ? 1.391 24.203 -2.127 1 97.62 125 ILE B O 1
ATOM 2502 N N . VAL B 1 126 ? 1.403 22.234 -1.062 1 97.81 126 VAL B N 1
ATOM 2503 C CA . VAL B 1 126 ? 2.527 21.75 -1.854 1 97.81 126 VAL B CA 1
ATOM 2504 C C . VAL B 1 126 ? 2.207 20.359 -2.41 1 97.81 126 VAL B C 1
ATOM 2506 O O . VAL B 1 126 ? 1.219 19.75 -2.014 1 97.81 126 VAL B O 1
ATOM 2509 N N . GLY B 1 127 ? 3.029 19.906 -3.391 1 97.5 127 GLY B N 1
ATOM 2510 C CA . GLY B 1 127 ? 3.002 18.531 -3.857 1 97.5 127 GLY B CA 1
ATOM 2511 C C . GLY B 1 127 ? 3.867 17.594 -3.029 1 97.5 127 GLY B C 1
ATOM 2512 O O . GLY B 1 127 ? 4.895 18.016 -2.49 1 97.5 127 GLY B O 1
ATOM 2513 N N . ALA B 1 128 ? 3.473 16.359 -2.975 1 98 128 ALA B N 1
ATOM 2514 C CA . ALA B 1 128 ? 4.215 15.359 -2.217 1 98 128 ALA B CA 1
ATOM 2515 C C . ALA B 1 128 ? 4.398 14.078 -3.033 1 98 128 ALA B C 1
ATOM 2517 O O . ALA B 1 128 ? 3.752 13.898 -4.066 1 98 128 ALA B O 1
ATOM 2518 N N . ARG B 1 129 ? 5.367 13.281 -2.607 1 97.5 129 ARG B N 1
ATOM 2519 C CA . ARG B 1 129 ? 5.445 11.891 -3.029 1 97.5 129 ARG B CA 1
ATOM 2520 C C . ARG B 1 129 ? 5.344 10.945 -1.835 1 97.5 129 ARG B C 1
ATOM 2522 O O . ARG B 1 129 ? 5.617 11.344 -0.7 1 97.5 129 ARG B O 1
ATOM 2529 N N . SER B 1 130 ? 4.938 9.773 -2.141 1 98 130 SER B N 1
ATOM 2530 C CA . SER B 1 130 ? 4.855 8.734 -1.116 1 98 130 SER B CA 1
ATOM 2531 C C . SER B 1 130 ? 5.648 7.496 -1.521 1 98 130 SER B C 1
ATOM 2533 O O . SER B 1 130 ? 5.73 7.164 -2.705 1 98 130 SER B O 1
ATOM 2535 N N . ALA B 1 131 ? 6.234 6.875 -0.557 1 97.19 131 ALA B N 1
ATOM 2536 C CA . ALA B 1 131 ? 6.906 5.586 -0.684 1 97.19 131 ALA B CA 1
ATOM 2537 C C . ALA B 1 131 ? 6.754 4.762 0.589 1 97.19 131 ALA B C 1
ATOM 2539 O O . ALA B 1 131 ? 6.586 5.312 1.68 1 97.19 131 ALA B O 1
ATOM 2540 N N . ASN B 1 132 ? 6.836 3.428 0.474 1 96.56 132 ASN B N 1
ATOM 2541 C CA . ASN B 1 132 ? 6.699 2.58 1.652 1 96.56 132 ASN B CA 1
ATOM 2542 C C . ASN B 1 132 ? 7.906 2.705 2.578 1 96.56 132 ASN B C 1
ATOM 2544 O O . ASN B 1 132 ? 7.84 2.316 3.746 1 96.56 132 ASN B O 1
ATOM 2548 N N . SER B 1 133 ? 9.008 3.148 2.037 1 95 133 SER B N 1
ATOM 2549 C CA . SER B 1 133 ? 10.203 3.381 2.85 1 95 133 SER B CA 1
ATOM 2550 C C . SER B 1 133 ? 10.508 4.871 2.967 1 95 133 SER B C 1
ATOM 2552 O O . SER B 1 133 ? 10.375 5.613 1.992 1 95 133 SER B O 1
ATOM 2554 N N . ALA B 1 134 ? 10.883 5.273 4.129 1 93.81 134 ALA B N 1
ATOM 2555 C CA . ALA B 1 134 ? 11.32 6.652 4.332 1 93.81 134 ALA B CA 1
ATOM 2556 C C . ALA B 1 134 ? 12.688 6.891 3.693 1 93.81 134 ALA B C 1
ATOM 2558 O O . ALA B 1 134 ? 13.547 6.004 3.691 1 93.81 134 ALA B O 1
ATOM 2559 N N . CYS B 1 135 ? 12.844 8.094 3.133 1 93.44 135 CYS B N 1
ATOM 2560 C CA . CYS B 1 135 ? 14.102 8.547 2.557 1 93.44 135 CYS B CA 1
ATOM 2561 C C . CYS B 1 135 ? 14.531 7.652 1.403 1 93.44 135 CYS B C 1
ATOM 2563 O O . CYS B 1 135 ? 15.719 7.332 1.268 1 93.44 135 CYS B O 1
ATOM 2565 N N . SER B 1 136 ? 13.562 7.199 0.63 1 90.88 136 SER B N 1
ATOM 2566 C CA . SER B 1 136 ? 13.828 6.297 -0.483 1 90.88 136 SER B CA 1
ATOM 2567 C C . SER B 1 136 ? 14.648 6.984 -1.571 1 90.88 136 SER B C 1
ATOM 2569 O O . SER B 1 136 ? 14.352 8.117 -1.952 1 90.88 136 SER B O 1
ATOM 2571 N N . PRO B 1 137 ? 15.656 6.309 -2.041 1 91.38 137 PRO B N 1
ATOM 2572 C CA . PRO B 1 137 ? 16.469 6.883 -3.115 1 91.38 137 PRO B CA 1
ATOM 2573 C C . PRO B 1 137 ? 15.805 6.766 -4.488 1 91.38 137 PRO B C 1
ATOM 2575 O O . PRO B 1 137 ? 16.328 6.094 -5.375 1 91.38 137 PRO B O 1
ATOM 2578 N N . LEU B 1 138 ? 14.711 7.426 -4.664 1 93.62 138 LEU B N 1
ATOM 2579 C CA . LEU B 1 138 ? 13.914 7.395 -5.887 1 93.62 138 LEU B CA 1
ATOM 2580 C C . LEU B 1 138 ? 14.07 8.695 -6.668 1 93.62 138 LEU B C 1
ATOM 2582 O O . LEU B 1 138 ? 14.352 9.742 -6.086 1 93.62 138 LEU B O 1
ATOM 2586 N N . PRO B 1 139 ? 13.953 8.609 -7.934 1 92.75 139 PRO B N 1
ATOM 2587 C CA . PRO B 1 139 ? 14.039 9.844 -8.727 1 92.75 139 PRO B CA 1
ATOM 2588 C C . PRO B 1 139 ? 12.906 10.82 -8.422 1 92.75 139 PRO B C 1
ATOM 2590 O O . PRO B 1 139 ? 11.797 10.391 -8.086 1 92.75 139 PRO B O 1
ATOM 2593 N N . LEU B 1 140 ? 13.273 12.102 -8.539 1 92 140 LEU B N 1
ATOM 2594 C CA . LEU B 1 140 ? 12.266 13.141 -8.383 1 92 140 LEU B CA 1
ATOM 2595 C C . LEU B 1 140 ? 11.594 13.461 -9.711 1 92 140 LEU B C 1
ATOM 2597 O O . LEU B 1 140 ? 12.25 13.484 -10.75 1 92 140 LEU B O 1
ATOM 2601 N N . ARG B 1 141 ? 10.289 13.609 -9.68 1 90.94 141 ARG B N 1
ATOM 2602 C CA . ARG B 1 141 ? 9.555 14.039 -10.867 1 90.94 141 ARG B CA 1
ATOM 2603 C C . ARG B 1 141 ? 9.57 15.562 -10.992 1 90.94 141 ARG B C 1
ATOM 2605 O O . ARG B 1 141 ? 9.32 16.094 -12.078 1 90.94 141 ARG B O 1
ATOM 2612 N N . GLY B 1 142 ? 9.719 16.125 -9.984 1 88.75 142 GLY B N 1
ATOM 2613 C CA . GLY B 1 142 ? 9.594 17.578 -9.961 1 88.75 142 GLY B CA 1
ATOM 2614 C C . GLY B 1 142 ? 8.273 18.062 -9.391 1 88.75 142 GLY B C 1
ATOM 2615 O O . GLY B 1 142 ? 7.234 17.422 -9.602 1 88.75 142 GLY B O 1
ATOM 2616 N N . GLY B 1 143 ? 8.203 18.969 -8.406 1 90.94 143 GLY B N 1
ATOM 2617 C CA . GLY B 1 143 ? 6.996 19.562 -7.859 1 90.94 143 GLY B CA 1
ATOM 2618 C C . GLY B 1 143 ? 6.703 19.109 -6.438 1 90.94 143 GLY B C 1
ATOM 2619 O O . GLY B 1 143 ? 5.895 19.734 -5.746 1 90.94 143 GLY B O 1
ATOM 2620 N N . GLU B 1 144 ? 7.27 17.906 -6.168 1 95.69 144 GLU B N 1
ATOM 2621 C CA . GLU B 1 144 ? 7.066 17.438 -4.797 1 95.69 144 GLU B CA 1
ATOM 2622 C C . GLU B 1 144 ? 8.016 18.156 -3.83 1 95.69 144 GLU B C 1
ATOM 2624 O O . GLU B 1 144 ? 9.164 18.422 -4.168 1 95.69 144 GLU B O 1
ATOM 2629 N N . ALA B 1 145 ? 7.5 18.484 -2.693 1 97.38 145 ALA B N 1
ATOM 2630 C CA . ALA B 1 145 ? 8.281 19.203 -1.695 1 97.38 145 ALA B CA 1
ATOM 2631 C C . ALA B 1 145 ? 8.648 18.297 -0.525 1 97.38 145 ALA B C 1
ATOM 2633 O O . ALA B 1 145 ? 9.594 18.578 0.215 1 97.38 145 ALA B O 1
ATOM 2634 N N . LEU B 1 146 ? 7.898 17.234 -0.353 1 97.31 146 LEU B N 1
ATOM 2635 C CA . LEU B 1 146 ? 8.172 16.359 0.778 1 97.31 146 LEU B CA 1
ATOM 2636 C C . LEU B 1 146 ? 7.82 14.906 0.444 1 97.31 146 LEU B C 1
ATOM 2638 O O . LEU B 1 146 ? 7.219 14.641 -0.6 1 97.31 146 LEU B O 1
ATOM 2642 N N . GLU B 1 147 ? 8.297 14.031 1.248 1 97.31 147 GLU B N 1
ATOM 2643 C CA . GLU B 1 147 ? 8.047 12.602 1.142 1 97.31 147 GLU B CA 1
ATOM 2644 C C . GLU B 1 147 ? 7.328 12.07 2.379 1 97.31 147 GLU B C 1
ATOM 2646 O O . GLU B 1 147 ? 7.688 12.414 3.508 1 97.31 147 GLU B O 1
ATOM 2651 N N . SER B 1 148 ? 6.246 11.391 2.152 1 97.25 148 SER B N 1
ATOM 2652 C CA . SER B 1 148 ? 5.574 10.648 3.215 1 97.25 148 SER B CA 1
ATOM 2653 C C . SER B 1 148 ? 5.488 9.156 2.881 1 97.25 148 SER B C 1
ATOM 2655 O O . SER B 1 148 ? 6.02 8.719 1.861 1 97.25 148 SER B O 1
ATOM 2657 N N . MET B 1 149 ? 4.879 8.406 3.797 1 97.38 149 MET B N 1
ATOM 2658 C CA . MET B 1 149 ? 4.801 6.969 3.578 1 97.38 149 MET B CA 1
ATOM 2659 C C . MET B 1 149 ? 3.381 6.547 3.223 1 97.38 149 MET B C 1
ATOM 2661 O O . MET B 1 149 ? 3.166 5.453 2.693 1 97.38 149 MET B O 1
ATOM 2665 N N . GLU B 1 150 ? 2.406 7.426 3.516 1 98.06 150 GLU B N 1
ATOM 2666 C CA . GLU B 1 150 ? 1.028 6.945 3.443 1 98.06 150 GLU B CA 1
ATOM 2667 C C . GLU B 1 150 ? 0.181 7.832 2.535 1 98.06 150 GLU B C 1
ATOM 2669 O O . GLU B 1 150 ? -0.923 7.453 2.143 1 98.06 150 GLU B O 1
ATOM 2674 N N . GLY B 1 151 ? 0.605 8.93 2.125 1 98.62 151 GLY B N 1
ATOM 2675 C CA . GLY B 1 151 ? -0.231 9.992 1.579 1 98.62 151 GLY B CA 1
ATOM 2676 C C . GLY B 1 151 ? -0.906 9.602 0.276 1 98.62 151 GLY B C 1
ATOM 2677 O O . GLY B 1 151 ? -2.109 9.805 0.111 1 98.62 151 GLY B O 1
ATOM 2678 N N . ALA B 1 152 ? -0.145 9.039 -0.65 1 98.44 152 ALA B N 1
ATOM 2679 C CA . ALA B 1 152 ? -0.679 8.711 -1.97 1 98.44 152 ALA B CA 1
ATOM 2680 C C . ALA B 1 152 ? -1.808 7.691 -1.866 1 98.44 152 ALA B C 1
ATOM 2682 O O . ALA B 1 152 ? -2.822 7.805 -2.559 1 98.44 152 ALA B O 1
ATOM 2683 N N . ALA B 1 153 ? -1.605 6.699 -1.026 1 98.5 153 ALA B N 1
ATOM 2684 C CA . ALA B 1 153 ? -2.643 5.691 -0.828 1 98.5 153 ALA B CA 1
ATOM 2685 C C . ALA B 1 153 ? -3.904 6.312 -0.234 1 98.5 153 ALA B C 1
ATOM 2687 O O . ALA B 1 153 ? -5.02 6.004 -0.668 1 98.5 153 ALA B O 1
ATOM 2688 N N . PHE B 1 154 ? -3.711 7.199 0.746 1 98.88 154 PHE B N 1
ATOM 2689 C CA . PHE B 1 154 ? -4.816 7.93 1.36 1 98.88 154 PHE B CA 1
ATOM 2690 C C . PHE B 1 154 ? -5.59 8.719 0.315 1 98.88 154 PHE B C 1
ATOM 2692 O O . PHE B 1 154 ? -6.816 8.617 0.234 1 98.88 154 PHE B O 1
ATOM 2699 N N . PHE B 1 155 ? -4.895 9.453 -0.532 1 98.81 155 PHE B N 1
ATOM 2700 C CA . PHE B 1 155 ? -5.492 10.25 -1.596 1 98.81 155 PHE B CA 1
ATOM 2701 C C . PHE B 1 155 ? -6.305 9.367 -2.539 1 98.81 155 PHE B C 1
ATOM 2703 O O . PHE B 1 155 ? -7.453 9.688 -2.861 1 98.81 155 PHE B O 1
ATOM 2710 N N . SER B 1 156 ? -5.699 8.305 -2.922 1 98.12 156 SER B N 1
ATOM 2711 C CA . SER B 1 156 ? -6.316 7.434 -3.916 1 98.12 156 SER B CA 1
ATOM 2712 C C . SER B 1 156 ? -7.648 6.883 -3.418 1 98.12 156 SER B C 1
ATOM 2714 O O . SER B 1 156 ? -8.648 6.898 -4.148 1 98.12 156 SER B O 1
ATOM 2716 N N . VAL B 1 157 ? -7.676 6.434 -2.189 1 98.5 157 VAL B N 1
ATOM 2717 C CA . VAL B 1 157 ? -8.891 5.844 -1.633 1 98.5 157 VAL B CA 1
ATOM 2718 C C . VAL B 1 157 ? -9.961 6.922 -1.472 1 98.5 157 VAL B C 1
ATOM 2720 O O . VAL B 1 157 ? -11.117 6.719 -1.85 1 98.5 157 VAL B O 1
ATOM 2723 N N . CYS B 1 158 ? -9.594 8.062 -0.939 1 98.5 158 CYS B N 1
ATOM 2724 C CA . CYS B 1 158 ? -10.57 9.117 -0.71 1 98.5 158 CYS B CA 1
ATOM 2725 C C . CYS B 1 158 ? -11.164 9.602 -2.025 1 98.5 158 CYS B C 1
ATOM 2727 O O . CYS B 1 158 ? -12.375 9.844 -2.113 1 98.5 158 CYS B O 1
ATOM 2729 N N . ARG B 1 159 ? -10.297 9.734 -3.027 1 97.94 159 ARG B N 1
ATOM 2730 C CA . ARG B 1 159 ? -10.781 10.156 -4.336 1 97.94 159 ARG B CA 1
ATOM 2731 C C . ARG B 1 159 ? -11.758 9.133 -4.914 1 97.94 159 ARG B C 1
ATOM 2733 O O . ARG B 1 159 ? -12.812 9.492 -5.434 1 97.94 159 ARG B O 1
ATOM 2740 N N . ALA B 1 160 ? -11.398 7.922 -4.832 1 97 160 ALA B N 1
ATOM 2741 C CA . ALA B 1 160 ? -12.227 6.852 -5.387 1 97 160 ALA B CA 1
ATOM 2742 C C . ALA B 1 160 ? -13.57 6.777 -4.68 1 97 160 ALA B C 1
ATOM 2744 O O . ALA B 1 160 ? -14.594 6.496 -5.309 1 97 160 ALA B O 1
ATOM 2745 N N . GLU B 1 161 ? -13.586 7.016 -3.371 1 97.56 161 GLU B N 1
ATOM 2746 C CA . GLU B 1 161 ? -14.805 6.922 -2.572 1 97.56 161 GLU B CA 1
ATOM 2747 C C . GLU B 1 161 ? -15.562 8.242 -2.562 1 97.56 161 GLU B C 1
ATOM 2749 O O . GLU B 1 161 ? -16.625 8.352 -1.95 1 97.56 161 GLU B O 1
ATOM 2754 N N . LYS B 1 162 ? -15.008 9.281 -3.193 1 96.75 162 LYS B N 1
ATOM 2755 C CA . LYS B 1 162 ? -15.617 10.594 -3.338 1 96.75 162 LYS B CA 1
ATOM 2756 C C . LYS B 1 162 ? -15.945 11.203 -1.978 1 96.75 162 LYS B C 1
ATOM 2758 O O . LYS B 1 162 ? -17.031 11.75 -1.778 1 96.75 162 LYS B O 1
ATOM 2763 N N . VAL B 1 163 ? -15.062 11.047 -0.999 1 96.62 163 VAL B N 1
ATOM 2764 C CA . VAL B 1 163 ? -15.203 11.664 0.313 1 96.62 163 VAL B CA 1
ATOM 2765 C C . VAL B 1 163 ? -14.305 12.898 0.4 1 96.62 163 VAL B C 1
ATOM 2767 O O . VAL B 1 163 ? -13.172 12.883 -0.075 1 96.62 163 VAL B O 1
ATOM 2770 N N . PRO B 1 164 ? -14.781 14 0.897 1 96.75 164 PRO B N 1
ATOM 2771 C CA . PRO B 1 164 ? -13.883 15.125 1.148 1 96.75 164 PRO B CA 1
ATOM 2772 C C . PRO B 1 164 ? -12.703 14.742 2.041 1 96.75 164 PRO B C 1
ATOM 2774 O O . PRO B 1 164 ? -12.867 13.992 3.004 1 96.75 164 PRO B O 1
ATOM 2777 N N . PHE B 1 165 ? -11.508 15.258 1.68 1 98.06 165 PHE B N 1
ATOM 2778 C CA . PHE B 1 165 ? -10.328 14.859 2.432 1 98.06 165 PHE B CA 1
ATOM 2779 C C . PHE B 1 165 ? -9.273 15.953 2.406 1 98.06 165 PHE B C 1
ATOM 2781 O O . PHE B 1 165 ? -9.297 16.828 1.535 1 98.06 165 PHE B O 1
ATOM 2788 N N . LEU B 1 166 ? -8.398 15.906 3.398 1 98.25 166 LEU B N 1
ATOM 2789 C CA . LEU B 1 166 ? -7.219 16.75 3.498 1 98.25 166 LEU B CA 1
ATOM 2790 C C . LEU B 1 166 ? -6.027 15.961 4.023 1 98.25 166 LEU B C 1
ATOM 2792 O O . LEU B 1 166 ? -6.195 15.016 4.793 1 98.25 166 LEU B O 1
ATOM 2796 N N . GLN B 1 167 ? -4.922 16.312 3.611 1 98.81 167 GLN B N 1
ATOM 2797 C CA . GLN B 1 167 ? -3.658 15.805 4.129 1 98.81 167 GLN B CA 1
ATOM 2798 C C . GLN B 1 167 ? -2.787 16.938 4.664 1 98.81 167 GLN B C 1
ATOM 2800 O O . GLN B 1 167 ? -2.482 17.891 3.945 1 98.81 167 GLN B O 1
ATOM 2805 N N . VAL B 1 168 ? -2.465 16.812 5.91 1 98.69 168 VAL B N 1
ATOM 2806 C CA . VAL B 1 168 ? -1.593 17.797 6.547 1 98.69 168 VAL B CA 1
ATOM 2807 C C . VAL B 1 168 ? -0.325 17.109 7.055 1 98.69 168 VAL B C 1
ATOM 2809 O O . VAL B 1 168 ? -0.388 16.016 7.629 1 98.69 168 VAL B O 1
ATOM 2812 N N . ARG B 1 169 ? 0.815 17.672 6.777 1 98.69 169 ARG B N 1
ATOM 2813 C CA . ARG B 1 169 ? 2.105 17.125 7.172 1 98.69 169 ARG B CA 1
ATOM 2814 C C . ARG B 1 169 ? 2.979 18.188 7.828 1 98.69 169 ARG B C 1
ATOM 2816 O O . ARG B 1 169 ? 3.031 19.328 7.367 1 98.69 169 ARG B O 1
ATOM 2823 N N . SER B 1 170 ? 3.58 17.812 8.875 1 98.56 170 SER B N 1
ATOM 2824 C CA . SER B 1 170 ? 4.648 18.625 9.461 1 98.56 170 SER B CA 1
ATOM 2825 C C . SER B 1 170 ? 6.016 18 9.188 1 98.56 170 SER B C 1
ATOM 2827 O O . SER B 1 170 ? 6.191 16.797 9.305 1 98.56 170 SER B O 1
ATOM 2829 N N . VAL B 1 171 ? 6.969 18.859 8.898 1 97.94 171 VAL B N 1
ATOM 2830 C CA . VAL B 1 171 ? 8.297 18.406 8.516 1 97.94 171 VAL B CA 1
ATOM 2831 C C . VAL B 1 171 ? 9.094 18.016 9.758 1 97.94 171 VAL B C 1
ATOM 2833 O O . VAL B 1 171 ? 9.289 18.844 10.656 1 97.94 171 VAL B O 1
ATOM 2836 N N . SER B 1 172 ? 9.508 16.781 9.789 1 97.19 172 SER B N 1
ATOM 2837 C CA . SER B 1 172 ? 10.266 16.312 10.938 1 97.19 172 SER B CA 1
ATOM 2838 C C . SER B 1 172 ? 11.75 16.219 10.625 1 97.19 172 SER B C 1
ATOM 2840 O O . SER B 1 172 ? 12.586 16.188 11.531 1 97.19 172 SER B O 1
ATOM 2842 N N . ASN B 1 173 ? 12.078 16.156 9.336 1 94.69 173 ASN B N 1
ATOM 2843 C CA . ASN B 1 173 ? 13.453 15.961 8.891 1 94.69 173 ASN B CA 1
ATOM 2844 C C . ASN B 1 173 ? 13.633 16.359 7.43 1 94.69 173 ASN B C 1
ATOM 2846 O O . ASN B 1 173 ? 12.656 16.594 6.723 1 94.69 173 ASN B O 1
ATOM 2850 N N . ARG B 1 174 ? 14.914 16.422 7.148 1 92.25 174 ARG B N 1
ATOM 2851 C CA . ARG B 1 174 ? 15.258 16.469 5.73 1 92.25 174 ARG B CA 1
ATOM 2852 C C . ARG B 1 174 ? 15.586 15.07 5.211 1 92.25 174 ARG B C 1
ATOM 2854 O O . ARG B 1 174 ? 16.25 14.281 5.895 1 92.25 174 ARG B O 1
ATOM 2861 N N . VAL B 1 175 ? 14.977 14.836 4.02 1 89.75 175 VAL B N 1
ATOM 2862 C CA . VAL B 1 175 ? 15.32 13.555 3.412 1 89.75 175 VAL B CA 1
ATOM 2863 C C . VAL B 1 175 ? 16.844 13.445 3.256 1 89.75 175 VAL B C 1
ATOM 2865 O O . VAL B 1 175 ? 17.469 14.32 2.666 1 89.75 175 VAL B O 1
ATOM 2868 N N . GLY B 1 176 ? 17.438 12.445 3.889 1 82.12 176 GLY B N 1
ATOM 2869 C CA . GLY B 1 176 ? 18.891 12.281 3.857 1 82.12 176 GLY B CA 1
ATOM 2870 C C . GLY B 1 176 ? 19.531 12.414 5.223 1 82.12 176 GLY B C 1
ATOM 2871 O O . GLY B 1 176 ? 20.672 11.984 5.426 1 82.12 176 GLY B O 1
ATOM 2872 N N . ASP B 1 177 ? 18.828 13.086 6.117 1 85.06 177 ASP B N 1
ATOM 2873 C CA . ASP B 1 177 ? 19.344 13.203 7.477 1 85.06 177 ASP B CA 1
ATOM 2874 C C . ASP B 1 177 ? 19.344 11.852 8.18 1 85.06 177 ASP B C 1
ATOM 2876 O O . ASP B 1 177 ? 18.469 11.023 7.957 1 85.06 177 ASP B O 1
ATOM 2880 N N . PRO B 1 178 ? 20.344 11.742 9.07 1 84.69 178 PRO B N 1
ATOM 2881 C CA . PRO B 1 178 ? 20.281 10.547 9.922 1 84.69 178 PRO B CA 1
ATOM 2882 C C . PRO B 1 178 ? 19.047 10.523 10.82 1 84.69 178 PRO B C 1
ATOM 2884 O O . PRO B 1 178 ? 18.609 11.57 11.297 1 84.69 178 PRO B O 1
ATOM 2887 N N . ARG B 1 179 ? 18.578 9.305 11.031 1 82.69 179 ARG B N 1
ATOM 2888 C CA . ARG B 1 179 ? 17.344 9.133 11.781 1 82.69 179 ARG B CA 1
ATOM 2889 C C . ARG B 1 179 ? 17.438 9.789 13.156 1 82.69 179 ARG B C 1
ATOM 2891 O O . ARG B 1 179 ? 16.469 10.367 13.641 1 82.69 179 ARG B O 1
ATOM 2898 N N . GLY B 1 180 ? 18.562 9.688 13.703 1 83.44 180 GLY B N 1
ATOM 2899 C CA . GLY B 1 180 ? 18.766 10.234 15.031 1 83.44 180 GLY B CA 1
ATOM 2900 C C . GLY B 1 180 ? 18.609 11.75 15.086 1 83.44 180 GLY B C 1
ATOM 2901 O O . GLY B 1 180 ? 18.469 12.328 16.156 1 83.44 180 GLY B O 1
ATOM 2902 N N . GLU B 1 181 ? 18.562 12.398 13.953 1 89.06 181 GLU B N 1
ATOM 2903 C CA . GLU B 1 181 ? 18.484 13.852 13.891 1 89.06 181 GLU B CA 1
ATOM 2904 C C . GLU B 1 181 ? 17.078 14.32 13.562 1 89.06 181 GLU B C 1
ATOM 2906 O O . GLU B 1 181 ? 16.812 15.523 13.492 1 89.06 181 GLU B O 1
ATOM 2911 N N . TRP B 1 182 ? 16.203 13.391 13.414 1 92.62 182 TRP B N 1
ATOM 2912 C CA . TRP B 1 182 ? 14.82 13.766 13.133 1 92.62 182 TRP B CA 1
ATOM 2913 C C . TRP B 1 182 ? 14.188 14.445 14.336 1 92.62 182 TRP B C 1
ATOM 2915 O O . TRP B 1 182 ? 14.289 13.953 15.461 1 92.62 182 TRP B O 1
ATOM 2925 N N . ARG B 1 183 ? 13.57 15.531 14.078 1 95.88 183 ARG B N 1
ATOM 2926 C CA . ARG B 1 183 ? 12.93 16.312 15.133 1 95.88 183 ARG B CA 1
ATOM 2927 C C . ARG B 1 183 ? 11.438 16 15.211 1 95.88 183 ARG B C 1
ATOM 2929 O O . ARG B 1 183 ? 10.602 16.891 15.031 1 95.88 183 ARG B O 1
ATOM 2936 N N . ILE B 1 184 ? 11.148 14.812 15.664 1 95.62 184 ILE B N 1
ATOM 2937 C CA . ILE B 1 184 ? 9.797 14.258 15.617 1 95.62 184 ILE B CA 1
ATOM 2938 C C . ILE B 1 184 ? 8.914 14.969 16.641 1 95.62 184 ILE B C 1
ATOM 2940 O O . ILE B 1 184 ? 7.82 15.43 16.312 1 95.62 184 ILE B O 1
ATOM 2944 N N . PRO B 1 185 ? 9.391 15.219 17.891 1 95.31 185 PRO B N 1
ATOM 2945 C CA . PRO B 1 185 ? 8.523 15.906 18.859 1 95.31 185 PRO B CA 1
ATOM 2946 C C . PRO B 1 185 ? 8.141 17.312 18.406 1 95.31 185 PRO B C 1
ATOM 2948 O O . PRO B 1 185 ? 6.984 17.719 18.562 1 95.31 185 PRO B O 1
ATOM 2951 N N . GLU B 1 186 ? 9.094 17.969 17.859 1 96.62 186 GLU B N 1
ATOM 2952 C CA . GLU B 1 186 ? 8.836 19.312 17.375 1 96.62 186 GLU B CA 1
ATOM 2953 C C . GLU B 1 186 ? 7.836 19.312 16.234 1 96.62 186 GLU B C 1
ATOM 2955 O O . GLU B 1 186 ? 6.926 20.141 16.188 1 96.62 186 GLU B O 1
ATOM 2960 N N . ALA B 1 187 ? 7.98 18.422 15.328 1 97.81 187 ALA B N 1
ATOM 2961 C CA . ALA B 1 187 ? 7.074 18.297 14.195 1 97.81 187 ALA B CA 1
ATOM 2962 C C . ALA B 1 187 ? 5.66 17.953 14.656 1 97.81 187 ALA B C 1
ATOM 2964 O O . ALA B 1 187 ? 4.68 18.469 14.117 1 97.81 187 ALA B O 1
ATOM 2965 N N . LEU B 1 188 ? 5.551 17.078 15.656 1 97.38 188 LEU B N 1
ATOM 2966 C CA . LEU B 1 188 ? 4.238 16.672 16.156 1 97.38 188 LEU B CA 1
ATOM 2967 C C . LEU B 1 188 ? 3.545 17.828 16.859 1 97.38 188 LEU B C 1
ATOM 2969 O O . LEU B 1 188 ? 2.324 17.984 16.766 1 97.38 188 LEU B O 1
ATOM 2973 N N . GLU B 1 189 ? 4.293 18.625 17.531 1 97.12 189 GLU B N 1
ATOM 2974 C CA . GLU B 1 189 ? 3.73 19.828 18.141 1 97.12 189 GLU B CA 1
ATOM 2975 C C . GLU B 1 189 ? 3.195 20.781 17.094 1 97.12 189 GLU B C 1
ATOM 2977 O O . GLU B 1 189 ? 2.078 21.297 17.203 1 97.12 189 GLU B O 1
ATOM 2982 N N . ALA B 1 190 ? 4 21.016 16.109 1 97.88 190 ALA B N 1
ATOM 2983 C CA . ALA B 1 190 ? 3.578 21.875 15 1 97.88 190 ALA B CA 1
ATOM 2984 C C . ALA B 1 190 ? 2.334 21.312 14.312 1 97.88 190 ALA B C 1
ATOM 2986 O O . ALA B 1 190 ? 1.427 22.078 13.953 1 97.88 190 ALA B O 1
ATOM 2987 N N . LEU B 1 191 ? 2.305 20.031 14.125 1 98.31 191 LEU B N 1
ATOM 2988 C CA . LEU B 1 191 ? 1.174 19.344 13.508 1 98.31 191 LEU B CA 1
ATOM 2989 C C . LEU B 1 191 ? -0.102 19.562 14.312 1 98.31 191 LEU B C 1
ATOM 2991 O O . LEU B 1 191 ? -1.162 19.844 13.742 1 98.31 191 LEU B O 1
ATOM 2995 N N . SER B 1 192 ? -0.003 19.453 15.602 1 97.38 192 SER B N 1
ATOM 2996 C CA . SER B 1 192 ? -1.15 19.641 16.484 1 97.38 192 SER B CA 1
ATOM 2997 C C . SER B 1 192 ? -1.716 21.047 16.359 1 97.38 192 SER B C 1
ATOM 2999 O O . SER B 1 192 ? -2.932 21.234 16.281 1 97.38 192 SER B O 1
ATOM 3001 N N . GLU B 1 193 ? -0.854 21.984 16.344 1 96.94 193 GLU B N 1
ATOM 3002 C CA . GLU B 1 193 ? -1.271 23.391 16.203 1 96.94 193 GLU B CA 1
ATOM 3003 C C . GLU B 1 193 ? -1.943 23.625 14.844 1 96.94 193 GLU B C 1
ATOM 3005 O O . GLU B 1 193 ? -2.973 24.297 14.773 1 96.94 193 GLU B O 1
ATOM 3010 N N . ALA B 1 194 ? -1.349 23.094 13.836 1 97.31 194 ALA B N 1
ATOM 3011 C CA . ALA B 1 194 ? -1.892 23.266 12.492 1 97.31 194 ALA B CA 1
ATOM 3012 C C . ALA B 1 194 ? -3.258 22.594 12.367 1 97.31 194 ALA B C 1
ATOM 3014 O O . ALA B 1 194 ? -4.168 23.141 11.734 1 97.31 194 ALA B O 1
ATOM 3015 N N . LEU B 1 195 ? -3.369 21.391 12.906 1 97.38 195 LEU B N 1
ATOM 3016 C CA . LEU B 1 195 ? -4.641 20.672 12.859 1 97.38 195 LEU B CA 1
ATOM 3017 C C . LEU B 1 195 ? -5.734 21.469 13.57 1 97.38 195 LEU B C 1
ATOM 3019 O O . LEU B 1 195 ? -6.867 21.547 13.086 1 97.38 195 LEU B O 1
ATOM 3023 N N . ALA B 1 196 ? -5.426 22.094 14.695 1 96.56 196 ALA B N 1
ATOM 3024 C CA . ALA B 1 196 ? -6.383 22.938 15.406 1 96.56 196 ALA B CA 1
ATOM 3025 C C . ALA B 1 196 ? -6.871 24.078 14.523 1 96.56 196 ALA B C 1
ATOM 3027 O O . ALA B 1 196 ? -8.078 24.328 14.422 1 96.56 196 ALA B O 1
ATOM 3028 N N . ARG B 1 197 ? -5.934 24.734 13.898 1 95.38 197 ARG B N 1
ATOM 3029 C CA . ARG B 1 197 ? -6.27 25.844 13.016 1 95.38 197 ARG B CA 1
ATOM 3030 C C . ARG B 1 197 ? -7.141 25.375 11.859 1 95.38 197 ARG B C 1
ATOM 3032 O O . ARG B 1 197 ? -8.094 26.062 11.469 1 95.38 197 ARG B O 1
ATOM 3039 N N . LEU B 1 198 ? -6.777 24.25 11.312 1 95.06 198 LEU B N 1
ATOM 3040 C CA . LEU B 1 198 ? -7.527 23.672 10.203 1 95.06 198 LEU B CA 1
ATOM 3041 C C . LEU B 1 198 ? -8.969 23.375 10.609 1 95.06 198 LEU B C 1
ATOM 3043 O O . LEU B 1 198 ? -9.906 23.719 9.883 1 95.06 198 LEU B O 1
ATOM 3047 N N . LEU B 1 199 ? -9.141 22.797 11.781 1 94.31 199 LEU B N 1
ATOM 3048 C CA . LEU B 1 199 ? -10.453 22.422 12.281 1 94.31 199 LEU B CA 1
ATOM 3049 C C . LEU B 1 199 ? -11.305 23.656 12.562 1 94.31 199 LEU B C 1
ATOM 3051 O O . LEU B 1 199 ? -12.523 23.625 12.375 1 94.31 199 LEU B O 1
ATOM 3055 N N . GLU B 1 200 ? -10.688 24.75 12.938 1 93 200 GLU B N 1
ATOM 3056 C CA . GLU B 1 200 ? -11.398 26 13.227 1 93 200 GLU B CA 1
ATOM 3057 C C . GLU B 1 200 ? -11.906 26.656 11.953 1 93 200 GLU B C 1
ATOM 3059 O O . GLU B 1 200 ? -12.867 27.422 11.984 1 93 200 GLU B O 1
ATOM 3064 N N . THR B 1 201 ? -11.305 26.328 10.836 1 90.56 201 THR B N 1
ATOM 3065 C CA . THR B 1 201 ? -11.617 27.047 9.602 1 90.56 201 THR B CA 1
ATOM 3066 C C . THR B 1 201 ? -12.273 26.125 8.586 1 90.56 201 THR B C 1
ATOM 3068 O O . THR B 1 201 ? -12.531 26.531 7.449 1 90.56 201 THR B O 1
ATOM 3071 N N . LEU B 1 202 ? -12.516 24.844 8.969 1 89.12 202 LEU B N 1
ATOM 3072 C CA . LEU B 1 202 ? -13.125 23.875 8.062 1 89.12 202 LEU B CA 1
ATOM 3073 C C . LEU B 1 202 ? -14.5 24.344 7.609 1 89.12 202 LEU B C 1
ATOM 3075 O O . LEU B 1 202 ? -15.336 24.719 8.43 1 89.12 202 LEU B O 1
ATOM 3079 N N . PRO B 1 203 ? -14.625 24.453 6.348 1 77.94 203 PRO B N 1
ATOM 3080 C CA . PRO B 1 203 ? -15.992 24.75 5.898 1 77.94 203 PRO B CA 1
ATOM 3081 C C . PRO B 1 203 ? -16.969 23.625 6.223 1 77.94 203 PRO B C 1
ATOM 3083 O O . PRO B 1 203 ? -16.547 22.5 6.539 1 77.94 203 PRO B O 1
ATOM 3086 N N . VAL B 1 204 ? -18.266 23.969 6.438 1 64.69 204 VAL B N 1
ATOM 3087 C CA . VAL B 1 204 ? -19.297 22.938 6.57 1 64.69 204 VAL B CA 1
ATOM 3088 C C . VAL B 1 204 ? -19.5 22.234 5.23 1 64.69 204 VAL B C 1
ATOM 3090 O O . VAL B 1 204 ? -19.828 22.875 4.23 1 64.69 204 VAL B O 1
ATOM 3093 N N . TYR B 1 205 ? -18.797 21 5.113 1 59.72 205 TYR B N 1
ATOM 3094 C CA . TYR B 1 205 ? -19.016 20.25 3.881 1 59.72 205 TYR B CA 1
ATOM 3095 C C . TYR B 1 205 ? -20.328 19.484 3.936 1 59.72 205 TYR B C 1
ATOM 3097 O O . TYR B 1 205 ? -20.672 18.875 4.961 1 59.72 205 TYR B O 1
ATOM 3105 N N . ASN B 1 206 ? -21.5 20.062 3.574 1 49.62 206 ASN B N 1
ATOM 3106 C CA . ASN B 1 206 ? -22.781 19.375 3.484 1 49.62 206 ASN B CA 1
ATOM 3107 C C . ASN B 1 206 ? -22.703 18.156 2.553 1 49.62 206 ASN B C 1
ATOM 3109 O O . ASN B 1 206 ? -22.469 18.312 1.354 1 49.62 206 ASN B O 1
ATOM 3113 N N . LEU B 1 207 ? -22.141 17.047 3.004 1 45.16 207 LEU B N 1
ATOM 3114 C CA . LEU B 1 207 ? -22.266 15.891 2.115 1 45.16 207 LEU B CA 1
ATOM 3115 C C . LEU B 1 207 ? -23.703 15.406 2.053 1 45.16 207 LEU B C 1
ATOM 3117 O O . LEU B 1 207 ? -24.438 15.469 3.045 1 45.16 207 LEU B O 1
#

Solvent-accessible surface area (backbone atoms only — not comparable to full-atom values): 21115 Å² total; per-residue (Å²): 131,71,51,39,35,34,39,34,18,44,40,66,82,65,36,49,68,37,42,72,73,46,52,57,56,47,81,78,25,40,45,45,84,44,70,23,36,69,21,25,22,40,17,12,38,37,48,47,49,48,47,71,72,65,58,49,46,29,39,37,38,47,47,64,25,25,22,36,80,99,38,100,62,52,72,42,43,58,35,34,44,34,28,25,17,34,63,46,40,29,34,41,36,61,90,74,68,44,76,45,68,44,64,86,35,75,73,34,40,72,42,72,36,80,64,41,59,86,43,52,90,82,31,57,68,40,29,33,32,12,26,48,27,44,52,59,96,60,86,82,88,70,71,52,40,31,37,33,39,36,55,23,25,44,47,51,45,34,60,74,68,70,46,52,48,46,38,38,36,4,18,20,31,49,52,59,58,58,74,89,68,45,40,52,71,57,10,52,52,37,34,37,54,50,51,52,54,48,54,66,64,55,72,86,63,83,118,131,68,51,39,35,33,37,36,18,45,40,66,82,65,37,49,67,38,43,71,71,46,53,56,55,47,80,78,26,40,46,44,84,44,69,23,35,70,20,24,22,40,17,12,38,36,48,47,49,47,50,72,72,66,57,50,45,28,38,36,39,46,48,65,26,27,23,36,81,99,38,99,63,52,71,42,44,57,35,34,45,36,29,25,16,34,64,46,40,29,35,41,36,61,88,75,68,44,77,44,68,45,65,86,36,75,73,34,40,71,42,72,37,80,63,42,60,88,42,53,92,81,33,57,67,42,28,32,32,13,25,49,30,44,52,56,96,62,86,80,88,70,71,53,41,30,40,35,39,36,54,23,27,43,47,50,44,34,59,74,68,70,46,53,48,46,38,38,36,6,19,20,30,50,51,58,59,58,75,89,68,45,40,53,70,57,10,52,52,38,34,38,53,50,50,52,54,49,54,66,64,56,73,88,64,83,119

Nearest PDB structures (foldseek):
  3bsf-assembly1_B  TM=7.924E-01  e=1.104E-12  Arabidopsis thaliana
  6aym-assembly1_A  TM=7.422E-01  e=5.243E-13  Campylobacter jejuni
  2qsu-assembly1_B  TM=7.748E-01  e=2.630E-12  Arabidopsis thaliana
  1pr6-assembly1_B-2  TM=6.990E-01  e=1.678E-10  Escherichia coli O157:H7
  1a69-assembly1_C  TM=7.118E-01  e=5.802E-10  Escherichia coli

Secondary structure (DSSP, 8-state):
-PPEEEEEESSHHHHHHHHHHH-SEETTEEEEEEE--SSHHHHHHHHHHHHHHH--SEEEEEEEEEEPTT-S--TT-EEEEEEEEETT-EEEETTTTEEEE-TTSGGGSPEE-GGGGGGTTTS-EEEEEE-SEET------SSEEEEESSHHHHHHHHHHHT--EEEEEEEEEETTS-GGG--HHHHHHHHHHHHHHHHHH------/-PPEEEEEESSHHHHHHHHHHH-SEETTEEEEEEE--SSHHHHHHHHHHHHHHH--SEEEEEEEEEEPTT-S--TT-EEEEEEEEETT-EEEETTTTEEEE-TTSGGGSPEE-GGGGGGTTTS-EEEEEE-SEET------SSEEEEESSHHHHHHHHHHHT--EEEEEEEEEETTS-GGG--HHHHHHHHHHHHHHHHHH------

Radius of gyration: 21.46 Å; Cα contacts (8 Å, |Δi|>4): 1015; chains: 2; bounding box: 51×64×46 Å